Protein AF-0000000075247599 (afdb_homodimer)

Foldseek 3Di:
DPDPPQDDPVVLLVLQCVDLVSVLLVLLLLLLVLLLQLQPDPDNVRNVVSVVSNLVSVLVSLVSCLPVLVVLVVQLVCLVVVNDPQVVVDDLSSVLSNLLSNLLSQLSNLLNVLSCCSVVNDNDPCSLVSNLVSLVSNLRSLVSLLVSLVVCLVCVPPPPPCPVVVPPPPDDDDDDDDDDDPPPPDPDPVVVVVVVVVVVVVNVLSVLQNQLSVLQSCVSCVVNVVDDDDSNSNSVSSSSSSVSVSVVSSVVSSVVVVVD/DPDPPQDDPVVLLVLQCVDLVSVLLVLLLLLLVLLLQLQPDPDNVSNVVSVVSNLVSVLVSLVSCLPVLVVLVVQLVCLVVVNDPQVVVDDLSSVLSNLLSNLLSQLSNLLNVLSCCSVVNDNDPCSLVSNLVSLVSNLRSLVSLLVSLVCCLVDVPPPPPCPVVVPPPPDDDDDDDDDPDPPVPDPDPVVVVVVVVVVVVVNVLSVLQNQLSVLQSVVSCVVNVVDDDDSNSNSVSSSSSSVSVSVVSSVVSSVVVVVD

Sequence (520 aa):
MPSPQPPSLLKQFTNYTNSGVGLENFLRLVQSICQVISVSAVSAVEAQPWTIAWTNLALSRRYFRYFQFIDCFERTWSVFSGQDAATAGGYLLRTMAVGEWSCLGGYLLLEAFTILDALNIYPTPWAEQVLLDSYKFWFFSMVFASVGITWQLFMPVSSKSEETKPNDVKEGDEKESSRKANKESKPSESEVTVAGSNANANTVRLLTELVALGCDILIPAQALGWLNVDDLTVSSAAVLSTLLMGKEKWVKVQAQAGARMPSPQPPSLLKQFTNYTNSGVGLENFLRLVQSICQVISVSAVSAVEAQPWTIAWTNLALSRRYFRYFQFIDCFERTWSVFSGQDAATAGGYLLRTMAVGEWSCLGGYLLLEAFTILDALNIYPTPWAEQVLLDSYKFWFFSMVFASVGITWQLFMPVSSKSEETKPNDVKEGDEKESSRKANKESKPSESEVTVAGSNANANTVRLLTELVALGCDILIPAQALGWLNVDDLTVSSAAVLSTLLMGKEKWVKVQAQAGAR

Structure (mmCIF, N/CA/C/O backbone):
data_AF-0000000075247599-model_v1
#
loop_
_entity.id
_entity.type
_entity.pdbx_description
1 polymer 'Uncharacterized protein'
#
loop_
_atom_site.group_PDB
_atom_site.id
_atom_site.type_symbol
_atom_site.label_atom_id
_atom_site.label_alt_id
_atom_site.label_comp_id
_atom_site.label_asym_id
_atom_site.label_entity_id
_atom_site.label_seq_id
_atom_site.pdbx_PDB_ins_code
_atom_site.Cartn_x
_atom_site.Cartn_y
_atom_site.Cartn_z
_atom_site.occupancy
_atom_site.B_iso_or_equiv
_atom_site.auth_seq_id
_atom_site.auth_comp_id
_atom_site.auth_asym_id
_atom_site.auth_atom_id
_atom_site.pdbx_PDB_model_num
ATOM 1 N N . MET A 1 1 ? -20.406 13.305 28.828 1 36.28 1 MET A N 1
ATOM 2 C CA . MET A 1 1 ? -20.062 12.406 27.734 1 36.28 1 MET A CA 1
ATOM 3 C C . MET A 1 1 ? -18.703 11.75 27.969 1 36.28 1 MET A C 1
ATOM 5 O O . MET A 1 1 ? -17.734 12.43 28.328 1 36.28 1 MET A O 1
ATOM 9 N N . PRO A 1 2 ? -18.609 10.508 28.297 1 43.25 2 PRO A N 1
ATOM 10 C CA . PRO A 1 2 ? -17.312 9.945 28.656 1 43.25 2 PRO A CA 1
ATOM 11 C C . PRO A 1 2 ? -16.219 10.297 27.656 1 43.25 2 PRO A C 1
ATOM 13 O O . PRO A 1 2 ? -16.5 10.523 26.469 1 43.25 2 PRO A O 1
ATOM 16 N N . SER A 1 3 ? -15.25 10.891 28.016 1 49 3 SER A N 1
ATOM 17 C CA . SER A 1 3 ? -14.102 11.258 27.188 1 49 3 SER A CA 1
ATOM 18 C C . SER A 1 3 ? -13.703 10.117 26.266 1 49 3 SER A C 1
ATOM 20 O O . SER A 1 3 ? -13.625 8.961 26.688 1 49 3 SER A O 1
ATOM 22 N N . PRO A 1 4 ? -13.914 10.164 25.016 1 56.81 4 PRO A N 1
ATOM 23 C CA . PRO A 1 4 ? -13.625 9.047 24.109 1 56.81 4 PRO A CA 1
ATOM 24 C C . PRO A 1 4 ? -12.305 8.352 24.438 1 56.81 4 PRO A C 1
ATOM 26 O O . PRO A 1 4 ? -11.281 9.016 24.609 1 56.81 4 PRO A O 1
ATOM 29 N N . GLN A 1 5 ? -12.266 7.324 25.25 1 64.31 5 GLN A N 1
ATOM 30 C CA . GLN A 1 5 ? -11.086 6.512 25.547 1 64.31 5 GLN A CA 1
ATOM 31 C C . GLN A 1 5 ? -10.195 6.352 24.328 1 64.31 5 GLN A C 1
ATOM 33 O O . GLN A 1 5 ? -10.688 6.203 23.203 1 64.31 5 GLN A O 1
ATOM 38 N N . PRO A 1 6 ? -8.953 6.699 24.484 1 75.12 6 PRO A N 1
ATOM 39 C CA . PRO A 1 6 ? -8.016 6.512 23.375 1 75.12 6 PRO A CA 1
ATOM 40 C C . PRO A 1 6 ? -8.078 5.105 22.797 1 75.12 6 PRO A C 1
ATOM 42 O O . PRO A 1 6 ? -8.336 4.137 23.516 1 75.12 6 PRO A O 1
ATOM 45 N N . PRO A 1 7 ? -8.039 5.012 21.594 1 82.06 7 PRO A N 1
ATOM 46 C CA . PRO A 1 7 ? -8.086 3.689 20.953 1 82.06 7 PRO A CA 1
ATOM 47 C C . PRO A 1 7 ? -7.004 2.75 21.469 1 82.06 7 PRO A C 1
ATOM 49 O O . PRO A 1 7 ? -5.945 3.207 21.922 1 82.06 7 PRO A O 1
ATOM 52 N N . SER A 1 8 ? -7.238 1.515 21.531 1 87.5 8 SER A N 1
ATOM 53 C CA . SER A 1 8 ? -6.273 0.501 21.938 1 87.5 8 SER A CA 1
ATOM 54 C C . SER A 1 8 ? -5.035 0.52 21.047 1 87.5 8 SER A C 1
ATOM 56 O O . SER A 1 8 ? -5.074 1.041 19.938 1 87.5 8 SER A O 1
ATOM 58 N N . LEU A 1 9 ? -3.922 0.022 21.5 1 90.12 9 LEU A N 1
ATOM 59 C CA . LEU A 1 9 ? -2.682 -0.055 20.734 1 90.12 9 LEU A CA 1
ATOM 60 C C . LEU A 1 9 ? -2.869 -0.893 19.484 1 90.12 9 LEU A C 1
ATOM 62 O O . LEU A 1 9 ? -2.285 -0.594 18.438 1 90.12 9 LEU A O 1
ATOM 66 N N . LEU A 1 10 ? -3.672 -1.871 19.672 1 91.06 10 LEU A N 1
ATOM 67 C CA . LEU A 1 10 ? -3.947 -2.732 18.531 1 91.06 10 LEU A CA 1
ATOM 68 C C . LEU A 1 10 ? -4.699 -1.97 17.453 1 91.06 10 LEU A C 1
ATOM 70 O O . LEU A 1 10 ? -4.395 -2.105 16.266 1 91.06 10 LEU A O 1
ATOM 74 N N . LYS A 1 11 ? -5.605 -1.202 17.891 1 90.62 11 LYS A N 1
ATOM 75 C CA . LYS A 1 11 ? -6.359 -0.402 16.922 1 90.62 11 LYS A CA 1
ATOM 76 C C . LYS A 1 11 ? -5.477 0.662 16.281 1 90.62 11 LYS A C 1
ATOM 78 O O . LYS A 1 11 ? -5.59 0.928 15.086 1 90.62 11 LYS A O 1
ATOM 83 N N . GLN A 1 12 ? -4.625 1.208 17.031 1 93.56 12 GLN A N 1
ATOM 84 C CA . GLN A 1 12 ? -3.678 2.18 16.5 1 93.56 12 GLN A CA 1
ATOM 85 C C . GLN A 1 12 ? -2.768 1.538 15.453 1 93.56 12 GLN A C 1
ATOM 87 O O . GLN A 1 12 ? -2.479 2.143 14.414 1 93.56 12 GLN A O 1
ATOM 92 N N . PHE A 1 13 ? -2.357 0.345 15.844 1 94.56 13 PHE A N 1
ATOM 93 C CA . PHE A 1 13 ? -1.485 -0.385 14.93 1 94.56 13 PHE A CA 1
ATOM 94 C C . PHE A 1 13 ? -2.201 -0.683 13.617 1 94.56 13 PHE A C 1
ATOM 96 O O . PHE A 1 13 ? -1.638 -0.492 12.539 1 94.56 13 PHE A O 1
ATOM 103 N N . THR A 1 14 ? -3.408 -1.084 13.656 1 92.12 14 THR A N 1
ATOM 104 C CA . THR A 1 14 ? -4.141 -1.407 12.438 1 92.12 14 THR A CA 1
ATOM 105 C C . THR A 1 14 ? -4.484 -0.139 11.656 1 92.12 14 THR A C 1
ATOM 107 O O . THR A 1 14 ? -4.492 -0.143 10.422 1 92.12 14 THR A O 1
ATOM 110 N N . ASN A 1 15 ? -4.793 0.944 12.398 1 90.94 15 ASN A N 1
ATOM 111 C CA . ASN A 1 15 ? -4.961 2.223 11.719 1 90.94 15 ASN A CA 1
ATOM 112 C C . ASN A 1 15 ? -3.715 2.604 10.922 1 90.94 15 ASN A C 1
ATOM 114 O O . ASN A 1 15 ? -3.816 3.064 9.781 1 90.94 15 ASN A O 1
ATOM 118 N N . TYR A 1 16 ? -2.643 2.373 11.586 1 93.94 16 TYR A N 1
ATOM 119 C CA . TYR A 1 16 ? -1.361 2.703 10.969 1 93.94 16 TYR A CA 1
ATOM 120 C C . TYR A 1 16 ? -1.112 1.851 9.734 1 93.94 16 TYR A C 1
ATOM 122 O O . TYR A 1 16 ? -0.778 2.373 8.664 1 93.94 16 TYR A O 1
ATOM 130 N N . THR A 1 17 ? -1.368 0.555 9.734 1 92.19 17 THR A N 1
ATOM 131 C CA . THR A 1 17 ? -1.038 -0.365 8.648 1 92.19 17 THR A CA 1
ATOM 132 C C . THR A 1 17 ? -2.145 -0.38 7.598 1 92.19 17 THR A C 1
ATOM 134 O O . THR A 1 17 ? -1.957 -0.907 6.5 1 92.19 17 THR A O 1
ATOM 137 N N . ASN A 1 18 ? -3.25 0.27 7.902 1 88.69 18 ASN A N 1
ATOM 138 C CA . ASN A 1 18 ? -4.316 0.39 6.91 1 88.69 18 ASN A CA 1
ATOM 139 C C . ASN A 1 18 ? -4.203 1.69 6.121 1 88.69 18 ASN A C 1
ATOM 141 O O . ASN A 1 18 ? -4.895 1.873 5.117 1 88.69 18 ASN A O 1
ATOM 145 N N . SER A 1 19 ? -3.371 2.514 6.594 1 88.38 19 SER A N 1
ATOM 146 C CA . SER A 1 19 ? -3.107 3.746 5.855 1 88.38 19 SER A CA 1
ATOM 147 C C . SER A 1 19 ? -1.973 3.559 4.852 1 88.38 19 SER A C 1
ATOM 149 O O . SER A 1 19 ? -1.091 2.721 5.055 1 88.38 19 SER A O 1
ATOM 151 N N . GLY A 1 20 ? -2.057 4.305 3.811 1 86.81 20 GLY A N 1
ATOM 152 C CA . GLY A 1 20 ? -0.987 4.234 2.828 1 86.81 20 GLY A CA 1
ATOM 153 C C . GLY A 1 20 ? 0.367 4.625 3.391 1 86.81 20 GLY A C 1
ATOM 154 O O . GLY A 1 20 ? 1.348 3.896 3.221 1 86.81 20 GLY A O 1
ATOM 155 N N . VAL A 1 21 ? 0.386 5.719 4.113 1 88.75 21 VAL A N 1
ATOM 156 C CA . VAL A 1 21 ? 1.637 6.258 4.633 1 88.75 21 VAL A CA 1
ATOM 157 C C . VAL A 1 21 ? 2.188 5.34 5.719 1 88.75 21 VAL A C 1
ATOM 159 O O . VAL A 1 21 ? 3.391 5.07 5.762 1 88.75 21 VAL A O 1
ATOM 162 N N . GLY A 1 22 ? 1.359 4.859 6.562 1 92.38 22 GLY A N 1
ATOM 163 C CA . GLY A 1 22 ? 1.788 3.975 7.633 1 92.38 22 GLY A CA 1
ATOM 164 C C . GLY A 1 22 ? 2.275 2.627 7.133 1 92.38 22 GLY A C 1
ATOM 165 O O . GLY A 1 22 ? 3.297 2.119 7.598 1 92.38 22 GLY A O 1
ATOM 166 N N . LEU A 1 23 ? 1.551 2.104 6.227 1 92.44 23 LEU A N 1
ATOM 167 C CA . LEU A 1 23 ? 1.934 0.8 5.691 1 92.44 23 LEU A CA 1
ATOM 168 C C . LEU A 1 23 ? 3.262 0.886 4.949 1 92.44 23 LEU A C 1
ATOM 170 O O . LEU A 1 23 ? 4.125 0.019 5.105 1 92.44 23 LEU A O 1
ATOM 174 N N . GLU A 1 24 ? 3.389 1.879 4.141 1 93.25 24 GLU A N 1
ATOM 175 C CA . GLU A 1 24 ? 4.645 2.07 3.424 1 93.25 24 GLU A CA 1
ATOM 176 C C . GLU A 1 24 ? 5.82 2.18 4.391 1 93.25 24 GLU A C 1
ATOM 178 O O . GLU A 1 24 ? 6.875 1.584 4.16 1 93.25 24 GLU A O 1
ATOM 183 N N . ASN A 1 25 ? 5.645 2.893 5.426 1 95.81 25 ASN A N 1
ATOM 184 C CA . ASN A 1 25 ? 6.703 3.041 6.422 1 95.81 25 ASN A CA 1
ATOM 185 C C . ASN A 1 25 ? 7.004 1.718 7.121 1 95.81 25 ASN A C 1
ATOM 187 O O . ASN A 1 25 ? 8.164 1.397 7.383 1 95.81 25 ASN A O 1
ATOM 191 N N . PHE A 1 26 ? 6 1.022 7.461 1 96.5 26 PHE A N 1
ATOM 192 C CA . PHE A 1 26 ? 6.16 -0.272 8.109 1 96.5 26 PHE A CA 1
ATOM 193 C C . PHE A 1 26 ? 6.922 -1.24 7.215 1 96.5 26 PHE A C 1
ATOM 195 O O . PHE A 1 26 ? 7.836 -1.931 7.672 1 96.5 26 PHE A O 1
ATOM 202 N N . LEU A 1 27 ? 6.527 -1.307 5.965 1 96.31 27 LEU A N 1
ATOM 203 C CA . LEU A 1 27 ? 7.184 -2.209 5.027 1 96.31 27 LEU A CA 1
ATOM 204 C C . LEU A 1 27 ? 8.641 -1.804 4.809 1 96.31 27 LEU A C 1
ATOM 206 O O . LEU A 1 27 ? 9.508 -2.662 4.641 1 96.31 27 LEU A O 1
ATOM 210 N N . ARG A 1 28 ? 8.852 -0.513 4.777 1 97.69 28 ARG A N 1
ATOM 211 C CA . ARG A 1 28 ? 10.227 -0.038 4.68 1 97.69 28 ARG A CA 1
ATOM 212 C C . ARG A 1 28 ? 11.047 -0.499 5.875 1 97.69 28 ARG A C 1
ATOM 214 O O . ARG A 1 28 ? 12.219 -0.865 5.727 1 97.69 28 ARG A O 1
ATOM 221 N N . LEU A 1 29 ? 10.492 -0.435 7.008 1 98.25 29 LEU A N 1
ATOM 222 C CA . LEU A 1 29 ? 11.18 -0.88 8.211 1 98.25 29 LEU A CA 1
ATOM 223 C C . LEU A 1 29 ? 11.531 -2.361 8.125 1 98.25 29 LEU A C 1
ATOM 225 O O . LEU A 1 29 ? 12.672 -2.748 8.367 1 98.25 29 LEU A O 1
ATOM 229 N N . VAL A 1 30 ? 10.547 -3.191 7.77 1 97.81 30 VAL A N 1
ATOM 230 C CA . VAL A 1 30 ? 10.773 -4.629 7.652 1 97.81 30 VAL A CA 1
ATOM 231 C C . VAL A 1 30 ? 11.836 -4.902 6.59 1 97.81 30 VAL A C 1
ATOM 233 O O . VAL A 1 30 ? 12.734 -5.719 6.801 1 97.81 30 VAL A O 1
ATOM 236 N N . GLN A 1 31 ? 11.742 -4.195 5.523 1 98.06 31 GLN A N 1
ATOM 237 C CA . GLN A 1 31 ? 12.719 -4.336 4.449 1 98.06 31 GLN A CA 1
ATOM 238 C C . GLN A 1 31 ? 14.133 -4.059 4.949 1 98.06 31 GLN A C 1
ATOM 240 O O . GLN A 1 31 ? 15.047 -4.844 4.703 1 98.06 31 GLN A O 1
ATOM 245 N N . SER A 1 32 ? 14.312 -2.943 5.598 1 98.62 32 SER A N 1
ATOM 246 C CA . SER A 1 32 ? 15.648 -2.543 6.043 1 98.62 32 SER A CA 1
ATOM 247 C C . SER A 1 32 ? 16.203 -3.512 7.082 1 98.62 32 SER A C 1
ATOM 249 O O . SER A 1 32 ? 17.391 -3.803 7.098 1 98.62 32 SER A O 1
ATOM 251 N N . ILE A 1 33 ? 15.367 -3.994 7.934 1 98.75 33 ILE A N 1
ATOM 252 C CA . ILE A 1 33 ? 15.789 -4.988 8.914 1 98.75 33 ILE A CA 1
ATOM 253 C C . ILE A 1 33 ? 16.25 -6.258 8.203 1 98.75 33 ILE A C 1
ATOM 255 O O . ILE A 1 33 ? 17.297 -6.824 8.539 1 98.75 33 ILE A O 1
ATOM 259 N N . CYS A 1 34 ? 15.484 -6.719 7.242 1 98.19 34 CYS A N 1
ATOM 260 C CA . CYS A 1 34 ? 15.859 -7.895 6.465 1 98.19 34 CYS A CA 1
ATOM 261 C C . CYS A 1 34 ? 17.188 -7.672 5.758 1 98.19 34 CYS A C 1
ATOM 263 O O . CYS A 1 34 ? 18 -8.594 5.645 1 98.19 34 CYS A O 1
ATOM 265 N N . GLN A 1 35 ? 17.375 -6.465 5.324 1 98.44 35 GLN A N 1
ATOM 266 C CA . GLN A 1 35 ? 18.641 -6.145 4.66 1 98.44 35 GLN A CA 1
ATOM 267 C C . GLN A 1 35 ? 19.797 -6.203 5.641 1 98.44 35 GLN A C 1
ATOM 269 O O . GLN A 1 35 ? 20.875 -6.727 5.309 1 98.44 35 GLN A O 1
ATOM 274 N N . VAL A 1 36 ? 19.625 -5.676 6.812 1 98.75 36 VAL A N 1
ATOM 275 C CA . VAL A 1 36 ? 20.656 -5.723 7.844 1 98.75 36 VAL A CA 1
ATOM 276 C C . VAL A 1 36 ? 21.016 -7.176 8.148 1 98.75 36 VAL A C 1
ATOM 278 O O . VAL A 1 36 ? 22.203 -7.531 8.211 1 98.75 36 VAL A O 1
ATOM 281 N N . ILE A 1 37 ? 20.031 -8.008 8.289 1 98.44 37 ILE A N 1
ATOM 282 C CA . ILE A 1 37 ? 20.25 -9.414 8.609 1 98.44 37 ILE A CA 1
ATOM 283 C C . ILE A 1 37 ? 20.969 -10.094 7.445 1 98.44 37 ILE A C 1
ATOM 285 O O . ILE A 1 37 ? 21.891 -10.883 7.652 1 98.44 37 ILE A O 1
ATOM 289 N N . SER A 1 38 ? 20.547 -9.781 6.258 1 98.12 38 SER A N 1
ATOM 290 C CA . SER A 1 38 ? 21.125 -10.391 5.066 1 98.12 38 SER A CA 1
ATOM 291 C C . SER A 1 38 ? 22.625 -10.086 4.973 1 98.12 38 SER A C 1
ATOM 293 O O . SER A 1 38 ? 23.438 -10.992 4.75 1 98.12 38 SER A O 1
ATOM 295 N N . VAL A 1 39 ? 23 -8.836 5.176 1 97.75 39 VAL A N 1
ATOM 296 C CA . VAL A 1 39 ? 24.375 -8.422 4.977 1 97.75 39 VAL A CA 1
ATOM 297 C C . VAL A 1 39 ? 25.234 -8.859 6.168 1 97.75 39 VAL A C 1
ATOM 299 O O . VAL A 1 39 ? 26.453 -8.914 6.078 1 97.75 39 VAL A O 1
ATOM 302 N N . SER A 1 40 ? 24.609 -9.117 7.301 1 97.88 40 SER A N 1
ATOM 303 C CA . SER A 1 40 ? 25.312 -9.539 8.5 1 97.88 40 SER A CA 1
ATOM 304 C C . SER A 1 40 ? 25.5 -11.055 8.531 1 97.88 40 SER A C 1
ATOM 306 O O . SER A 1 40 ? 26.156 -11.594 9.422 1 97.88 40 SER A O 1
ATOM 308 N N . ALA A 1 41 ? 24.859 -11.75 7.605 1 96.81 41 ALA A N 1
ATOM 309 C CA . ALA A 1 41 ? 24.938 -13.203 7.578 1 96.81 41 ALA A CA 1
ATOM 310 C C . ALA A 1 41 ? 26.359 -13.672 7.289 1 96.81 41 ALA A C 1
ATOM 312 O O . ALA A 1 41 ? 27.094 -13.031 6.527 1 96.81 41 ALA A O 1
ATOM 313 N N . VAL A 1 42 ? 26.703 -14.82 7.812 1 95.25 42 VAL A N 1
ATOM 314 C CA . VAL A 1 42 ? 28.062 -15.328 7.715 1 95.25 42 VAL A CA 1
ATOM 315 C C . VAL A 1 42 ? 28.25 -16.047 6.383 1 95.25 42 VAL A C 1
ATOM 317 O O . VAL A 1 42 ? 29.359 -16.078 5.836 1 95.25 42 VAL A O 1
ATOM 320 N N . SER A 1 43 ? 27.156 -16.641 5.891 1 96.44 43 SER A N 1
ATOM 321 C CA . SER A 1 43 ? 27.219 -17.375 4.633 1 96.44 43 SER A CA 1
ATOM 322 C C . SER A 1 43 ? 26.125 -16.922 3.666 1 96.44 43 SER A C 1
ATOM 324 O O . SER A 1 43 ? 25.125 -16.344 4.082 1 96.44 43 SER A O 1
ATOM 326 N N . ALA A 1 44 ? 26.297 -17.25 2.428 1 95 44 ALA A N 1
ATOM 327 C CA . ALA A 1 44 ? 25.328 -16.922 1.393 1 95 44 ALA A CA 1
ATOM 328 C C . ALA A 1 44 ? 24.016 -17.688 1.619 1 95 44 ALA A C 1
ATOM 330 O O . ALA A 1 44 ? 22.938 -17.172 1.348 1 95 44 ALA A O 1
ATOM 331 N N . VAL A 1 45 ? 24.156 -18.875 2.09 1 94.31 45 VAL A N 1
ATOM 332 C CA . VAL A 1 45 ? 22.984 -19.719 2.34 1 94.31 45 VAL A CA 1
ATOM 333 C C . VAL A 1 45 ? 22.125 -19.109 3.439 1 94.31 45 VAL A C 1
ATOM 335 O O . VAL A 1 45 ? 20.891 -19.062 3.33 1 94.31 45 VAL A O 1
ATOM 338 N N . GLU A 1 46 ? 22.812 -18.562 4.457 1 95.06 46 GLU A N 1
ATOM 339 C CA . GLU A 1 46 ? 22.109 -17.922 5.559 1 95.06 46 GLU A CA 1
ATOM 340 C C . GLU A 1 46 ? 21.5 -16.594 5.121 1 95.06 46 GLU A C 1
ATOM 342 O O . GLU A 1 46 ? 20.438 -16.188 5.625 1 95.06 46 GLU A O 1
ATOM 347 N N . ALA A 1 47 ? 22.109 -15.93 4.176 1 97.12 47 ALA A N 1
ATOM 348 C CA . ALA A 1 47 ? 21.688 -14.602 3.725 1 97.12 47 ALA A CA 1
ATOM 349 C C . ALA A 1 47 ? 20.531 -14.695 2.74 1 97.12 47 ALA A C 1
ATOM 351 O O . ALA A 1 47 ? 19.734 -13.766 2.623 1 97.12 47 ALA A O 1
ATOM 352 N N . GLN A 1 48 ? 20.375 -15.781 2.121 1 96.38 48 GLN A N 1
ATOM 353 C CA . GLN A 1 48 ? 19.531 -15.914 0.938 1 96.38 48 GLN A CA 1
ATOM 354 C C . GLN A 1 48 ? 18.078 -15.625 1.265 1 96.38 48 GLN A C 1
ATOM 356 O O . GLN A 1 48 ? 17.422 -14.836 0.578 1 96.38 48 GLN A O 1
ATOM 361 N N . PRO A 1 49 ? 17.469 -16.234 2.355 1 95.75 49 PRO A N 1
ATOM 362 C CA . PRO A 1 49 ? 16.062 -15.945 2.643 1 95.75 49 PRO A CA 1
ATOM 363 C C . PRO A 1 49 ? 15.805 -14.461 2.918 1 95.75 49 PRO A C 1
ATOM 365 O O . PRO A 1 49 ? 14.773 -13.922 2.502 1 95.75 49 PRO A O 1
ATOM 368 N N . TRP A 1 50 ? 16.734 -13.898 3.539 1 97.19 50 TRP A N 1
ATOM 369 C CA . TRP A 1 50 ? 16.594 -12.492 3.887 1 97.19 50 TRP A CA 1
ATOM 370 C C . TRP A 1 50 ? 16.781 -11.602 2.662 1 97.19 50 TRP A C 1
ATOM 372 O O . TRP A 1 50 ? 16.156 -10.547 2.545 1 97.19 50 TRP A O 1
ATOM 382 N N . THR A 1 51 ? 17.609 -12.016 1.769 1 97.62 51 THR A N 1
ATOM 383 C CA . THR A 1 51 ? 17.797 -11.297 0.512 1 97.62 51 THR A CA 1
ATOM 38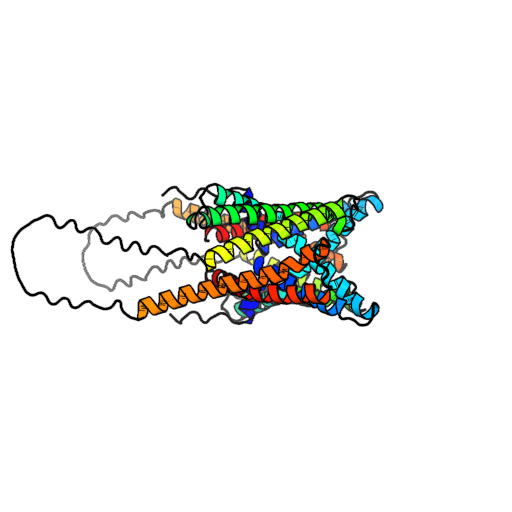4 C C . THR A 1 51 ? 16.547 -11.352 -0.343 1 97.62 51 THR A C 1
ATOM 386 O O . THR A 1 51 ? 16.125 -10.336 -0.904 1 97.62 51 THR A O 1
ATOM 389 N N . ILE A 1 52 ? 15.914 -12.5 -0.4 1 96.06 52 ILE A N 1
ATOM 390 C CA . ILE A 1 52 ? 14.664 -12.641 -1.13 1 96.06 52 ILE A CA 1
ATOM 391 C C . ILE A 1 52 ? 13.602 -11.734 -0.513 1 96.06 52 ILE A C 1
ATOM 393 O O . ILE A 1 52 ? 12.875 -11.031 -1.229 1 96.06 52 ILE A O 1
ATOM 397 N N . ALA A 1 53 ? 13.602 -11.695 0.769 1 96 53 ALA A N 1
ATOM 398 C CA . ALA A 1 53 ? 12.586 -10.922 1.486 1 96 53 ALA A CA 1
ATOM 399 C C . ALA A 1 53 ? 12.742 -9.43 1.205 1 96 53 ALA A C 1
ATOM 401 O O . ALA A 1 53 ? 11.797 -8.781 0.761 1 96 53 ALA A O 1
ATOM 402 N N . TRP A 1 54 ? 13.969 -8.945 1.449 1 97.19 54 TRP A N 1
ATOM 403 C CA . TRP A 1 54 ? 14.07 -7.492 1.348 1 97.19 54 TRP A CA 1
ATOM 404 C C . TRP A 1 54 ? 14 -7.043 -0.108 1 97.19 54 TRP A C 1
ATOM 406 O O . TRP A 1 54 ? 13.508 -5.949 -0.403 1 97.19 54 TRP A O 1
ATOM 416 N N . THR A 1 55 ? 14.383 -7.863 -1.076 1 95.88 55 THR A N 1
ATOM 417 C CA . THR A 1 55 ? 14.289 -7.492 -2.482 1 95.88 55 THR A CA 1
ATOM 418 C C . THR A 1 55 ? 12.828 -7.48 -2.938 1 95.88 55 THR A C 1
ATOM 420 O O . THR A 1 55 ? 12.414 -6.594 -3.688 1 95.88 55 THR A O 1
ATOM 423 N N . ASN A 1 56 ? 12.102 -8.445 -2.445 1 94.69 56 ASN A N 1
ATOM 424 C CA . ASN A 1 56 ? 10.68 -8.461 -2.764 1 94.69 56 ASN A CA 1
ATOM 425 C C . ASN A 1 56 ? 9.953 -7.27 -2.152 1 94.69 56 ASN A C 1
ATOM 427 O O . ASN A 1 56 ? 9.094 -6.664 -2.797 1 94.69 56 ASN A O 1
ATOM 431 N N . LEU A 1 57 ? 10.289 -7.016 -1.009 1 96.25 57 LEU A N 1
ATOM 432 C CA . LEU A 1 57 ? 9.672 -5.879 -0.333 1 96.25 57 LEU A CA 1
ATOM 433 C C . LEU A 1 57 ? 10.039 -4.57 -1.024 1 96.25 57 LEU A C 1
ATOM 435 O O . LEU A 1 57 ? 9.203 -3.678 -1.162 1 96.25 57 LEU A O 1
ATOM 439 N N . ALA A 1 58 ? 11.289 -4.457 -1.42 1 96.19 58 ALA A N 1
ATOM 440 C CA . ALA A 1 58 ? 11.727 -3.27 -2.15 1 96.19 58 ALA A CA 1
ATOM 441 C C . ALA A 1 58 ? 10.922 -3.088 -3.434 1 96.19 58 ALA A C 1
ATOM 443 O O . ALA A 1 58 ? 10.492 -1.977 -3.754 1 96.19 58 ALA A O 1
ATOM 444 N N . LEU A 1 59 ? 10.695 -4.137 -4.086 1 94.56 59 LEU A N 1
ATOM 445 C CA . LEU A 1 59 ? 9.922 -4.098 -5.32 1 94.56 59 LEU A CA 1
ATOM 446 C C . LEU A 1 59 ? 8.461 -3.748 -5.039 1 94.56 59 LEU A C 1
ATOM 448 O O . LEU A 1 59 ? 7.875 -2.91 -5.727 1 94.56 59 LEU A O 1
ATOM 452 N N . SER A 1 60 ? 7.902 -4.344 -4.047 1 93.88 60 SER A N 1
ATOM 453 C CA . SER A 1 60 ? 6.504 -4.109 -3.705 1 93.88 60 SER A CA 1
ATOM 454 C C . SER A 1 60 ? 6.266 -2.658 -3.305 1 93.88 60 SER A C 1
ATOM 456 O O . SER A 1 60 ? 5.219 -2.088 -3.609 1 93.88 60 SER A O 1
ATOM 458 N N . ARG A 1 61 ? 7.176 -2.115 -2.645 1 94.56 61 ARG A N 1
ATOM 459 C CA . ARG A 1 61 ? 7.047 -0.729 -2.205 1 94.56 61 ARG A CA 1
ATOM 460 C C . ARG A 1 61 ? 6.992 0.22 -3.396 1 94.56 61 ARG A C 1
ATOM 462 O O . ARG A 1 61 ? 6.441 1.319 -3.297 1 94.56 61 ARG A O 1
ATOM 469 N N . ARG A 1 62 ? 7.57 -0.17 -4.523 1 94.69 62 ARG A N 1
ATOM 470 C CA . ARG A 1 62 ? 7.477 0.644 -5.73 1 94.69 62 ARG A CA 1
ATOM 471 C C . ARG A 1 62 ? 6.027 0.793 -6.18 1 94.69 62 ARG A C 1
ATOM 473 O O . ARG A 1 62 ? 5.641 1.837 -6.711 1 94.69 62 ARG A O 1
ATOM 480 N N . TYR A 1 63 ? 5.211 -0.23 -5.848 1 91.94 63 TYR A N 1
ATOM 481 C CA . TYR A 1 63 ? 3.797 -0.161 -6.199 1 91.94 63 TYR A CA 1
ATOM 482 C C . TYR A 1 63 ? 3.07 0.867 -5.34 1 91.94 63 TYR A C 1
ATOM 484 O O . TYR A 1 63 ? 2.189 1.58 -5.828 1 91.94 63 TYR A O 1
ATOM 492 N N . PHE A 1 64 ? 3.527 1.011 -4.164 1 86.88 64 PHE A N 1
ATOM 493 C CA . PHE A 1 64 ? 2.891 1.906 -3.207 1 86.88 64 PHE A CA 1
ATOM 494 C C . PHE A 1 64 ? 3.109 3.363 -3.598 1 86.88 64 PHE A C 1
ATOM 496 O O . PHE A 1 64 ? 2.275 4.223 -3.307 1 86.88 64 PHE A O 1
ATOM 503 N N . ARG A 1 65 ? 4.156 3.535 -4.293 1 89.69 65 ARG A N 1
ATOM 504 C CA . ARG A 1 65 ? 4.488 4.926 -4.59 1 89.69 65 ARG A CA 1
ATOM 505 C C . ARG A 1 65 ? 4.57 5.16 -6.094 1 89.69 65 ARG A C 1
ATOM 507 O O . ARG A 1 65 ? 5.199 6.117 -6.547 1 89.69 65 ARG A O 1
ATOM 514 N N . TYR A 1 66 ? 3.996 4.367 -6.832 1 92.69 66 TYR A N 1
ATOM 515 C CA . TYR A 1 66 ? 4.145 4.395 -8.281 1 92.69 66 TYR A CA 1
ATOM 516 C C . TYR A 1 66 ? 3.682 5.73 -8.852 1 92.69 66 TYR A C 1
ATOM 518 O O . TYR A 1 66 ? 4.305 6.27 -9.773 1 92.69 66 TYR A O 1
ATOM 526 N N . PHE A 1 67 ? 2.672 6.34 -8.352 1 94.06 67 PHE A N 1
ATOM 527 C CA . PHE A 1 67 ? 2.109 7.551 -8.93 1 94.06 67 PHE A CA 1
ATOM 528 C C . PHE A 1 67 ? 2.422 8.766 -8.07 1 94.06 67 PHE A C 1
ATOM 530 O O . PHE A 1 67 ? 1.91 9.859 -8.312 1 94.06 67 PHE A O 1
ATOM 537 N N . GLN A 1 68 ? 3.23 8.602 -7.125 1 94.62 68 GLN A N 1
ATOM 538 C CA . GLN A 1 68 ? 3.494 9.68 -6.172 1 94.62 68 GLN A CA 1
ATOM 539 C C . GLN A 1 68 ? 4.254 10.82 -6.836 1 94.62 68 GLN A C 1
ATOM 541 O O . GLN A 1 68 ? 4.32 11.93 -6.293 1 94.62 68 GLN A O 1
ATOM 546 N N . PHE A 1 69 ? 4.852 10.562 -7.988 1 97.06 69 PHE A N 1
ATOM 547 C CA . PHE A 1 69 ? 5.523 11.641 -8.695 1 97.06 69 PHE A CA 1
ATOM 548 C C . PHE A 1 69 ? 4.535 12.742 -9.062 1 97.06 69 PHE A C 1
ATOM 550 O O . PHE A 1 69 ? 4.91 13.914 -9.141 1 97.06 69 PHE A O 1
ATOM 557 N N . ILE A 1 70 ? 3.311 12.406 -9.195 1 96.06 70 ILE A N 1
ATOM 558 C CA . ILE A 1 70 ? 2.283 13.383 -9.523 1 96.06 70 ILE A CA 1
ATOM 559 C C . ILE A 1 70 ? 2.098 14.352 -8.359 1 96.06 70 ILE A C 1
ATOM 561 O O . ILE A 1 70 ? 2.086 15.57 -8.547 1 96.06 70 ILE A O 1
ATOM 565 N N . ASP A 1 71 ? 2.031 13.836 -7.215 1 93.62 71 ASP A N 1
ATOM 566 C CA . ASP A 1 71 ? 1.892 14.664 -6.02 1 93.62 71 ASP A CA 1
ATOM 567 C C . ASP A 1 71 ? 3.104 15.57 -5.844 1 93.62 71 ASP A C 1
ATOM 569 O O . ASP A 1 71 ? 2.965 16.719 -5.406 1 93.62 71 ASP A O 1
ATOM 573 N N . CYS A 1 72 ? 4.184 15.055 -6.188 1 96.38 72 CYS A N 1
ATOM 574 C CA . CYS A 1 72 ? 5.406 15.844 -6.062 1 96.38 72 CYS A CA 1
ATOM 575 C C . CYS A 1 72 ? 5.379 17.047 -7 1 96.38 72 CYS A C 1
ATOM 577 O O . CYS A 1 72 ? 5.656 18.172 -6.586 1 96.38 72 CYS A O 1
ATOM 579 N N . PHE A 1 73 ? 5.035 16.828 -8.164 1 97.06 73 PHE A N 1
ATOM 580 C CA . PHE A 1 73 ? 5.008 17.906 -9.141 1 97.06 73 PHE A CA 1
ATOM 581 C C . PHE A 1 73 ? 3.873 18.875 -8.844 1 97.06 73 PHE A C 1
ATOM 583 O O . PHE A 1 73 ? 3.998 20.078 -9.078 1 97.06 73 PHE A O 1
ATOM 590 N N . GLU A 1 74 ? 2.791 18.359 -8.297 1 94.25 74 GLU A N 1
ATOM 591 C CA . GLU A 1 74 ? 1.714 19.234 -7.863 1 94.25 74 GLU A CA 1
ATOM 592 C C . GLU A 1 74 ? 2.172 20.156 -6.727 1 94.25 74 GLU A C 1
ATOM 594 O O . GLU A 1 74 ? 1.863 21.344 -6.715 1 94.25 74 GLU A O 1
ATOM 599 N N . ARG A 1 75 ? 2.836 19.578 -5.867 1 93.5 75 ARG A N 1
ATOM 600 C CA . ARG A 1 75 ? 3.35 20.375 -4.758 1 93.5 75 ARG A CA 1
ATOM 601 C C . ARG A 1 75 ? 4.367 21.391 -5.25 1 93.5 75 ARG A C 1
ATOM 603 O O . ARG A 1 75 ? 4.383 22.531 -4.781 1 93.5 75 ARG A O 1
ATOM 610 N N . THR A 1 76 ? 5.223 20.922 -6.125 1 96.44 76 THR A N 1
ATOM 611 C CA . THR A 1 76 ? 6.176 21.844 -6.734 1 96.44 76 THR A CA 1
ATOM 612 C C . THR A 1 76 ? 5.453 23.047 -7.336 1 96.44 76 THR A C 1
ATOM 614 O O . THR A 1 76 ? 5.836 24.203 -7.09 1 96.44 76 THR A O 1
ATOM 617 N N . TRP A 1 77 ? 4.438 22.781 -8.047 1 94.31 77 TRP A N 1
ATOM 618 C CA . TRP A 1 77 ? 3.67 23.844 -8.695 1 94.31 77 TRP A CA 1
ATOM 619 C C . TRP A 1 77 ? 3.004 24.75 -7.668 1 94.31 77 TRP A C 1
ATOM 621 O O . TRP A 1 77 ? 2.977 25.969 -7.828 1 94.31 77 TRP A O 1
ATOM 631 N N . SER A 1 78 ? 2.49 24.172 -6.621 1 92.19 78 SER A N 1
ATOM 632 C CA . SER A 1 78 ? 1.821 24.938 -5.574 1 92.19 78 SER A CA 1
ATOM 633 C C . SER A 1 78 ? 2.793 25.875 -4.867 1 92.19 78 SER A C 1
ATOM 635 O O . SER A 1 78 ? 2.436 27.016 -4.535 1 92.19 78 SER A O 1
ATOM 637 N N . VAL A 1 79 ? 3.926 25.391 -4.645 1 93.19 79 VAL A N 1
ATOM 638 C CA . VAL A 1 79 ? 4.945 26.234 -4.02 1 93.19 79 VAL A CA 1
ATOM 639 C C . VAL A 1 79 ? 5.383 27.328 -4.996 1 93.19 79 VAL A C 1
ATOM 641 O O . VAL A 1 79 ? 5.461 28.5 -4.629 1 93.19 79 VAL A O 1
ATOM 644 N N . PHE A 1 80 ? 5.598 26.953 -6.188 1 91.81 80 PHE A N 1
ATOM 645 C CA . PHE A 1 80 ? 6.062 27.859 -7.223 1 91.81 80 PHE A CA 1
ATOM 646 C C . PHE A 1 80 ? 5.039 28.969 -7.473 1 91.81 80 PHE A C 1
ATOM 648 O O . PHE A 1 80 ? 5.402 30.125 -7.664 1 91.81 80 PHE A O 1
ATOM 655 N N . SER A 1 81 ? 3.736 28.656 -7.344 1 91 81 SER A N 1
ATOM 656 C CA . SER A 1 81 ? 2.666 29.594 -7.648 1 91 81 SER A CA 1
ATOM 657 C C . SER A 1 81 ? 2.258 30.391 -6.41 1 91 81 SER A C 1
ATOM 659 O O . SER A 1 81 ? 1.398 31.266 -6.488 1 91 81 SER A O 1
ATOM 661 N N . GLY A 1 82 ? 2.785 30.031 -5.238 1 86.94 82 GLY A N 1
ATOM 662 C CA . GLY A 1 82 ? 2.523 30.766 -4.016 1 86.94 82 GLY A CA 1
ATOM 663 C C . GLY A 1 82 ? 1.317 30.266 -3.252 1 86.94 82 GLY A C 1
ATOM 664 O O . GLY A 1 82 ? 0.813 30.938 -2.355 1 86.94 82 GLY A O 1
ATOM 665 N N . GLN A 1 83 ? 0.868 29.141 -3.553 1 82.88 83 GLN A N 1
ATOM 666 C CA . GLN A 1 83 ? -0.337 28.609 -2.932 1 82.88 83 GLN A CA 1
ATOM 667 C C . GLN A 1 83 ? 0.008 27.719 -1.733 1 82.88 83 GLN A C 1
ATOM 669 O O . GLN A 1 83 ? -0.875 27.328 -0.968 1 82.88 83 GLN A O 1
ATOM 674 N N . ASP A 1 84 ? 1.343 27.422 -1.591 1 82.06 84 ASP A N 1
ATOM 675 C CA . ASP A 1 84 ? 1.798 26.516 -0.536 1 82.06 84 ASP A CA 1
ATOM 676 C C . ASP A 1 84 ? 2.34 27.297 0.659 1 82.06 84 ASP A C 1
ATOM 678 O O . ASP A 1 84 ? 2.908 28.391 0.494 1 82.06 84 ASP A O 1
ATOM 682 N N . ALA A 1 85 ? 2.158 26.797 1.814 1 73.38 85 ALA A N 1
ATOM 683 C CA . ALA A 1 85 ? 2.6 27.422 3.062 1 73.38 85 ALA A CA 1
ATOM 684 C C . ALA A 1 85 ? 4.098 27.703 3.033 1 73.38 85 ALA A C 1
ATOM 686 O O . ALA A 1 85 ? 4.578 28.609 3.709 1 73.38 85 ALA A O 1
ATOM 687 N N . ALA A 1 86 ? 4.797 27 2.27 1 72.25 86 ALA A N 1
ATOM 688 C CA . ALA A 1 86 ? 6.246 27.172 2.189 1 72.25 86 ALA A CA 1
ATOM 689 C C . ALA A 1 86 ? 6.613 28.531 1.615 1 72.25 86 ALA A C 1
ATOM 691 O O . ALA A 1 86 ? 7.73 29.016 1.812 1 72.25 86 ALA A O 1
ATOM 692 N N . THR A 1 87 ? 5.711 29.125 0.993 1 75.31 87 THR A N 1
ATOM 693 C CA . THR A 1 87 ? 5.953 30.422 0.369 1 75.31 87 THR A CA 1
ATOM 694 C C . THR A 1 87 ? 6.117 31.516 1.428 1 75.31 87 THR A C 1
ATOM 696 O O . THR A 1 87 ? 6.82 32.5 1.207 1 75.31 87 THR A O 1
ATOM 699 N N . ALA A 1 88 ? 5.5 31.203 2.541 1 74.5 88 ALA A N 1
ATOM 700 C CA . ALA A 1 88 ? 5.527 32.219 3.604 1 74.5 88 ALA A CA 1
ATOM 701 C C . ALA A 1 88 ? 6.918 32.312 4.223 1 74.5 88 ALA A C 1
ATOM 703 O O . ALA A 1 88 ? 7.262 33.344 4.824 1 74.5 88 ALA A O 1
ATOM 704 N N . GLY A 1 89 ? 7.766 31.359 3.992 1 78.06 89 GLY A N 1
ATOM 705 C CA . GLY A 1 89 ? 9.062 31.328 4.656 1 78.06 89 GLY A CA 1
ATOM 706 C C . GLY A 1 89 ? 10.125 32.125 3.93 1 78.06 89 GLY A C 1
ATOM 707 O O . GLY A 1 89 ? 11.266 32.219 4.387 1 78.06 89 GLY A O 1
ATOM 708 N N . GLY A 1 90 ? 9.766 32.75 2.756 1 85.19 90 GLY A N 1
ATOM 709 C CA . GLY A 1 90 ? 10.734 33.562 2.023 1 85.19 90 GLY A CA 1
ATOM 710 C C . GLY A 1 90 ? 11.25 32.875 0.774 1 85.19 90 GLY A C 1
ATOM 711 O O . GLY A 1 90 ? 10.914 31.703 0.507 1 85.19 90 GLY A O 1
ATOM 712 N N . TYR A 1 91 ? 12.07 33.562 0.103 1 89 91 TYR A N 1
ATOM 713 C CA . TYR A 1 91 ? 12.539 33.156 -1.214 1 89 91 TYR A CA 1
ATOM 714 C C . TYR A 1 91 ? 13.414 31.906 -1.11 1 89 91 TYR A C 1
ATOM 716 O O . TYR A 1 91 ? 13.312 31 -1.941 1 89 91 TYR A O 1
ATOM 724 N N . LEU A 1 92 ? 14.281 31.875 -0.163 1 91.5 92 LEU A N 1
ATOM 725 C CA . LEU A 1 92 ? 15.195 30.734 -0.027 1 91.5 92 LEU A CA 1
ATOM 726 C C . LEU A 1 92 ? 14.43 29.453 0.243 1 91.5 92 LEU A C 1
ATOM 728 O O . LEU A 1 92 ? 14.648 28.438 -0.426 1 91.5 92 LEU A O 1
ATOM 732 N N . LEU A 1 93 ? 13.508 29.516 1.196 1 92.62 93 LEU A N 1
ATOM 733 C CA . LEU A 1 93 ? 12.734 28.312 1.54 1 92.62 93 LEU A CA 1
ATOM 734 C C . LEU A 1 93 ? 11.859 27.875 0.373 1 92.62 93 LEU A C 1
ATOM 736 O O . LEU A 1 93 ? 11.695 26.688 0.131 1 92.62 93 LEU A O 1
ATOM 740 N N . ARG A 1 94 ? 11.383 28.844 -0.324 1 94.12 94 ARG A N 1
ATOM 741 C CA . ARG A 1 94 ? 10.586 28.531 -1.509 1 94.12 94 ARG A CA 1
ATOM 742 C C . ARG A 1 94 ? 11.43 27.828 -2.568 1 94.12 94 ARG A C 1
ATOM 744 O O . ARG A 1 94 ? 11 26.828 -3.139 1 94.12 94 ARG A O 1
ATOM 751 N N . THR A 1 95 ? 12.57 28.375 -2.795 1 95.69 95 THR A N 1
ATOM 752 C CA . THR A 1 95 ? 13.461 27.812 -3.795 1 95.69 95 THR A CA 1
ATOM 753 C C . THR A 1 95 ? 13.891 26.391 -3.395 1 95.69 95 THR A C 1
ATOM 755 O O . THR A 1 95 ? 13.922 25.484 -4.23 1 95.69 95 THR A O 1
ATOM 758 N N . MET A 1 96 ? 14.18 26.188 -2.115 1 96.69 96 MET A N 1
ATOM 759 C CA . MET A 1 96 ? 14.57 24.859 -1.639 1 96.69 96 MET A CA 1
ATOM 760 C C . MET A 1 96 ? 13.414 23.875 -1.769 1 96.69 96 MET A C 1
ATOM 762 O O . MET A 1 96 ? 13.609 22.719 -2.166 1 96.69 96 MET A O 1
ATOM 766 N N . ALA A 1 97 ? 12.242 24.359 -1.537 1 96.56 97 ALA A N 1
ATOM 767 C CA . ALA A 1 97 ? 11.062 23.5 -1.631 1 96.56 97 ALA A CA 1
ATOM 768 C C . ALA A 1 97 ? 10.789 23.109 -3.08 1 96.56 97 ALA A C 1
ATOM 770 O O . ALA A 1 97 ? 10.469 21.953 -3.365 1 96.56 97 ALA A O 1
ATOM 771 N N . VAL A 1 98 ? 10.914 24.047 -3.961 1 97.62 98 VAL A N 1
ATOM 772 C CA . VAL A 1 98 ? 10.727 23.766 -5.379 1 97.62 98 VAL A CA 1
ATOM 773 C C . VAL A 1 98 ? 11.758 22.719 -5.832 1 97.62 98 VAL A C 1
ATOM 775 O O . VAL A 1 98 ? 11.414 21.766 -6.523 1 97.62 98 VAL A O 1
ATOM 778 N N . GLY A 1 99 ? 12.977 22.953 -5.426 1 98.31 99 GLY A N 1
ATOM 779 C CA . GLY A 1 99 ? 14.023 21.984 -5.754 1 98.31 99 GLY A CA 1
ATOM 780 C C . GLY A 1 99 ? 13.781 20.609 -5.156 1 98.31 99 GLY A C 1
ATOM 781 O O . GLY A 1 99 ? 13.898 19.594 -5.848 1 98.31 99 GLY A O 1
ATOM 782 N N . GLU A 1 100 ? 13.422 20.562 -3.963 1 98.44 100 GLU A N 1
ATOM 783 C CA . GLU A 1 100 ? 13.195 19.312 -3.234 1 98.44 100 GLU A CA 1
ATOM 784 C C . GLU A 1 100 ? 12.109 18.469 -3.896 1 98.44 100 GLU A C 1
ATOM 786 O O . GLU A 1 100 ? 12.336 17.312 -4.258 1 98.44 100 GLU A O 1
ATOM 791 N N . TRP A 1 101 ? 11.023 19.094 -4.184 1 98.12 101 TRP A N 1
ATOM 792 C CA . TRP A 1 101 ? 9.859 18.344 -4.664 1 98.12 101 TRP A CA 1
ATOM 793 C C . TRP A 1 101 ? 10 18.031 -6.152 1 98.12 101 TRP A C 1
ATOM 795 O O . TRP A 1 101 ? 9.531 16.984 -6.613 1 98.12 101 TRP A O 1
ATOM 805 N N . SER A 1 102 ? 10.641 18.922 -6.902 1 98.69 102 SER A N 1
ATOM 806 C CA . SER A 1 102 ? 10.914 18.609 -8.297 1 98.69 102 SER A CA 1
ATOM 807 C C . SER A 1 102 ? 11.844 17.406 -8.43 1 98.69 102 SER A C 1
ATOM 809 O O . SER A 1 102 ? 11.586 16.5 -9.219 1 98.69 102 SER A O 1
ATOM 811 N N . CYS A 1 103 ? 12.836 17.406 -7.609 1 98.81 103 CYS A N 1
ATOM 812 C CA . CYS A 1 103 ? 13.805 16.312 -7.664 1 98.81 103 CYS A CA 1
ATOM 813 C C . CYS A 1 103 ? 13.195 15.023 -7.145 1 98.81 103 CYS A C 1
ATOM 815 O O . CYS A 1 103 ? 13.445 13.945 -7.695 1 98.81 103 CYS A O 1
ATOM 817 N N . LEU A 1 104 ? 12.414 15.117 -6.133 1 98.56 104 LEU A N 1
ATOM 818 C CA . LEU A 1 104 ? 11.742 13.93 -5.637 1 98.56 104 LEU A CA 1
ATOM 819 C C . LEU A 1 104 ? 10.797 13.359 -6.691 1 98.56 104 LEU A C 1
ATOM 821 O O . LEU A 1 104 ? 10.742 12.141 -6.891 1 98.56 104 LEU A O 1
ATOM 825 N N . GLY A 1 105 ? 10.086 14.258 -7.336 1 98.62 105 GLY A N 1
ATOM 826 C CA . GLY A 1 105 ? 9.242 13.82 -8.438 1 98.62 105 GLY A CA 1
ATOM 827 C C . GLY A 1 105 ? 10.023 13.156 -9.555 1 98.62 105 GLY A C 1
ATOM 828 O O . GLY A 1 105 ? 9.586 12.141 -10.109 1 98.62 105 GLY A O 1
ATOM 829 N N . GLY A 1 106 ? 11.141 13.727 -9.883 1 98.75 106 GLY A N 1
ATOM 830 C CA . GLY A 1 106 ? 12 13.125 -10.891 1 98.75 106 GLY A CA 1
ATOM 831 C C . GLY A 1 106 ? 12.5 11.742 -10.5 1 98.75 106 GLY A C 1
ATOM 832 O O . GLY A 1 106 ? 12.539 10.836 -11.336 1 98.75 106 GLY A O 1
ATOM 833 N N . TYR A 1 107 ? 12.867 11.602 -9.312 1 98.62 107 TYR A N 1
ATOM 834 C CA . TYR A 1 107 ? 13.289 10.312 -8.789 1 98.62 107 TYR A CA 1
ATOM 835 C C . TYR A 1 107 ? 12.203 9.258 -8.977 1 98.62 107 TYR A C 1
ATOM 837 O O . TYR A 1 107 ? 12.445 8.211 -9.578 1 98.62 107 TYR A O 1
ATOM 845 N N . LEU A 1 108 ? 11.023 9.555 -8.516 1 98.12 108 LEU A N 1
ATOM 846 C CA . LEU A 1 108 ? 9.922 8.602 -8.531 1 98.12 108 LEU A CA 1
ATOM 847 C C . LEU A 1 108 ? 9.477 8.305 -9.961 1 98.12 108 LEU A C 1
ATOM 849 O O . LEU A 1 108 ? 9.125 7.172 -10.289 1 98.12 108 LEU A O 1
ATOM 853 N N . LEU A 1 109 ? 9.5 9.289 -10.789 1 98.19 109 LEU A N 1
ATOM 854 C CA . LEU A 1 109 ? 9.125 9.117 -12.188 1 98.19 109 LEU A CA 1
ATOM 855 C C . LEU A 1 109 ? 10.094 8.172 -12.898 1 98.19 109 LEU A C 1
ATOM 857 O O . LEU A 1 109 ? 9.664 7.227 -13.562 1 98.19 109 LEU A O 1
ATOM 861 N N . LEU A 1 110 ? 11.352 8.438 -12.742 1 98.19 110 LEU A N 1
ATOM 862 C CA . LEU A 1 110 ? 12.344 7.598 -13.391 1 98.19 110 LEU A CA 1
ATOM 863 C C . LEU A 1 110 ? 12.312 6.176 -12.836 1 98.19 110 LEU A C 1
ATOM 865 O O . LEU A 1 110 ? 12.453 5.207 -13.586 1 98.19 110 LEU A O 1
ATOM 869 N N . GLU A 1 111 ? 12.164 6.082 -11.539 1 97.19 111 GLU A N 1
ATOM 870 C CA . GLU A 1 111 ? 12.047 4.754 -10.945 1 97.19 111 GLU A CA 1
ATOM 871 C C . GLU A 1 111 ? 10.844 4.004 -11.523 1 97.19 111 GLU A C 1
ATOM 873 O O . GLU A 1 111 ? 10.93 2.805 -11.789 1 97.19 111 GLU A O 1
ATOM 878 N N . ALA A 1 112 ? 9.758 4.703 -11.719 1 96 112 ALA A N 1
ATOM 879 C CA . ALA A 1 112 ? 8.547 4.094 -12.273 1 96 112 ALA A CA 1
ATOM 880 C C . ALA A 1 112 ? 8.812 3.508 -13.656 1 96 112 ALA A C 1
ATOM 882 O O . ALA A 1 112 ? 8.297 2.439 -13.992 1 96 112 ALA A O 1
ATOM 883 N N . PHE A 1 113 ? 9.68 4.074 -14.359 1 95.44 113 PHE A N 1
ATOM 884 C CA . PHE A 1 113 ? 9.961 3.635 -15.719 1 95.44 113 PHE A CA 1
ATOM 885 C C . PHE A 1 113 ? 10.781 2.35 -15.711 1 95.44 113 PHE A C 1
ATOM 887 O O . PHE A 1 113 ? 10.875 1.663 -16.734 1 95.44 113 PHE A O 1
ATOM 894 N N . THR A 1 114 ? 11.297 2.029 -14.648 1 96.25 114 THR A N 1
ATOM 895 C CA . THR A 1 114 ? 12.18 0.865 -14.625 1 96.25 114 THR A CA 1
ATOM 896 C C . THR A 1 114 ? 11.461 -0.339 -14.023 1 96.25 114 THR A C 1
ATOM 898 O O . THR A 1 114 ? 12.078 -1.379 -13.781 1 96.25 114 THR A O 1
ATOM 901 N N . ILE A 1 115 ? 10.188 -0.224 -13.836 1 94.62 115 ILE A N 1
ATOM 902 C CA . ILE A 1 115 ? 9.445 -1.252 -13.109 1 94.62 115 ILE A CA 1
ATOM 903 C C . ILE A 1 115 ? 9.422 -2.543 -13.93 1 94.62 115 ILE A C 1
ATOM 905 O O . ILE A 1 115 ? 9.523 -3.639 -13.375 1 94.62 115 ILE A O 1
ATOM 909 N N . LEU A 1 116 ? 9.289 -2.502 -15.227 1 93.56 116 LEU A N 1
ATOM 910 C CA . LEU A 1 116 ? 9.234 -3.699 -16.062 1 93.56 116 LEU A CA 1
ATOM 911 C C . LEU A 1 116 ? 10.57 -4.441 -16.047 1 93.56 116 LEU A C 1
ATOM 913 O O . LEU A 1 116 ? 10.594 -5.672 -16.062 1 93.56 116 LEU A O 1
ATOM 917 N N . ASP A 1 117 ? 11.641 -3.674 -15.984 1 94.5 117 ASP A N 1
ATOM 918 C CA . ASP A 1 117 ? 12.961 -4.27 -15.844 1 94.5 117 ASP A CA 1
ATOM 919 C C . ASP A 1 117 ? 13.133 -4.926 -14.477 1 94.5 117 ASP A C 1
ATOM 921 O O . ASP A 1 117 ? 13.625 -6.051 -14.383 1 94.5 117 ASP A O 1
ATOM 925 N N . ALA A 1 118 ? 12.656 -4.254 -13.477 1 92.81 118 ALA A N 1
ATOM 926 C CA . ALA A 1 118 ? 12.766 -4.77 -12.109 1 92.81 118 ALA A CA 1
ATOM 927 C C . ALA A 1 118 ? 11.977 -6.066 -11.953 1 92.81 118 ALA A C 1
ATOM 929 O O . ALA A 1 118 ? 12.352 -6.934 -11.156 1 92.81 118 ALA A O 1
ATOM 930 N N . LEU A 1 119 ? 10.922 -6.246 -12.742 1 92 119 LEU A N 1
ATOM 931 C CA . LEU A 1 119 ? 10.078 -7.438 -12.703 1 92 119 LEU A CA 1
ATOM 932 C C . LEU A 1 119 ? 10.625 -8.516 -13.633 1 92 119 LEU A C 1
ATOM 934 O O . LEU A 1 119 ? 10.07 -9.617 -13.703 1 92 119 LEU A O 1
ATOM 938 N N . ASN A 1 120 ? 11.633 -8.172 -14.375 1 90.12 120 ASN A N 1
ATOM 939 C CA . ASN A 1 120 ? 12.227 -9.055 -15.367 1 90.12 120 ASN A CA 1
ATOM 940 C C . ASN A 1 120 ? 11.219 -9.43 -16.453 1 90.12 120 ASN A C 1
ATOM 942 O O . ASN A 1 120 ? 11.211 -10.57 -16.922 1 90.12 120 ASN A O 1
ATOM 946 N N . ILE A 1 121 ? 10.328 -8.594 -16.703 1 91.31 121 ILE A N 1
ATOM 947 C CA . ILE A 1 121 ? 9.352 -8.789 -17.766 1 91.31 121 ILE A CA 1
ATOM 948 C C . ILE A 1 121 ? 9.961 -8.344 -19.109 1 91.31 121 ILE A C 1
ATOM 950 O O . ILE A 1 121 ? 9.859 -9.055 -20.109 1 91.31 121 ILE A O 1
ATOM 954 N N . TYR A 1 122 ? 10.594 -7.156 -19.094 1 88.62 122 TYR A N 1
ATOM 955 C CA . TYR A 1 122 ? 11.266 -6.586 -20.25 1 88.62 122 TYR A CA 1
ATOM 956 C C . TYR A 1 122 ? 12.617 -5.988 -19.875 1 88.62 122 TYR A C 1
ATOM 958 O O . TYR A 1 122 ? 12.727 -4.777 -19.672 1 88.62 122 TYR A O 1
ATOM 966 N N . PRO A 1 123 ? 13.547 -6.926 -19.828 1 88 123 PRO A N 1
ATOM 967 C CA . PRO A 1 123 ? 14.883 -6.41 -19.516 1 88 123 PRO A CA 1
ATOM 968 C C . PRO A 1 123 ? 15.422 -5.477 -20.594 1 88 123 PRO A C 1
ATOM 970 O O . PRO A 1 123 ? 15.359 -5.797 -21.781 1 88 123 PRO A O 1
ATOM 973 N N . THR A 1 124 ? 15.703 -4.246 -20.219 1 89.06 124 THR A N 1
ATOM 974 C CA . THR A 1 124 ? 16.219 -3.248 -21.156 1 89.06 124 THR A CA 1
ATOM 975 C C . THR A 1 124 ? 17.609 -2.801 -20.734 1 89.06 124 THR A C 1
ATOM 977 O O . THR A 1 124 ? 17.906 -2.684 -19.547 1 89.06 124 THR A O 1
ATOM 980 N N . PRO A 1 125 ? 18.406 -2.561 -21.719 1 90.94 125 PRO A N 1
ATOM 981 C CA . PRO A 1 125 ? 19.781 -2.174 -21.422 1 90.94 125 PRO A CA 1
ATOM 982 C C . PRO A 1 125 ? 19.875 -0.8 -20.766 1 90.94 125 PRO A C 1
ATOM 984 O O . PRO A 1 125 ? 20.875 -0.501 -20.094 1 90.94 125 PRO A O 1
ATOM 987 N N . TRP A 1 126 ? 18.828 0.005 -20.875 1 92.88 126 TRP A N 1
ATOM 988 C CA . TRP A 1 126 ? 18.922 1.367 -20.359 1 92.88 126 TRP A CA 1
ATOM 989 C C . TRP A 1 126 ? 18.359 1.46 -18.953 1 92.88 126 TRP A C 1
ATOM 991 O O . TRP A 1 126 ? 18.469 2.498 -18.297 1 92.88 126 TRP A O 1
ATOM 1001 N N . ALA A 1 127 ? 17.781 0.436 -18.484 1 93.31 127 ALA A N 1
ATOM 1002 C CA . ALA A 1 127 ? 17.078 0.484 -17.203 1 93.31 127 ALA A CA 1
ATOM 1003 C C . ALA A 1 127 ? 18.062 0.783 -16.062 1 93.31 127 ALA A C 1
ATOM 1005 O O . ALA A 1 127 ? 17.75 1.554 -15.156 1 93.31 127 ALA A O 1
ATOM 1006 N N . GLU A 1 128 ? 19.172 0.197 -16.109 1 94.25 128 GLU A N 1
ATOM 1007 C CA . GLU A 1 128 ? 20.156 0.402 -15.055 1 94.25 128 GLU A CA 1
ATOM 1008 C C . GLU A 1 128 ? 20.609 1.861 -14.992 1 94.25 128 GLU A C 1
ATOM 1010 O O . GLU A 1 128 ? 20.703 2.439 -13.906 1 94.25 128 GLU A O 1
ATOM 1015 N N . GLN A 1 129 ? 20.828 2.418 -16.078 1 96.56 129 GLN A N 1
ATOM 1016 C CA . GLN A 1 129 ? 21.25 3.816 -16.125 1 96.56 129 GLN A CA 1
ATOM 1017 C C . GLN A 1 129 ? 20.125 4.738 -15.641 1 96.56 129 GLN A C 1
ATOM 1019 O O . GLN A 1 129 ? 20.391 5.711 -14.93 1 96.56 129 GLN A O 1
ATOM 1024 N N . VAL A 1 130 ? 18.953 4.438 -16.078 1 97.44 130 VAL A N 1
ATOM 1025 C CA . VAL A 1 130 ? 17.797 5.246 -15.672 1 97.44 130 VAL A CA 1
ATOM 1026 C C . VAL A 1 130 ? 17.625 5.16 -14.156 1 97.44 130 VAL A C 1
ATOM 1028 O O . VAL A 1 130 ? 17.297 6.156 -13.508 1 97.44 130 VAL A O 1
ATOM 1031 N N . LEU A 1 131 ? 17.859 4.004 -13.656 1 96.81 131 LEU A N 1
ATOM 1032 C CA . LEU A 1 131 ? 17.766 3.846 -12.211 1 96.81 131 LEU A CA 1
ATOM 1033 C C . LEU A 1 131 ? 18.844 4.664 -11.5 1 96.81 131 LEU A C 1
ATOM 1035 O O . LEU A 1 131 ? 18.578 5.301 -10.484 1 96.81 131 LEU A O 1
ATOM 1039 N N . LEU A 1 132 ? 20.016 4.703 -12 1 97.56 132 LEU A N 1
ATOM 1040 C CA . LEU A 1 132 ? 21.094 5.504 -11.414 1 97.56 132 LEU A CA 1
ATOM 1041 C C . LEU A 1 132 ? 20.766 6.992 -11.5 1 97.56 132 LEU A C 1
ATOM 1043 O O . LEU A 1 132 ? 21.031 7.746 -10.562 1 97.56 132 LEU A O 1
ATOM 1047 N N . ASP A 1 133 ? 20.172 7.34 -12.594 1 98.31 133 ASP A N 1
ATOM 1048 C CA . ASP A 1 133 ? 19.734 8.727 -12.727 1 98.31 133 ASP A CA 1
ATOM 1049 C C . ASP A 1 133 ? 18.656 9.07 -11.695 1 98.31 133 ASP A C 1
ATOM 1051 O O . ASP A 1 133 ? 18.641 10.172 -11.156 1 98.31 133 ASP A O 1
ATOM 1055 N N . SER A 1 134 ? 17.828 8.125 -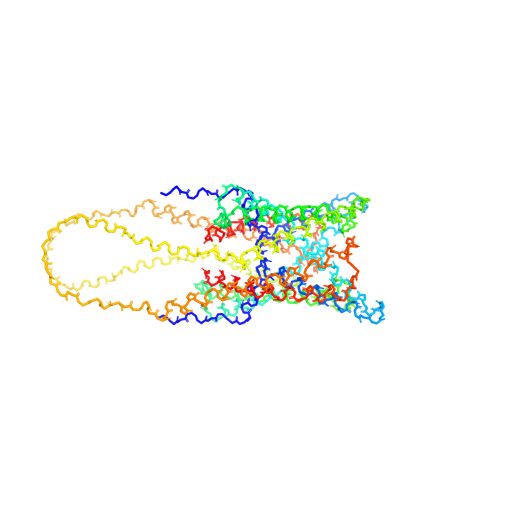11.492 1 98.56 134 SER A N 1
ATOM 1056 C CA . SER A 1 134 ? 16.812 8.359 -10.469 1 98.56 134 SER A CA 1
ATOM 1057 C C . SER A 1 134 ? 17.438 8.586 -9.102 1 98.56 134 SER A C 1
ATOM 1059 O O . SER A 1 134 ? 16.984 9.438 -8.336 1 98.56 134 SER A O 1
ATOM 1061 N N . TYR A 1 135 ? 18.516 7.957 -8.812 1 98.44 135 TYR A N 1
ATOM 1062 C CA . TYR A 1 135 ? 19.188 8.102 -7.535 1 98.44 135 TYR A CA 1
ATOM 1063 C C . TYR A 1 135 ? 19.844 9.477 -7.414 1 98.44 135 TYR A C 1
ATOM 1065 O O . TYR A 1 135 ? 19.922 10.039 -6.324 1 98.44 135 TYR A O 1
ATOM 1073 N N . LYS A 1 136 ? 20.297 10 -8.508 1 98.81 136 LYS A N 1
ATOM 1074 C CA . LYS A 1 136 ? 20.828 11.367 -8.484 1 98.81 136 LYS A CA 1
ATOM 1075 C C . LYS A 1 136 ? 19.734 12.359 -8.078 1 98.81 136 LYS A C 1
ATOM 1077 O O . LYS A 1 136 ? 19.969 13.234 -7.242 1 98.81 136 LYS A O 1
ATOM 1082 N N . PHE A 1 137 ? 18.625 12.133 -8.695 1 98.81 137 PHE A N 1
ATOM 1083 C CA . PHE A 1 137 ? 17.5 13.008 -8.359 1 98.81 137 PHE A CA 1
ATOM 1084 C C . PHE A 1 137 ? 17.125 12.859 -6.887 1 98.81 137 PHE A C 1
ATOM 1086 O O . PHE A 1 137 ? 16.828 13.852 -6.223 1 98.81 137 PHE A O 1
ATOM 1093 N N . TRP A 1 138 ? 17.172 11.664 -6.434 1 98.69 138 TRP A N 1
ATOM 1094 C CA . TRP A 1 138 ? 16.844 11.43 -5.027 1 98.69 138 TRP A CA 1
ATOM 1095 C C . TRP A 1 138 ? 17.859 12.109 -4.117 1 98.69 138 TRP A C 1
ATOM 1097 O O . TRP A 1 138 ? 17.5 12.766 -3.141 1 98.69 138 TRP A O 1
ATOM 1107 N N . PHE A 1 139 ? 19.094 12.016 -4.477 1 98.75 139 PHE A N 1
ATOM 1108 C CA . PHE A 1 139 ? 20.188 12.648 -3.729 1 98.75 139 PHE A CA 1
ATOM 1109 C C . PHE A 1 139 ? 19.984 14.156 -3.645 1 98.75 139 PHE A C 1
ATOM 1111 O O . PHE A 1 139 ? 20.016 14.727 -2.555 1 98.75 139 PHE A O 1
ATOM 1118 N N . PHE A 1 140 ? 19.688 14.75 -4.715 1 98.81 140 PHE A N 1
ATOM 1119 C CA . PHE A 1 140 ? 19.562 16.203 -4.75 1 98.81 140 PHE A CA 1
ATOM 1120 C C . PHE A 1 140 ? 18.297 16.641 -4.023 1 98.81 140 PHE A C 1
ATOM 1122 O O . PHE A 1 140 ? 18.266 17.719 -3.41 1 98.81 140 PHE A O 1
ATOM 1129 N N . SER A 1 141 ? 17.281 15.867 -4.121 1 98.88 141 SER A N 1
ATOM 1130 C CA . SER A 1 141 ? 16.094 16.172 -3.336 1 98.88 141 SER A CA 1
ATOM 1131 C C . SER A 1 141 ? 16.422 16.281 -1.852 1 98.88 141 SER A C 1
ATOM 1133 O O . SER A 1 141 ? 16 17.234 -1.192 1 98.88 141 SER A O 1
ATOM 1135 N N . MET A 1 142 ? 17.25 15.414 -1.397 1 98.69 142 MET A N 1
ATOM 1136 C CA . MET A 1 142 ? 17.594 15.398 0.021 1 98.69 142 MET A CA 1
ATOM 1137 C C . MET A 1 142 ? 18.547 16.531 0.367 1 98.69 142 MET A C 1
ATOM 1139 O O . MET A 1 142 ? 18.484 17.078 1.47 1 98.69 142 MET A O 1
ATOM 1143 N N . VAL A 1 143 ? 19.328 16.891 -0.55 1 98.69 143 VAL A N 1
ATOM 1144 C CA . VAL A 1 143 ? 20.203 18.047 -0.333 1 98.69 143 VAL A CA 1
ATOM 1145 C C . VAL A 1 143 ? 19.375 19.312 -0.201 1 98.69 143 VAL A C 1
ATOM 1147 O O . VAL A 1 143 ? 19.562 20.094 0.744 1 98.69 143 VAL A O 1
ATOM 1150 N N . PHE A 1 144 ? 18.438 19.516 -1.105 1 98.5 144 PHE A N 1
ATOM 1151 C CA . PHE A 1 144 ? 17.578 20.688 -1.036 1 98.5 144 PHE A CA 1
ATOM 1152 C C . PHE A 1 144 ? 16.797 20.703 0.271 1 98.5 144 PHE A C 1
ATOM 1154 O O . PHE A 1 144 ? 16.688 21.75 0.924 1 98.5 144 PHE A O 1
ATOM 1161 N N . ALA A 1 145 ? 16.312 19.578 0.636 1 98.12 145 ALA A N 1
ATOM 1162 C CA . ALA A 1 145 ? 15.562 19.469 1.885 1 98.12 145 ALA A CA 1
ATOM 1163 C C . ALA A 1 145 ? 16.438 19.828 3.082 1 98.12 145 ALA A C 1
ATOM 1165 O O . ALA A 1 145 ? 16.016 20.578 3.971 1 98.12 145 ALA A O 1
ATOM 1166 N N . SER A 1 146 ? 17.641 19.344 3.088 1 98.25 146 SER A N 1
ATOM 1167 C CA . SER A 1 146 ? 18.562 19.578 4.191 1 98.25 146 SER A CA 1
ATOM 1168 C C . SER A 1 146 ? 18.922 21.047 4.305 1 98.25 146 SER A C 1
ATOM 1170 O O . SER A 1 146 ? 18.969 21.609 5.41 1 98.25 146 SER A O 1
ATOM 1172 N N . VAL A 1 147 ? 19.141 21.688 3.234 1 97.56 147 VAL A N 1
ATOM 1173 C CA . VAL A 1 147 ? 19.469 23.109 3.234 1 97.56 147 VAL A CA 1
ATOM 1174 C C . VAL A 1 147 ? 18.281 23.906 3.76 1 97.56 147 VAL A C 1
ATOM 1176 O O . VAL A 1 147 ? 18.453 24.828 4.566 1 97.56 147 VAL A O 1
ATOM 1179 N N . GLY A 1 148 ? 17.078 23.578 3.309 1 95.5 148 GLY A N 1
ATOM 1180 C CA . GLY A 1 148 ? 15.891 24.234 3.805 1 95.5 148 GLY A CA 1
ATOM 1181 C C . GLY A 1 148 ? 15.711 24.109 5.305 1 95.5 148 GLY A C 1
ATOM 1182 O O . GLY A 1 148 ? 15.438 25.094 5.992 1 95.5 148 GLY A O 1
ATOM 1183 N N . ILE A 1 149 ? 15.938 22.953 5.789 1 96 149 ILE A N 1
ATOM 1184 C CA . ILE A 1 149 ? 15.773 22.703 7.215 1 96 149 ILE A CA 1
ATOM 1185 C C . ILE A 1 149 ? 16.844 23.453 8 1 96 149 ILE A C 1
ATOM 1187 O O . ILE A 1 149 ? 16.547 24.062 9.031 1 96 149 ILE A O 1
ATOM 1191 N N . THR A 1 150 ? 18.062 23.359 7.512 1 95.94 150 THR A N 1
ATOM 1192 C CA . THR A 1 150 ? 19.156 24.062 8.18 1 95.94 150 THR A CA 1
ATOM 1193 C C . THR A 1 150 ? 18.859 25.562 8.227 1 95.94 150 THR A C 1
ATOM 1195 O O . THR A 1 150 ? 19.094 26.219 9.25 1 95.94 150 THR A O 1
ATOM 1198 N N . TRP A 1 151 ? 18.344 26.062 7.133 1 93.38 151 TRP A N 1
ATOM 1199 C CA . TRP A 1 151 ? 17.969 27.469 7.086 1 93.38 151 TRP A CA 1
ATOM 1200 C C . TRP A 1 151 ? 16.906 27.797 8.125 1 93.38 151 TRP A C 1
ATOM 1202 O O . TRP A 1 151 ? 16.969 28.828 8.797 1 93.38 151 TRP A O 1
ATOM 1212 N N . GLN A 1 152 ? 15.953 27 8.266 1 91.69 152 GLN A N 1
ATOM 1213 C CA . GLN A 1 152 ? 14.883 27.188 9.227 1 91.69 152 GLN A CA 1
ATOM 1214 C C . GLN A 1 152 ? 15.414 27.156 10.656 1 91.69 152 GLN A C 1
ATOM 1216 O O . GLN A 1 152 ? 14.883 27.844 11.539 1 91.69 152 GLN A O 1
ATOM 1221 N N . LEU A 1 153 ? 16.422 26.359 10.875 1 91.81 153 LEU A N 1
ATOM 1222 C CA . LEU A 1 153 ? 17 26.25 12.211 1 91.81 153 LEU A CA 1
ATOM 1223 C C . LEU A 1 153 ? 17.766 27.516 12.57 1 91.81 153 LEU A C 1
ATOM 1225 O O . LEU A 1 153 ? 17.781 27.922 13.734 1 91.81 153 LEU A O 1
ATOM 1229 N N . PHE A 1 154 ? 18.297 28.188 11.68 1 90.19 154 PHE A N 1
ATOM 1230 C CA . PHE A 1 154 ? 19.109 29.375 11.953 1 90.19 154 PHE A CA 1
ATOM 1231 C C . PHE A 1 154 ? 18.266 30.641 11.828 1 90.19 154 PHE A C 1
ATOM 1233 O O . PHE A 1 154 ? 18.609 31.672 12.43 1 90.19 154 PHE A O 1
ATOM 1240 N N . MET A 1 155 ? 17.219 30.656 11 1 80.06 155 MET A N 1
ATOM 1241 C CA . MET A 1 155 ? 16.312 31.797 10.812 1 80.06 155 MET A CA 1
ATOM 1242 C C . MET A 1 155 ? 14.875 31.406 11.117 1 80.06 155 MET A C 1
ATOM 1244 O O . MET A 1 155 ? 14.062 31.25 10.211 1 80.06 155 MET A O 1
ATOM 1248 N N . PRO A 1 156 ? 14.602 31.172 12.383 1 64.38 156 PRO A N 1
ATOM 1249 C CA . PRO A 1 156 ? 13.219 30.766 12.664 1 64.38 156 PRO A CA 1
ATOM 1250 C C . PRO A 1 156 ? 12.195 31.828 12.258 1 64.38 156 PRO A C 1
ATOM 1252 O O . PRO A 1 156 ? 12.469 33.031 12.359 1 64.38 156 PRO A O 1
ATOM 1255 N N . VAL A 1 157 ? 11.414 31.531 11.266 1 56.47 157 VAL A N 1
ATOM 1256 C CA . VAL A 1 157 ? 10.367 32.469 10.844 1 56.47 157 VAL A CA 1
ATOM 1257 C C . VAL A 1 157 ? 9.742 33.125 12.07 1 56.47 157 VAL A C 1
ATOM 1259 O O . VAL A 1 157 ? 9.312 32.438 13.008 1 56.47 157 VAL A O 1
ATOM 1262 N N . SER A 1 158 ? 10.219 34.156 12.453 1 48.34 158 SER A N 1
ATOM 1263 C CA . SER A 1 158 ? 9.594 35 13.461 1 48.34 158 SER A CA 1
ATOM 1264 C C . SER A 1 158 ? 8.07 34.938 13.383 1 48.34 158 SER A C 1
ATOM 1266 O O . SER A 1 158 ? 7.488 35.188 12.328 1 48.34 158 SER A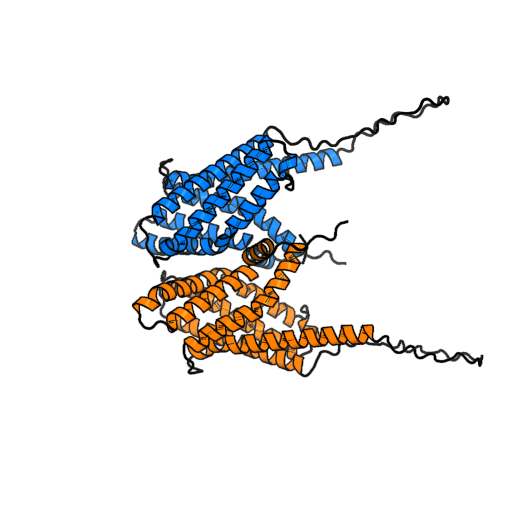 O 1
ATOM 1268 N N . SER A 1 159 ? 7.484 33.938 13.938 1 46.12 159 SER A N 1
ATOM 1269 C CA . SER A 1 159 ? 6.07 34.281 14.102 1 46.12 159 SER A CA 1
ATOM 1270 C C . SER A 1 159 ? 5.859 35.781 14.305 1 46.12 159 SER A C 1
ATOM 1272 O O . SER A 1 159 ? 6.266 36.312 15.32 1 46.12 159 SER A O 1
ATOM 1274 N N . LYS A 1 160 ? 6.027 36.562 13.359 1 39.75 160 LYS A N 1
ATOM 1275 C CA . LYS A 1 160 ? 5.539 37.938 13.523 1 39.75 160 LYS A CA 1
ATOM 1276 C C . LYS A 1 160 ? 4.258 37.969 14.352 1 39.75 160 LYS A C 1
ATOM 1278 O O . LYS A 1 160 ? 3.193 37.562 13.867 1 39.75 160 LYS A O 1
ATOM 1283 N N . SER A 1 161 ? 4.219 37.594 15.547 1 37 161 SER A N 1
ATOM 1284 C CA . SER A 1 161 ? 3.201 38.281 16.312 1 37 161 SER A CA 1
ATOM 1285 C C . SER A 1 161 ? 3.16 39.781 15.938 1 37 161 SER A C 1
ATOM 1287 O O . SER A 1 161 ? 4.059 40.531 16.297 1 37 161 SER A O 1
ATOM 1289 N N . GLU A 1 162 ? 2.904 40.094 14.703 1 35.59 162 GLU A N 1
ATOM 1290 C CA . GLU A 1 162 ? 2.424 41.469 14.477 1 35.59 162 GLU A CA 1
ATOM 1291 C C . GLU A 1 162 ? 1.669 41.969 15.695 1 35.59 162 GLU A C 1
ATOM 1293 O O . GLU A 1 162 ? 0.511 41.625 15.922 1 35.59 162 GLU A O 1
ATOM 1298 N N . GLU A 1 163 ? 2.229 42 16.797 1 35.09 163 GLU A N 1
ATOM 1299 C CA . GLU A 1 163 ? 1.691 43 17.703 1 35.09 163 GLU A CA 1
ATOM 1300 C C . GLU A 1 163 ? 1.437 44.312 16.969 1 35.09 163 GLU A C 1
ATOM 1302 O O . GLU A 1 163 ? 2.361 45.094 16.734 1 35.09 163 GLU A O 1
ATOM 1307 N N . THR A 1 164 ? 0.792 44.156 15.82 1 35.31 164 THR A N 1
ATOM 1308 C CA . THR A 1 164 ? 0.176 45.406 15.383 1 35.31 164 THR A CA 1
ATOM 1309 C C . THR A 1 164 ? -0.371 46.188 16.578 1 35.31 164 THR A C 1
ATOM 1311 O O . THR A 1 164 ? -1.354 45.781 17.203 1 35.31 164 THR A O 1
ATOM 1314 N N . LYS A 1 165 ? 0.516 46.656 17.344 1 35.28 165 LYS A N 1
ATOM 1315 C CA . LYS A 1 165 ? 0.035 47.75 18.172 1 35.28 165 LYS A CA 1
ATOM 1316 C C . LYS A 1 165 ? -0.855 48.688 17.359 1 35.28 165 LYS A C 1
ATOM 1318 O O . LYS A 1 165 ? -0.425 49.25 16.344 1 35.28 165 LYS A O 1
ATOM 1323 N N . PRO A 1 166 ? -2.15 48.281 17.172 1 33.97 166 PRO A N 1
ATOM 1324 C CA . PRO A 1 166 ? -2.965 49.344 16.594 1 33.97 166 PRO A CA 1
ATOM 1325 C C . PRO A 1 166 ? -2.469 50.75 16.984 1 33.97 166 PRO A C 1
ATOM 1327 O O . PRO A 1 166 ? -2.156 50.969 18.156 1 33.97 166 PRO A O 1
ATOM 1330 N N . ASN A 1 167 ? -1.707 51.312 16.109 1 34.19 167 ASN A N 1
ATOM 1331 C CA . ASN A 1 167 ? -1.518 52.75 16.266 1 34.19 167 ASN A CA 1
ATOM 1332 C C . ASN A 1 167 ? -2.795 53.438 16.734 1 34.19 167 ASN A C 1
ATOM 1334 O O . ASN A 1 167 ? -3.781 53.5 15.992 1 34.19 167 ASN A O 1
ATOM 1338 N N . ASP A 1 168 ? -3.314 53.062 17.969 1 33.75 168 ASP A N 1
ATOM 1339 C CA . ASP A 1 168 ? -4.328 54 18.484 1 33.75 168 ASP A CA 1
ATOM 1340 C C . ASP A 1 168 ? -3.98 55.438 18.156 1 33.75 168 ASP A C 1
ATOM 1342 O O . ASP A 1 168 ? -3.027 56 18.703 1 33.75 168 ASP A O 1
ATOM 1346 N N . VAL A 1 169 ? -3.898 55.656 16.891 1 31.55 169 VAL A N 1
ATOM 1347 C CA . VAL A 1 169 ? -3.934 57.094 16.609 1 31.55 169 VAL A CA 1
ATOM 1348 C C . VAL A 1 169 ? -4.965 57.75 17.516 1 31.55 169 VAL A C 1
ATOM 1350 O O . VAL A 1 169 ? -6.164 57.531 17.391 1 31.55 169 VAL A O 1
ATOM 1353 N N . LYS A 1 170 ? -4.719 57.875 18.875 1 29.84 170 LYS A N 1
ATOM 1354 C CA . LYS A 1 170 ? -5.449 58.812 19.703 1 29.84 170 LYS A CA 1
ATOM 1355 C C . LYS A 1 170 ? -5.578 60.156 19 1 29.84 170 LYS A C 1
ATOM 1357 O O . LYS A 1 170 ? -4.574 60.781 18.641 1 29.84 170 LYS A O 1
ATOM 1362 N N . GLU A 1 171 ? -6.449 60.188 18.094 1 29.61 171 GLU A N 1
ATOM 1363 C CA . GLU A 1 171 ? -6.953 61.562 17.953 1 29.61 171 GLU A CA 1
ATOM 1364 C C . GLU A 1 171 ? -6.887 62.312 19.281 1 29.61 171 GLU A C 1
ATOM 1366 O O . GLU A 1 171 ? -7.012 61.688 20.359 1 29.61 171 GLU A O 1
ATOM 1371 N N . GLY A 1 172 ? -6.543 63.594 19.281 1 25.69 172 GLY A N 1
ATOM 1372 C CA . GLY A 1 172 ? -6.129 64.688 20.172 1 25.69 172 GLY A CA 1
ATOM 1373 C C . GLY A 1 172 ? -7.066 64.875 21.359 1 25.69 172 GLY A C 1
ATOM 1374 O O . GLY A 1 172 ? -7 65.875 22.047 1 25.69 172 GLY A O 1
ATOM 1375 N N . ASP A 1 173 ? -8.297 64.25 21.359 1 26.83 173 ASP A N 1
ATOM 1376 C CA . ASP A 1 173 ? -9.07 65.125 22.219 1 26.83 173 ASP A CA 1
ATOM 1377 C C . ASP A 1 173 ? -8.453 65.25 23.609 1 26.83 173 ASP A C 1
ATOM 1379 O O . ASP A 1 173 ? -7.711 64.312 24.016 1 26.83 173 ASP A O 1
ATOM 1383 N N . GLU A 1 174 ? -9.078 66.125 24.484 1 27.77 174 GLU A N 1
ATOM 1384 C CA . GLU A 1 174 ? -8.734 67 25.594 1 27.77 174 GLU A CA 1
ATOM 1385 C C . GLU A 1 174 ? -8.305 66.188 26.812 1 27.77 174 GLU A C 1
ATOM 1387 O O . GLU A 1 174 ? -7.215 66.375 27.359 1 27.77 174 GLU A O 1
ATOM 1392 N N . LYS A 1 175 ? -9.141 66.188 27.953 1 26 175 LYS A N 1
ATOM 1393 C CA . LYS A 1 175 ? -8.805 66.75 29.234 1 26 175 LYS A CA 1
ATOM 1394 C C . LYS A 1 175 ? -8.188 65.75 30.188 1 26 175 LYS A C 1
ATOM 1396 O O . LYS A 1 175 ? -7.215 66.062 30.875 1 26 175 LYS A O 1
ATOM 1401 N N . GLU A 1 176 ? -9.039 64.75 30.609 1 26.81 176 GLU A N 1
ATOM 1402 C CA . GLU A 1 176 ? -9.102 64.688 32.062 1 26.81 176 GLU A CA 1
ATOM 1403 C C . GLU A 1 176 ? -7.953 63.812 32.594 1 26.81 176 GLU A C 1
ATOM 1405 O O . GLU A 1 176 ? -7.52 62.875 31.953 1 26.81 176 GLU A O 1
ATOM 1410 N N . SER A 1 177 ? -7.262 64.188 33.656 1 26.48 177 SER A N 1
ATOM 1411 C CA . SER A 1 177 ? -6.055 64 34.469 1 26.48 177 SER A CA 1
ATOM 1412 C C . SER A 1 177 ? -5.965 62.562 35 1 26.48 177 SER A C 1
ATOM 1414 O O . SER A 1 177 ? -4.895 62.125 35.406 1 26.48 177 SER A O 1
ATOM 1416 N N . SER A 1 178 ? -7.105 61.781 35.188 1 27.45 178 SER A N 1
ATOM 1417 C CA . SER A 1 178 ? -6.891 61.094 36.469 1 27.45 178 SER A CA 1
ATOM 1418 C C . SER A 1 178 ? -5.836 60 36.344 1 27.45 178 SER A C 1
ATOM 1420 O O . SER A 1 178 ? -5.562 59.531 35.219 1 27.45 178 SER A O 1
ATOM 1422 N N . ARG A 1 179 ? -5.328 59.375 37.438 1 28.44 179 ARG A N 1
ATOM 1423 C CA . ARG A 1 179 ? -4.27 58.625 38.094 1 28.44 179 ARG A CA 1
ATOM 1424 C C . ARG A 1 179 ? -4.238 57.188 37.656 1 28.44 179 ARG A C 1
ATOM 1426 O O . ARG A 1 179 ? -4.309 56.25 38.469 1 28.44 179 ARG A O 1
ATOM 1433 N N . LYS A 1 180 ? -4.809 56.781 36.531 1 28.38 180 LYS A N 1
ATOM 1434 C CA . LYS A 1 180 ? -4.906 55.312 36.625 1 28.38 180 LYS A CA 1
ATOM 1435 C C . LYS A 1 180 ? -3.527 54.688 36.531 1 28.38 180 LYS A C 1
ATOM 1437 O O . LYS A 1 180 ? -2.688 55.094 35.75 1 28.38 180 LYS A O 1
ATOM 1442 N N . ALA A 1 181 ? -3.195 53.844 37.5 1 31.12 181 ALA A N 1
ATOM 1443 C CA . ALA A 1 181 ? -2.125 52.938 37.938 1 31.12 181 ALA A CA 1
ATOM 1444 C C . ALA A 1 181 ? -1.761 51.969 36.812 1 31.12 181 ALA A C 1
ATOM 1446 O O . ALA A 1 181 ? -2.643 51.375 36.188 1 31.12 181 ALA A O 1
ATOM 1447 N N . ASN A 1 182 ? -0.647 52.125 36.094 1 30.47 182 ASN A N 1
ATOM 1448 C CA . ASN A 1 182 ? 0.117 51.406 35.094 1 30.47 182 ASN A CA 1
ATOM 1449 C C . ASN A 1 182 ? 0.292 49.938 35.5 1 30.47 182 ASN A C 1
ATOM 1451 O O . ASN A 1 182 ? 1.215 49.594 36.25 1 30.47 182 ASN A O 1
ATOM 1455 N N . LYS A 1 183 ? -0.698 49.156 36 1 30.36 183 LYS A N 1
ATOM 1456 C CA . LYS A 1 183 ? -0.314 47.781 36.25 1 30.36 183 LYS A CA 1
ATOM 1457 C C . LYS A 1 183 ? 0.137 47.094 34.969 1 30.36 183 LYS A C 1
ATOM 1459 O O . LYS A 1 183 ? -0.656 46.938 34.031 1 30.36 183 LYS A O 1
ATOM 1464 N N . GLU A 1 184 ? 1.368 47.25 34.5 1 36.91 184 GLU A N 1
ATOM 1465 C CA . GLU A 1 184 ? 2.061 46.406 33.531 1 36.91 184 GLU A CA 1
ATOM 1466 C C . GLU A 1 184 ? 1.811 44.938 33.781 1 36.91 184 GLU A C 1
ATOM 1468 O O . GLU A 1 184 ? 2.203 44.406 34.844 1 36.91 184 GLU A O 1
ATOM 1473 N N . SER A 1 185 ? 0.642 44.375 33.5 1 36.12 185 SER A N 1
ATOM 1474 C CA . SER A 1 185 ? 0.464 42.906 33.594 1 36.12 185 SER A CA 1
ATOM 1475 C C . SER A 1 185 ? 1.518 42.188 32.781 1 36.12 185 SER A C 1
ATOM 1477 O O . SER A 1 185 ? 1.664 42.438 31.578 1 36.12 185 SER A O 1
ATOM 1479 N N . LYS A 1 186 ? 2.635 41.75 33.344 1 40.5 186 LYS A N 1
ATOM 1480 C CA . LYS A 1 186 ? 3.594 40.781 32.812 1 40.5 186 LYS A CA 1
ATOM 1481 C C . LYS A 1 186 ? 2.896 39.719 31.969 1 40.5 186 LYS A C 1
ATOM 1483 O O . LYS A 1 186 ? 1.867 39.188 32.375 1 40.5 186 LYS A O 1
ATOM 1488 N N . PRO A 1 187 ? 3.029 39.844 30.672 1 46.66 187 PRO A N 1
ATOM 1489 C CA . PRO A 1 187 ? 2.506 38.688 29.953 1 46.66 187 PRO A CA 1
ATOM 1490 C C . PRO A 1 187 ? 2.678 37.375 30.719 1 46.66 187 PRO A C 1
ATOM 1492 O O . PRO A 1 187 ? 3.689 37.188 31.406 1 46.66 187 PRO A O 1
ATOM 1495 N N . SER A 1 188 ? 1.631 36.75 31.203 1 41.91 188 SER A N 1
ATOM 1496 C CA . SER A 1 188 ? 1.584 35.562 32 1 41.91 188 SER A CA 1
ATOM 1497 C C . SER A 1 188 ? 2.564 34.5 31.5 1 41.91 188 SER A C 1
ATOM 1499 O O . SER A 1 188 ? 2.709 34.312 30.297 1 41.91 188 SER A O 1
ATOM 1501 N N . GLU A 1 189 ? 3.533 34 32.344 1 51.94 189 GLU A N 1
ATOM 1502 C CA . GLU A 1 189 ? 4.477 32.875 32.25 1 51.94 189 GLU A CA 1
ATOM 1503 C C . GLU A 1 189 ? 3.887 31.734 31.438 1 51.94 189 GLU A C 1
ATOM 1505 O O . GLU A 1 189 ? 4.617 30.984 30.781 1 51.94 189 GLU A O 1
ATOM 1510 N N . SER A 1 190 ? 2.588 31.609 31.344 1 52 190 SER A N 1
ATOM 1511 C CA . SER A 1 190 ? 1.989 30.453 30.672 1 52 190 SER A CA 1
ATOM 1512 C C . SER A 1 190 ? 2.115 30.578 29.156 1 52 190 SER A C 1
ATOM 1514 O O . SER A 1 190 ? 2.291 29.578 28.453 1 52 190 SER A O 1
ATOM 1516 N N . GLU A 1 191 ? 1.982 31.766 28.594 1 48.38 191 GLU A N 1
ATOM 1517 C CA . GLU A 1 191 ? 2.07 31.938 27.141 1 48.38 191 GLU A CA 1
ATOM 1518 C C . GLU A 1 191 ? 3.504 31.766 26.656 1 48.38 191 GLU A C 1
ATOM 1520 O O . GLU A 1 191 ? 3.738 31.188 25.594 1 48.38 191 GLU A O 1
ATOM 1525 N N . VAL A 1 192 ? 4.492 32.25 27.484 1 48.31 192 VAL A N 1
ATOM 1526 C CA . VAL A 1 192 ? 5.898 32.125 27.125 1 48.31 192 VAL A CA 1
ATOM 1527 C C . VAL A 1 192 ? 6.305 30.656 27.188 1 48.31 192 VAL A C 1
ATOM 1529 O O . VAL A 1 192 ? 7.07 30.172 26.344 1 48.31 192 VAL A O 1
ATOM 1532 N N . THR A 1 193 ? 5.695 29.844 28.078 1 49.72 193 THR A N 1
ATOM 1533 C CA . THR A 1 193 ? 6.035 28.438 28.219 1 49.72 193 THR A CA 1
ATOM 1534 C C . THR A 1 193 ? 5.48 27.609 27.062 1 49.72 193 THR A C 1
ATOM 1536 O O . THR A 1 193 ? 6.156 26.719 26.547 1 49.72 193 THR A O 1
ATOM 1539 N N . VAL A 1 194 ? 4.246 27.938 26.656 1 49.53 194 VAL A N 1
ATOM 1540 C CA . VAL A 1 194 ? 3.643 27.203 25.547 1 49.53 194 VAL A CA 1
ATOM 1541 C C . VAL A 1 194 ? 4.379 27.531 24.25 1 49.53 194 VAL A C 1
ATOM 1543 O O . VAL A 1 194 ? 4.652 26.641 23.453 1 49.53 194 VAL A O 1
ATOM 1546 N N . ALA A 1 195 ? 4.676 28.891 24.047 1 47.75 195 ALA A N 1
ATOM 1547 C CA . ALA A 1 195 ? 5.434 29.297 22.859 1 47.75 195 ALA A CA 1
ATOM 1548 C C . ALA A 1 195 ? 6.828 28.672 22.875 1 47.75 195 ALA A C 1
ATOM 1550 O O . ALA A 1 195 ? 7.32 28.234 21.828 1 47.75 195 ALA A O 1
ATOM 1551 N N . GLY A 1 196 ? 7.441 28.688 24 1 49.53 196 GLY A N 1
ATOM 1552 C CA . GLY A 1 196 ? 8.742 28.047 24.156 1 49.53 196 GLY A CA 1
ATOM 1553 C C . GLY A 1 196 ? 8.703 26.562 23.906 1 49.53 196 GLY A C 1
ATOM 1554 O O . GLY A 1 196 ? 9.602 26 23.266 1 49.53 196 GLY A O 1
ATOM 1555 N N . SER A 1 197 ? 7.668 25.891 24.375 1 59.38 197 SER A N 1
ATOM 1556 C CA . SER A 1 197 ? 7.48 24.453 24.188 1 59.38 197 SER A CA 1
ATOM 1557 C C . SER A 1 197 ? 7.227 24.109 22.719 1 59.38 197 SER A C 1
ATOM 1559 O O . SER A 1 197 ? 7.781 23.156 22.203 1 59.38 197 SER A O 1
ATOM 1561 N N . ASN A 1 198 ? 6.504 25.016 22.078 1 65.5 198 ASN A N 1
ATOM 1562 C CA . ASN A 1 198 ? 6.223 24.828 20.656 1 65.5 198 ASN A CA 1
ATOM 1563 C C . ASN A 1 198 ? 7.465 25.031 19.797 1 65.5 198 ASN A C 1
ATOM 1565 O O . ASN A 1 198 ? 7.707 24.297 18.844 1 65.5 198 ASN A O 1
ATOM 1569 N N . ALA A 1 199 ? 8.234 26.078 20.234 1 67.25 199 ALA A N 1
ATOM 1570 C CA . ALA A 1 199 ? 9.477 26.328 19.5 1 67.25 199 ALA A CA 1
ATOM 1571 C C . ALA A 1 199 ? 10.461 25.172 19.656 1 67.25 199 ALA A C 1
ATOM 1573 O O . ALA A 1 199 ? 11.117 24.781 18.703 1 67.25 199 ALA A O 1
ATOM 1574 N N . ASN A 1 200 ? 10.461 24.656 20.844 1 76.94 200 ASN A N 1
ATOM 1575 C CA . ASN A 1 200 ? 11.344 23.516 21.109 1 76.94 200 ASN A CA 1
ATOM 1576 C C . ASN A 1 200 ? 10.883 22.281 20.359 1 76.94 200 ASN A C 1
ATOM 1578 O O . ASN A 1 200 ? 11.703 21.547 19.797 1 76.94 200 ASN A O 1
ATOM 1582 N N . ALA A 1 201 ? 9.609 22.109 20.266 1 79.25 201 ALA A N 1
ATOM 1583 C CA . ALA A 1 201 ? 9.062 20.953 19.562 1 79.25 201 ALA A CA 1
ATOM 1584 C C . ALA A 1 201 ? 9.359 21.031 18.062 1 79.25 201 ALA A C 1
ATOM 1586 O O . ALA A 1 201 ? 9.672 20.016 17.438 1 79.25 201 ALA A O 1
ATOM 1587 N N . ASN A 1 202 ? 9.367 22.188 17.609 1 86.94 202 ASN A N 1
ATOM 1588 C CA . ASN A 1 202 ? 9.656 22.375 16.203 1 86.94 202 ASN A CA 1
ATOM 1589 C C . ASN A 1 202 ? 11.133 22.141 15.891 1 86.94 202 ASN A C 1
ATOM 1591 O O . ASN A 1 202 ? 11.469 21.531 14.867 1 86.94 202 ASN A O 1
ATOM 1595 N N . THR A 1 203 ? 11.969 22.594 16.734 1 91.5 203 THR A N 1
ATOM 1596 C CA . THR A 1 203 ? 13.398 22.375 16.547 1 91.5 203 THR A CA 1
ATOM 1597 C C . THR A 1 203 ? 13.734 20.891 16.578 1 91.5 203 THR A C 1
ATOM 1599 O O . THR A 1 203 ? 14.5 20.406 15.742 1 91.5 203 THR A O 1
ATOM 1602 N N . VAL A 1 204 ? 13.141 20.172 17.5 1 92.38 204 VAL A N 1
ATOM 1603 C CA . VAL A 1 204 ? 13.375 18.734 17.609 1 92.38 204 VAL A CA 1
ATOM 1604 C C . VAL A 1 204 ? 12.883 18.031 16.344 1 92.38 204 VAL A C 1
ATOM 1606 O O . VAL A 1 204 ? 13.555 17.141 15.828 1 92.38 204 VAL A O 1
ATOM 1609 N N . ARG A 1 205 ? 11.797 18.453 15.906 1 93.06 205 ARG A N 1
ATOM 1610 C CA . ARG A 1 205 ? 11.258 17.875 14.68 1 93.06 205 ARG A CA 1
ATOM 1611 C C . ARG A 1 205 ? 12.203 18.109 13.5 1 93.06 205 ARG A C 1
ATOM 1613 O O . ARG A 1 205 ? 12.492 17.188 12.742 1 93.06 205 ARG A O 1
ATOM 1620 N N . LEU A 1 206 ? 12.625 19.297 13.383 1 94.81 206 LEU A N 1
ATOM 1621 C CA . LEU A 1 206 ? 13.523 19.656 12.289 1 94.81 206 LEU A CA 1
ATOM 1622 C C . LEU A 1 206 ? 14.844 18.891 12.398 1 94.81 206 LEU A C 1
ATOM 1624 O O . LEU A 1 206 ? 15.352 18.375 11.406 1 94.81 206 LEU A O 1
ATOM 1628 N N . LEU A 1 207 ? 15.383 18.828 13.562 1 96.31 207 LEU A N 1
ATOM 1629 C CA . LEU A 1 207 ? 16.641 18.109 13.773 1 96.31 207 LEU A CA 1
ATOM 1630 C C . LEU A 1 207 ? 16.469 16.625 13.477 1 96.31 207 LEU A C 1
ATOM 1632 O O . LEU A 1 207 ? 17.344 15.992 12.891 1 96.31 207 LEU A O 1
ATOM 1636 N N . THR A 1 208 ? 15.367 16.047 13.906 1 96.81 208 THR A N 1
ATOM 1637 C CA . THR A 1 208 ? 15.07 14.648 13.625 1 96.81 208 THR A CA 1
ATOM 1638 C C . THR A 1 208 ? 15.008 14.398 12.117 1 96.81 208 THR A C 1
ATOM 1640 O O . THR A 1 208 ? 15.539 13.406 11.625 1 96.81 208 THR A O 1
ATOM 1643 N N . GLU A 1 209 ? 14.391 15.312 11.453 1 97.31 209 GLU A N 1
ATOM 1644 C CA . GLU A 1 209 ? 14.297 15.188 10 1 97.31 209 GLU A CA 1
ATOM 1645 C C . GLU A 1 209 ? 15.672 15.273 9.352 1 97.31 209 GLU A C 1
ATOM 1647 O O . GLU A 1 209 ? 15.961 14.555 8.391 1 97.31 209 GLU A O 1
ATOM 1652 N N . LEU A 1 210 ? 16.438 16.156 9.875 1 97.88 210 LEU A N 1
ATOM 1653 C CA . LEU A 1 210 ? 17.781 16.297 9.336 1 97.88 210 LEU A CA 1
ATOM 1654 C C . LEU A 1 210 ? 18.594 15.023 9.539 1 97.88 210 LEU A C 1
ATOM 1656 O O . LEU A 1 210 ? 19.312 14.594 8.641 1 97.88 210 LEU A O 1
ATOM 1660 N N . VAL A 1 211 ? 18.469 14.438 10.688 1 98.12 211 VAL A N 1
ATOM 1661 C CA . VAL A 1 211 ? 19.172 13.188 10.969 1 98.12 211 VAL A CA 1
ATOM 1662 C C . VAL A 1 211 ? 18.656 12.094 10.031 1 98.12 211 VAL A C 1
ATOM 1664 O O . VAL A 1 211 ? 19.453 11.328 9.469 1 98.12 211 VAL A O 1
ATOM 1667 N N . ALA A 1 212 ? 17.391 12 9.828 1 98.25 212 ALA A N 1
ATOM 1668 C CA . ALA A 1 212 ? 16.812 11 8.938 1 98.25 212 ALA A CA 1
ATOM 1669 C C . ALA A 1 212 ? 17.328 11.18 7.508 1 98.25 212 ALA A C 1
ATOM 1671 O O . ALA A 1 212 ? 17.672 10.203 6.836 1 98.25 212 ALA A O 1
ATOM 1672 N N . LEU A 1 213 ? 17.344 12.422 7.09 1 98.44 213 LEU A N 1
ATOM 1673 C CA . LEU A 1 213 ? 17.859 12.711 5.762 1 98.44 213 LEU A CA 1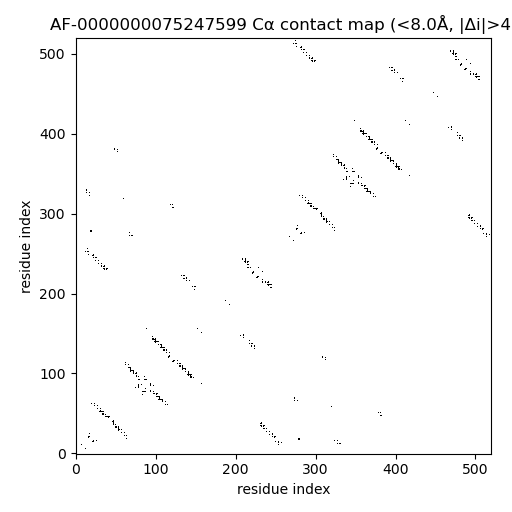
ATOM 1674 C C . LEU A 1 213 ? 19.328 12.312 5.645 1 98.44 213 LEU A C 1
ATOM 1676 O O . LEU A 1 213 ? 19.75 11.758 4.621 1 98.44 213 LEU A O 1
ATOM 1680 N N . GLY A 1 214 ? 20.062 12.594 6.719 1 98.19 214 GLY A N 1
ATOM 1681 C CA . GLY A 1 214 ? 21.469 12.211 6.75 1 98.19 214 GLY A CA 1
ATOM 1682 C C . GLY A 1 214 ? 21.672 10.711 6.652 1 98.19 214 GLY A C 1
ATOM 1683 O O . GLY A 1 214 ? 22.641 10.25 6.043 1 98.19 214 GLY A O 1
ATOM 1684 N N . CYS A 1 215 ? 20.797 9.984 7.156 1 98.44 215 CYS A N 1
ATOM 1685 C CA . CYS A 1 215 ? 20.828 8.531 7.051 1 98.44 215 CYS A CA 1
ATOM 1686 C C . CYS A 1 215 ? 20.438 8.07 5.656 1 98.44 215 CYS A C 1
ATOM 1688 O O . CYS A 1 215 ? 21.125 7.258 5.043 1 98.44 215 CYS A O 1
ATOM 1690 N N . ASP A 1 216 ? 19.422 8.625 5.102 1 98.5 216 ASP A N 1
ATOM 1691 C CA . ASP A 1 216 ? 18.859 8.156 3.838 1 98.5 216 ASP A CA 1
ATOM 1692 C C . ASP A 1 216 ? 19.766 8.523 2.666 1 98.5 216 ASP A C 1
ATOM 1694 O O . ASP A 1 216 ? 19.797 7.824 1.653 1 98.5 216 ASP A O 1
ATOM 1698 N N . ILE A 1 217 ? 20.516 9.586 2.807 1 98.44 217 ILE A N 1
ATOM 1699 C CA . ILE A 1 217 ? 21.344 10.047 1.695 1 98.44 217 ILE A CA 1
ATOM 1700 C C . ILE A 1 217 ? 22.438 9.016 1.41 1 98.44 217 ILE A C 1
ATOM 1702 O O . ILE A 1 217 ? 23 9 0.317 1 98.44 217 ILE A O 1
ATOM 1706 N N . LEU A 1 218 ? 22.766 8.172 2.324 1 98.56 218 LEU A N 1
ATOM 1707 C CA . LEU A 1 218 ? 23.781 7.137 2.156 1 98.56 218 LEU A CA 1
ATOM 1708 C C . LEU A 1 218 ? 23.375 6.145 1.069 1 98.56 218 LEU A C 1
ATOM 1710 O O . LEU A 1 218 ? 24.234 5.57 0.396 1 98.56 218 LEU A O 1
ATOM 1714 N N . ILE A 1 219 ? 22.141 5.984 0.844 1 98.31 219 ILE A N 1
ATOM 1715 C CA . ILE A 1 219 ? 21.641 4.992 -0.104 1 98.31 219 ILE A CA 1
ATOM 1716 C C . ILE A 1 219 ? 22.016 5.402 -1.525 1 98.31 219 ILE A C 1
ATOM 1718 O O . ILE A 1 219 ? 22.781 4.707 -2.195 1 98.31 219 ILE A O 1
ATOM 1722 N N . PRO A 1 220 ? 21.562 6.562 -1.947 1 98.38 220 PRO A N 1
ATOM 1723 C CA . PRO A 1 220 ? 21.969 6.938 -3.307 1 98.38 220 PRO A CA 1
ATOM 1724 C C . PRO A 1 220 ? 23.453 7.238 -3.42 1 98.38 220 PRO A C 1
ATOM 1726 O O . PRO A 1 220 ? 24.062 6.977 -4.461 1 98.38 220 PRO A O 1
ATOM 1729 N N . ALA A 1 221 ? 24.078 7.766 -2.377 1 98.38 221 ALA A N 1
ATOM 1730 C CA . ALA A 1 221 ? 25.5 8.055 -2.428 1 98.38 221 ALA A CA 1
ATOM 1731 C C . ALA A 1 221 ? 26.312 6.785 -2.643 1 98.38 221 ALA A C 1
ATOM 1733 O O . ALA A 1 221 ? 27.297 6.785 -3.391 1 98.38 221 ALA A O 1
ATOM 1734 N N . GLN A 1 222 ? 25.938 5.762 -1.985 1 98 222 GLN A N 1
ATOM 1735 C CA . GLN A 1 222 ? 26.609 4.48 -2.162 1 98 222 GLN A CA 1
ATOM 1736 C C . GLN A 1 222 ? 26.328 3.898 -3.545 1 98 222 GLN A C 1
ATOM 1738 O O . GLN A 1 222 ? 27.25 3.439 -4.23 1 98 222 GLN A O 1
ATOM 1743 N N . ALA A 1 223 ? 25.125 3.906 -3.951 1 97 223 ALA A N 1
ATOM 1744 C CA . ALA A 1 223 ? 24.719 3.322 -5.227 1 97 223 ALA A CA 1
ATOM 1745 C C . ALA A 1 223 ? 25.422 4.012 -6.395 1 97 223 ALA A C 1
ATOM 1747 O O . ALA A 1 223 ? 25.75 3.369 -7.391 1 97 223 ALA A O 1
ATOM 1748 N N . LEU A 1 224 ? 25.625 5.289 -6.254 1 97.94 224 LEU A N 1
ATOM 1749 C CA . LEU A 1 224 ? 26.25 6.086 -7.305 1 97.94 224 LEU A CA 1
ATOM 1750 C C . LEU A 1 224 ? 27.766 5.992 -7.238 1 97.94 224 LEU A C 1
ATOM 1752 O O . LEU A 1 224 ? 28.469 6.469 -8.133 1 97.94 224 LEU A O 1
ATOM 1756 N N . GLY A 1 225 ? 28.25 5.402 -6.191 1 97.56 225 GLY A N 1
ATOM 1757 C CA . GLY A 1 225 ? 29.688 5.277 -6.012 1 97.56 225 GLY A CA 1
ATOM 1758 C C . GLY A 1 225 ? 30.344 6.551 -5.512 1 97.56 225 GLY A C 1
ATOM 1759 O O . GLY A 1 225 ? 31.562 6.73 -5.645 1 97.56 225 GLY A O 1
ATOM 1760 N N . TRP A 1 226 ? 29.484 7.434 -5.012 1 98.12 226 TRP A N 1
ATOM 1761 C CA . TRP A 1 226 ? 30.016 8.711 -4.539 1 98.12 226 TRP A CA 1
ATOM 1762 C C . TRP A 1 226 ? 30.578 8.578 -3.131 1 98.12 226 TRP A C 1
ATOM 1764 O O . TRP A 1 226 ? 31.391 9.398 -2.699 1 98.12 226 TRP A O 1
ATOM 1774 N N . LEU A 1 227 ? 30.141 7.625 -2.328 1 97.31 227 LEU A N 1
ATOM 1775 C CA . LEU A 1 227 ? 30.594 7.34 -0.973 1 97.31 227 LEU A CA 1
ATOM 1776 C C . LEU A 1 227 ? 30.844 5.848 -0.784 1 97.31 227 LEU A C 1
ATOM 1778 O O . LEU A 1 227 ? 30 5.023 -1.132 1 97.31 227 LEU A O 1
ATOM 1782 N N . ASN A 1 228 ? 32.031 5.488 -0.228 1 97.19 228 ASN A N 1
ATOM 1783 C CA . ASN A 1 228 ? 32.375 4.098 0.02 1 97.19 228 ASN A CA 1
ATOM 1784 C C . ASN A 1 228 ? 31.938 3.643 1.407 1 97.19 228 ASN A C 1
ATOM 1786 O O . ASN A 1 228 ? 32.75 3.607 2.34 1 97.19 228 ASN A O 1
ATOM 1790 N N . VAL A 1 229 ? 30.734 3.367 1.568 1 97.31 229 VAL A N 1
ATOM 1791 C CA . VAL A 1 229 ? 30.156 2.854 2.805 1 97.31 229 VAL A CA 1
ATOM 1792 C C . VAL A 1 229 ? 29.625 1.439 2.578 1 97.31 229 VAL A C 1
ATOM 1794 O O . VAL A 1 229 ? 29.156 1.115 1.489 1 97.31 229 VAL A O 1
ATOM 1797 N N . ASP A 1 230 ? 29.734 0.597 3.562 1 97.44 230 ASP A N 1
ATOM 1798 C CA . ASP A 1 230 ? 29.344 -0.796 3.387 1 97.44 230 ASP A CA 1
ATOM 1799 C C . ASP A 1 230 ? 27.828 -0.956 3.514 1 97.44 230 ASP A C 1
ATOM 1801 O O . ASP A 1 230 ? 27.141 -0.064 4.02 1 97.44 230 ASP A O 1
ATOM 1805 N N . ASP A 1 231 ? 27.344 -2.09 3.154 1 97.44 231 ASP A N 1
ATOM 1806 C CA . ASP A 1 231 ? 25.906 -2.371 3.111 1 97.44 231 ASP A CA 1
ATOM 1807 C C . ASP A 1 231 ? 25.312 -2.396 4.516 1 97.44 231 ASP A C 1
ATOM 1809 O O . ASP A 1 231 ? 24.156 -2.029 4.711 1 97.44 231 ASP A O 1
ATOM 1813 N N . LEU A 1 232 ? 26.047 -2.814 5.461 1 98.19 232 LEU A N 1
ATOM 1814 C CA . LEU A 1 232 ? 25.547 -2.867 6.832 1 98.19 232 LEU A CA 1
ATOM 1815 C C . LEU A 1 232 ? 25.266 -1.466 7.359 1 98.19 232 LEU A C 1
ATOM 1817 O O . LEU A 1 232 ? 24.219 -1.235 7.992 1 98.19 232 LEU A O 1
ATOM 1821 N N . THR A 1 233 ? 26.141 -0.569 7.094 1 98.5 233 THR A N 1
ATOM 1822 C CA . THR A 1 233 ? 25.969 0.817 7.512 1 98.5 233 THR A CA 1
ATOM 1823 C C . THR A 1 233 ? 24.734 1.436 6.844 1 98.5 233 THR A C 1
ATOM 1825 O O . THR A 1 233 ? 23.906 2.051 7.508 1 98.5 233 THR A O 1
ATOM 1828 N N . VAL A 1 234 ? 24.609 1.242 5.59 1 98.44 234 VAL A N 1
ATOM 1829 C CA . VAL A 1 234 ? 23.531 1.826 4.816 1 98.44 234 VAL A CA 1
ATOM 1830 C C . VAL A 1 234 ? 22.188 1.258 5.293 1 98.44 234 VAL A C 1
ATOM 1832 O O . VAL A 1 234 ? 21.234 2.006 5.531 1 98.44 234 VAL A O 1
ATOM 1835 N N . SER A 1 235 ? 22.109 -0.07 5.438 1 98.62 235 SER A N 1
ATOM 1836 C CA . SER A 1 235 ? 20.859 -0.701 5.855 1 98.62 235 SER A CA 1
ATOM 1837 C C . SER A 1 235 ? 20.516 -0.336 7.297 1 98.62 235 SER A C 1
ATOM 1839 O O . SER A 1 235 ? 19.344 -0.144 7.629 1 98.62 235 SER A O 1
ATOM 1841 N N . SER A 1 236 ? 21.484 -0.206 8.18 1 98.81 236 SER A N 1
ATOM 1842 C CA . SER A 1 236 ? 21.234 0.214 9.555 1 98.81 236 SER A CA 1
ATOM 1843 C C . SER A 1 236 ? 20.734 1.654 9.609 1 98.81 236 SER A C 1
ATOM 1845 O O . SER A 1 236 ? 19.844 1.977 10.391 1 98.81 236 SER A O 1
ATOM 1847 N N . ALA A 1 237 ? 21.391 2.455 8.805 1 98.81 237 ALA A N 1
ATOM 1848 C CA . ALA A 1 237 ? 20.938 3.842 8.711 1 98.81 237 ALA A CA 1
ATOM 1849 C C . ALA A 1 237 ? 19.484 3.92 8.227 1 98.81 237 ALA A C 1
ATOM 1851 O O . ALA A 1 237 ? 18.719 4.758 8.703 1 98.81 237 ALA A O 1
ATOM 1852 N N . ALA A 1 238 ? 19.141 3.064 7.316 1 98.69 238 ALA A N 1
ATOM 1853 C CA . ALA A 1 238 ? 17.781 3.025 6.812 1 98.69 238 ALA A CA 1
ATOM 1854 C C . ALA A 1 238 ? 16.797 2.625 7.914 1 98.69 238 ALA A C 1
ATOM 1856 O O . ALA A 1 238 ? 15.688 3.158 7.992 1 98.69 238 ALA A O 1
ATOM 1857 N N . VAL A 1 239 ? 17.188 1.662 8.758 1 98.75 239 VAL A N 1
ATOM 1858 C CA . VAL A 1 239 ? 16.359 1.287 9.891 1 98.75 239 VAL A CA 1
ATOM 1859 C C . VAL A 1 239 ? 16.125 2.5 10.789 1 98.75 239 VAL A C 1
ATOM 1861 O O . VAL A 1 239 ? 14.992 2.805 11.156 1 98.75 239 VAL A O 1
ATOM 1864 N N . LEU A 1 240 ? 17.203 3.18 11.008 1 98.62 240 LEU A N 1
ATOM 1865 C CA . LEU A 1 240 ? 17.141 4.316 11.922 1 98.62 240 LEU A CA 1
ATOM 1866 C C . LEU A 1 240 ? 16.25 5.418 11.359 1 98.62 240 LEU A C 1
ATOM 1868 O O . LEU A 1 240 ? 15.375 5.934 12.055 1 98.62 240 LEU A O 1
ATOM 1872 N N . SER A 1 241 ? 16.453 5.793 10.141 1 98.56 241 SER A N 1
ATOM 1873 C CA . SER A 1 241 ? 15.656 6.863 9.547 1 98.56 241 SER A CA 1
ATOM 1874 C C . SER A 1 241 ? 14.18 6.48 9.492 1 98.56 241 SER A C 1
ATOM 1876 O O . SER A 1 241 ? 13.312 7.324 9.711 1 98.56 241 SER A O 1
ATOM 1878 N N . THR A 1 242 ? 13.914 5.203 9.227 1 98.44 242 THR A N 1
ATOM 1879 C CA . THR A 1 242 ? 12.531 4.742 9.141 1 98.44 242 THR A CA 1
ATOM 1880 C C . THR A 1 242 ? 11.844 4.836 10.492 1 98.44 242 THR A C 1
ATOM 1882 O O . THR A 1 242 ? 10.688 5.266 10.578 1 98.44 242 THR A O 1
ATOM 1885 N N . LEU A 1 243 ? 12.547 4.504 11.531 1 98.06 243 LEU A N 1
ATOM 1886 C CA . LEU A 1 243 ? 11.992 4.59 12.875 1 98.06 243 LEU A CA 1
ATOM 1887 C C . LEU A 1 243 ? 11.758 6.039 13.273 1 98.06 243 LEU A C 1
ATOM 1889 O O . LEU A 1 243 ? 10.719 6.367 13.852 1 98.06 243 LEU A O 1
ATOM 1893 N N . LEU A 1 244 ? 12.648 6.867 12.922 1 97.25 244 LEU A N 1
ATOM 1894 C CA . LEU A 1 244 ? 12.523 8.281 13.266 1 97.25 244 LEU A CA 1
ATOM 1895 C C . LEU A 1 244 ? 11.328 8.906 12.555 1 97.25 244 LEU A C 1
ATOM 1897 O O . LEU A 1 244 ? 10.539 9.617 13.188 1 97.25 244 LEU A O 1
ATOM 1901 N N . MET A 1 245 ? 11.203 8.617 11.312 1 95.44 245 MET A N 1
ATOM 1902 C CA . MET A 1 245 ? 10.109 9.188 10.547 1 95.44 245 MET A CA 1
ATOM 1903 C C . MET A 1 245 ? 8.781 8.523 10.914 1 95.44 245 MET A C 1
ATOM 1905 O O . MET A 1 245 ? 7.719 9.133 10.773 1 95.44 245 MET A O 1
ATOM 1909 N N . GLY A 1 246 ? 8.875 7.289 11.344 1 96.31 246 GLY A N 1
ATOM 1910 C CA . GLY A 1 246 ? 7.691 6.527 11.703 1 96.31 246 GLY A CA 1
ATOM 1911 C C . GLY A 1 246 ? 6.926 7.129 12.867 1 96.31 246 GLY A C 1
ATOM 1912 O O . GLY A 1 246 ? 5.699 7.055 12.914 1 96.31 246 GLY A O 1
ATOM 1913 N N . LYS A 1 247 ? 7.609 7.766 13.727 1 93.81 247 LYS A N 1
ATOM 1914 C CA . LYS A 1 247 ? 6.957 8.375 14.883 1 93.81 247 LYS A CA 1
ATOM 1915 C C . LYS A 1 247 ? 6 9.484 14.461 1 93.81 247 LYS A C 1
ATOM 1917 O O . LYS A 1 247 ? 4.855 9.531 14.914 1 93.81 247 LYS A O 1
ATOM 1922 N N . GLU A 1 248 ? 6.5 10.289 13.656 1 91.69 248 GLU A N 1
ATOM 1923 C CA . GLU A 1 248 ? 5.672 11.391 13.164 1 91.69 248 GLU A CA 1
ATOM 1924 C C . GLU A 1 248 ? 4.5 10.875 12.336 1 91.69 248 GLU A C 1
ATOM 1926 O O . GLU A 1 248 ? 3.379 11.367 12.453 1 91.69 248 GLU A O 1
ATOM 1931 N N . LYS A 1 249 ? 4.746 9.922 11.562 1 94.12 249 LYS A N 1
ATOM 1932 C CA . LYS A 1 249 ? 3.705 9.336 10.727 1 94.12 249 LYS A CA 1
ATOM 1933 C C . LYS A 1 249 ? 2.629 8.664 11.578 1 94.12 249 LYS A C 1
ATOM 1935 O O . LYS A 1 249 ? 1.441 8.734 11.25 1 94.12 249 LYS A O 1
ATOM 1940 N N . TRP A 1 250 ? 3.139 8.023 12.609 1 95.19 250 TRP A N 1
ATOM 1941 C CA . TRP A 1 250 ? 2.215 7.367 13.523 1 95.19 250 TRP A CA 1
ATOM 1942 C C . TRP A 1 250 ? 1.224 8.367 14.109 1 95.19 250 TRP A C 1
ATOM 1944 O O . TRP A 1 250 ? 0.011 8.148 14.07 1 95.19 250 TRP A O 1
ATOM 1954 N N . VAL A 1 251 ? 1.705 9.523 14.547 1 92.69 251 VAL A N 1
ATOM 1955 C CA . VAL A 1 251 ? 0.865 10.555 15.156 1 92.69 251 VAL A CA 1
ATOM 1956 C C . VAL A 1 251 ? -0.107 11.109 14.125 1 92.69 251 VAL A C 1
ATOM 1958 O O . VAL A 1 251 ? -1.295 11.281 14.406 1 92.69 251 VAL A O 1
ATOM 1961 N N . LYS A 1 252 ? 0.386 11.336 13.016 1 90.44 252 LYS A N 1
ATOM 1962 C CA . LYS A 1 252 ? -0.436 11.891 11.945 1 90.44 252 LYS A CA 1
ATOM 1963 C C . LYS A 1 252 ? -1.585 10.945 11.594 1 90.44 252 LYS A C 1
ATOM 1965 O O . LYS A 1 252 ? -2.729 11.383 11.445 1 90.44 252 LYS A O 1
ATOM 1970 N N . VAL A 1 253 ? -1.316 9.688 11.508 1 91.56 253 VAL A N 1
ATOM 1971 C CA . VAL A 1 253 ? -2.314 8.695 11.117 1 91.56 253 VAL A CA 1
ATOM 1972 C C . VAL A 1 253 ? -3.359 8.555 12.219 1 91.56 253 VAL A C 1
ATOM 1974 O O . VAL A 1 253 ? -4.555 8.422 11.938 1 91.56 253 VAL A O 1
ATOM 1977 N N . GLN A 1 254 ? -2.928 8.586 13.477 1 92.5 254 GLN A N 1
ATOM 1978 C CA . GLN A 1 254 ? -3.883 8.477 14.57 1 92.5 254 GLN A CA 1
ATOM 1979 C C . GLN A 1 254 ? -4.824 9.672 14.609 1 92.5 254 GLN A C 1
ATOM 1981 O O . GLN A 1 254 ? -6.012 9.531 14.906 1 92.5 254 GLN A O 1
ATOM 1986 N N . ALA A 1 255 ? -4.336 10.836 14.297 1 86.94 255 ALA A N 1
ATOM 1987 C CA . ALA A 1 255 ? -5.16 12.047 14.266 1 86.94 255 ALA A CA 1
ATOM 1988 C C . ALA A 1 255 ? -6.219 11.961 13.172 1 86.94 255 ALA A C 1
ATOM 1990 O O . ALA A 1 255 ? -7.348 12.422 13.359 1 86.94 255 ALA A O 1
ATOM 1991 N N . GLN A 1 256 ? -5.879 11.391 12.148 1 82.19 256 GLN A N 1
ATOM 1992 C CA . GLN A 1 256 ? -6.801 11.266 11.023 1 82.19 256 GLN A CA 1
ATOM 1993 C C . GLN A 1 256 ? -7.871 10.211 11.312 1 82.19 256 GLN A C 1
ATOM 1995 O O . GLN A 1 256 ? -9.008 10.336 10.844 1 82.19 256 GLN A O 1
ATOM 2000 N N . ALA A 1 257 ? -7.477 9.148 11.945 1 78.81 257 ALA A N 1
ATOM 2001 C CA . ALA A 1 257 ? -8.406 8.07 12.258 1 78.81 257 ALA A CA 1
ATOM 2002 C C . ALA A 1 257 ? -9.406 8.5 13.328 1 78.81 257 ALA A C 1
ATOM 2004 O O . ALA A 1 257 ? -10.547 8.023 13.352 1 78.81 257 ALA A O 1
ATOM 2005 N N . GLY A 1 258 ? -9.055 9.258 14.289 1 68.5 258 GLY A N 1
ATOM 2006 C CA . GLY A 1 258 ? -9.938 9.766 15.336 1 68.5 258 GLY A CA 1
ATOM 2007 C C . GLY A 1 258 ? -10.938 10.781 14.82 1 68.5 258 GLY A C 1
ATOM 2008 O O . GLY A 1 258 ? -11.992 10.984 15.43 1 68.5 258 GLY A O 1
ATOM 2009 N N . ALA A 1 259 ?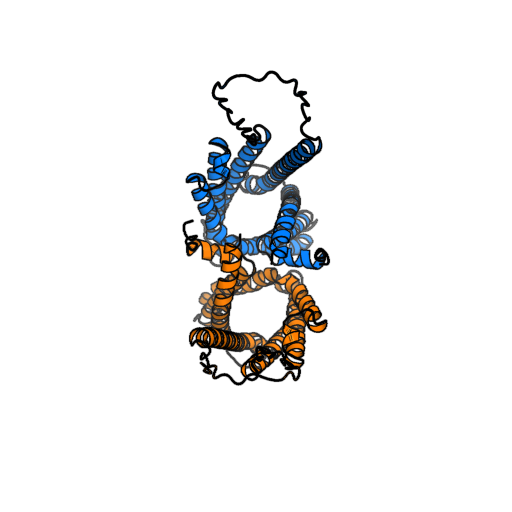 -10.688 11.367 13.781 1 57.03 259 ALA A N 1
ATOM 2010 C CA . ALA A 1 259 ? -11.602 12.344 13.195 1 57.03 259 ALA A CA 1
ATOM 2011 C C . ALA A 1 259 ? -12.719 11.656 12.406 1 57.03 259 ALA A C 1
ATOM 2013 O O . ALA A 1 259 ? -13.664 12.305 11.969 1 57.03 259 ALA A O 1
ATOM 2014 N N . ARG A 1 260 ? -12.641 10.375 12.297 1 53.81 260 ARG A N 1
ATOM 2015 C CA . ARG A 1 260 ? -13.68 9.641 11.594 1 53.81 260 ARG A CA 1
ATOM 2016 C C . ARG A 1 260 ? -14.766 9.172 12.555 1 53.81 260 ARG A C 1
ATOM 2018 O O . ARG A 1 260 ? -14.469 8.727 13.664 1 53.81 260 ARG A O 1
ATOM 2025 N N . MET B 1 1 ? -17.719 33.188 -0.287 1 36.53 1 MET B N 1
ATOM 2026 C CA . MET B 1 1 ? -16.594 32.281 -0.302 1 36.53 1 MET B CA 1
ATOM 2027 C C . MET B 1 1 ? -16.672 31.344 -1.514 1 36.53 1 MET B C 1
ATOM 2029 O O . MET B 1 1 ? -17.719 30.781 -1.802 1 36.53 1 MET B O 1
ATOM 2033 N N . PRO B 1 2 ? -15.898 31.516 -2.533 1 43.81 2 PRO B N 1
ATOM 2034 C CA . PRO B 1 2 ? -16.078 30.703 -3.738 1 43.81 2 PRO B CA 1
ATOM 2035 C C . PRO B 1 2 ? -16.25 29.219 -3.424 1 43.81 2 PRO B C 1
ATOM 2037 O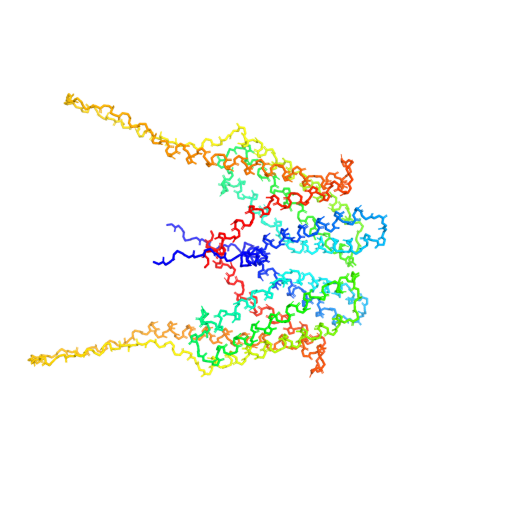 O . PRO B 1 2 ? -15.742 28.734 -2.402 1 43.81 2 PRO B O 1
ATOM 2040 N N . SER B 1 3 ? -17.234 28.641 -3.768 1 49.41 3 SER B N 1
ATOM 2041 C CA . SER B 1 3 ? -17.547 27.234 -3.594 1 49.41 3 SER B CA 1
ATOM 2042 C C . SER B 1 3 ? -16.312 26.375 -3.877 1 49.41 3 SER B C 1
ATOM 2044 O O . SER B 1 3 ? -15.625 26.578 -4.875 1 49.41 3 SER B O 1
ATOM 2046 N N . PRO B 1 4 ? -15.688 25.781 -2.941 1 56.72 4 PRO B N 1
ATOM 2047 C CA . PRO B 1 4 ? -14.461 25.016 -3.176 1 56.72 4 PRO B CA 1
ATOM 2048 C C . PRO B 1 4 ? -14.523 24.188 -4.449 1 56.72 4 PRO B C 1
ATOM 2050 O O . PRO B 1 4 ? -15.5 23.469 -4.672 1 56.72 4 PRO B O 1
ATOM 2053 N N . GLN B 1 5 ? -14.109 24.656 -5.609 1 64.5 5 GLN B N 1
ATOM 2054 C CA . GLN B 1 5 ? -14.023 23.922 -6.863 1 64.5 5 GLN B CA 1
ATOM 2055 C C . GLN B 1 5 ? -13.609 22.469 -6.613 1 64.5 5 GLN B C 1
ATOM 2057 O O . GLN B 1 5 ? -12.773 22.188 -5.75 1 64.5 5 GLN B O 1
ATOM 2062 N N . PRO B 1 6 ? -14.414 21.562 -7.129 1 74.88 6 PRO B N 1
ATOM 2063 C CA . PRO B 1 6 ? -14.055 20.141 -6.992 1 74.88 6 PRO B CA 1
ATOM 2064 C C . PRO B 1 6 ? -12.617 19.859 -7.434 1 74.88 6 PRO B C 1
ATOM 2066 O O . PRO B 1 6 ? -12.109 20.516 -8.352 1 74.88 6 PRO B O 1
ATOM 2069 N N . PRO B 1 7 ? -11.977 19.125 -6.734 1 82.25 7 PRO B N 1
ATOM 2070 C CA . PRO B 1 7 ? -10.602 18.797 -7.105 1 82.25 7 PRO B CA 1
ATOM 2071 C C . PRO B 1 7 ? -10.484 18.25 -8.523 1 82.25 7 PRO B C 1
ATOM 2073 O O . PRO B 1 7 ? -11.438 17.656 -9.047 1 82.25 7 PRO B O 1
ATOM 2076 N N . SER B 1 8 ? -9.438 18.5 -9.18 1 87.69 8 SER B N 1
ATOM 2077 C CA . SER B 1 8 ? -9.172 17.984 -10.523 1 87.69 8 SER B CA 1
ATOM 2078 C C . SER B 1 8 ? -9.195 16.453 -10.547 1 87.69 8 SER B C 1
ATOM 2080 O O . SER B 1 8 ? -9.055 15.812 -9.508 1 87.69 8 SER B O 1
ATOM 2082 N N . LEU B 1 9 ? -9.43 15.828 -11.68 1 90.06 9 LEU B N 1
ATOM 2083 C CA . LEU B 1 9 ? -9.438 14.383 -11.844 1 90.06 9 LEU B CA 1
ATOM 2084 C C . LEU B 1 9 ? -8.094 13.781 -11.461 1 90.06 9 LEU B C 1
ATOM 2086 O O . LEU B 1 9 ? -8.031 12.68 -10.906 1 90.06 9 LEU B O 1
ATOM 2090 N N . LEU B 1 10 ? -7.113 14.547 -11.789 1 90.94 10 LEU B N 1
ATOM 2091 C CA . LEU B 1 10 ? -5.773 14.094 -11.445 1 90.94 10 LEU B CA 1
ATOM 2092 C C . LEU B 1 10 ? -5.59 14.031 -9.93 1 90.94 10 LEU B C 1
ATOM 2094 O O . LEU B 1 10 ? -5.012 13.078 -9.406 1 90.94 10 LEU B O 1
ATOM 2098 N N . LYS B 1 11 ? -6.086 15.023 -9.305 1 90.69 11 LYS B N 1
ATOM 2099 C CA . LYS B 1 11 ? -5.992 15.039 -7.844 1 90.69 11 LYS B CA 1
ATOM 2100 C C . LYS B 1 11 ? -6.844 13.938 -7.227 1 90.69 11 LYS B C 1
ATOM 2102 O O . LYS B 1 11 ? -6.438 13.297 -6.254 1 90.69 11 LYS B O 1
ATOM 2107 N N . GLN B 1 12 ? -7.949 13.695 -7.789 1 93.56 12 GLN B N 1
ATOM 2108 C CA . GLN B 1 12 ? -8.797 12.609 -7.32 1 93.56 12 GLN B CA 1
ATOM 2109 C C . GLN B 1 12 ? -8.102 11.258 -7.492 1 93.56 12 GLN B C 1
ATOM 2111 O O . GLN B 1 12 ? -8.188 10.398 -6.613 1 93.56 12 GLN B O 1
ATOM 2116 N N . PHE B 1 13 ? -7.492 11.18 -8.656 1 94.62 13 PHE B N 1
ATOM 2117 C CA . PHE B 1 13 ? -6.777 9.938 -8.945 1 94.62 13 PHE B CA 1
ATOM 2118 C C . PHE B 1 13 ? -5.648 9.727 -7.945 1 94.62 13 PHE B C 1
ATOM 2120 O O . PHE B 1 13 ? -5.477 8.625 -7.422 1 94.62 13 PHE B O 1
ATOM 2127 N N . THR B 1 14 ? -4.91 10.719 -7.629 1 92.12 14 THR B N 1
ATOM 2128 C CA . THR B 1 14 ? -3.801 10.578 -6.695 1 92.12 14 THR B CA 1
ATOM 2129 C C . THR B 1 14 ? -4.312 10.367 -5.273 1 92.12 14 THR B C 1
ATOM 2131 O O . THR B 1 14 ? -3.709 9.625 -4.492 1 92.12 14 THR B O 1
ATOM 2134 N N . ASN B 1 15 ? -5.43 11.047 -4.934 1 90.94 15 ASN B N 1
ATOM 2135 C CA . ASN B 1 15 ? -6.055 10.75 -3.646 1 90.94 15 ASN B CA 1
ATOM 2136 C C . ASN B 1 15 ? -6.414 9.273 -3.52 1 90.94 15 ASN B C 1
ATOM 2138 O O . ASN B 1 15 ? -6.191 8.664 -2.473 1 90.94 15 ASN B O 1
ATOM 2142 N N . TYR B 1 16 ? -6.938 8.812 -4.598 1 93.94 16 TYR B N 1
ATOM 2143 C CA . TYR B 1 16 ? -7.363 7.418 -4.633 1 93.94 16 TYR B CA 1
ATOM 2144 C C . TYR B 1 16 ? -6.168 6.48 -4.484 1 93.94 16 TYR B C 1
ATOM 2146 O O . TYR B 1 16 ? -6.188 5.566 -3.654 1 93.94 16 TYR B O 1
ATOM 2154 N N . THR B 1 17 ? -5.039 6.699 -5.145 1 92.25 17 THR B N 1
ATOM 2155 C CA . THR B 1 17 ? -3.898 5.793 -5.176 1 92.25 17 THR B CA 1
ATOM 2156 C C . THR B 1 17 ? -2.975 6.047 -3.988 1 92.25 17 THR B C 1
ATOM 2158 O O . THR B 1 17 ? -2.078 5.246 -3.711 1 92.25 17 THR B O 1
ATOM 2161 N N . ASN B 1 18 ? -3.246 7.105 -3.25 1 88.81 18 ASN B N 1
ATOM 2162 C CA . ASN B 1 18 ? -2.479 7.355 -2.035 1 88.81 18 ASN B CA 1
ATOM 2163 C C . ASN B 1 18 ? -3.17 6.77 -0.807 1 88.81 18 ASN B C 1
ATOM 2165 O O . ASN B 1 18 ? -2.578 6.707 0.272 1 88.81 18 ASN B O 1
ATOM 2169 N N . SER B 1 19 ? -4.359 6.391 -1.011 1 88.44 19 SER B N 1
ATOM 2170 C CA . SER B 1 19 ? -5.074 5.719 0.069 1 88.44 19 SER B CA 1
ATOM 2171 C C . SER B 1 19 ? -4.844 4.211 0.032 1 88.44 19 SER B C 1
ATOM 2173 O O . SER B 1 19 ? -4.594 3.645 -1.032 1 88.44 19 SER B O 1
ATOM 2175 N N . GLY B 1 20 ? -4.902 3.637 1.189 1 86.94 20 GLY B N 1
ATOM 2176 C CA . GLY B 1 20 ? -4.754 2.191 1.246 1 86.94 20 GLY B CA 1
ATOM 2177 C C . GLY B 1 20 ? -5.824 1.448 0.47 1 86.94 20 GLY B C 1
ATOM 2178 O O . GLY B 1 20 ? -5.516 0.575 -0.343 1 86.94 20 GLY B O 1
ATOM 2179 N N . VAL B 1 21 ? -7.043 1.859 0.668 1 89 21 VAL B N 1
ATOM 2180 C CA . VAL B 1 21 ? -8.172 1.17 0.061 1 89 21 VAL B CA 1
ATOM 2181 C C . VAL B 1 21 ? -8.172 1.396 -1.449 1 89 21 VAL B C 1
ATOM 2183 O O . VAL B 1 21 ? -8.414 0.468 -2.225 1 89 21 VAL B O 1
ATOM 2186 N N . GLY B 1 22 ? -7.906 2.57 -1.864 1 92.62 22 GLY B N 1
ATOM 2187 C CA . GLY B 1 22 ? -7.883 2.885 -3.283 1 92.62 22 GLY B CA 1
ATOM 2188 C C . GLY B 1 22 ? -6.742 2.209 -4.023 1 92.62 22 GLY B C 1
ATOM 2189 O O . GLY B 1 22 ? -6.934 1.678 -5.121 1 92.62 22 GLY B O 1
ATOM 2190 N N . LEU B 1 23 ? -5.625 2.256 -3.422 1 92.56 23 LEU B N 1
ATOM 2191 C CA . LEU B 1 23 ? -4.469 1.644 -4.066 1 92.56 23 LEU B CA 1
ATOM 2192 C C . LEU B 1 23 ? -4.645 0.133 -4.18 1 92.56 23 LEU B C 1
ATOM 2194 O O . LEU B 1 23 ? -4.336 -0.456 -5.215 1 92.56 23 LEU B O 1
ATOM 2198 N N . GLU B 1 24 ? -5.09 -0.46 -3.127 1 93.44 24 GLU B N 1
ATOM 2199 C CA . GLU B 1 24 ? -5.344 -1.897 -3.164 1 93.44 24 GLU B CA 1
ATOM 2200 C C . GLU B 1 24 ? -6.324 -2.256 -4.277 1 93.44 24 GLU B C 1
ATOM 2202 O O . GLU B 1 24 ? -6.117 -3.23 -5.004 1 93.44 24 GLU B O 1
ATOM 2207 N N . ASN B 1 25 ? -7.336 -1.499 -4.418 1 96 25 ASN B N 1
ATOM 2208 C CA . ASN B 1 25 ? -8.312 -1.745 -5.469 1 96 25 ASN B CA 1
ATOM 2209 C C . ASN B 1 25 ? -7.715 -1.551 -6.859 1 96 25 ASN B C 1
ATOM 2211 O O . ASN B 1 25 ? -8.008 -2.316 -7.777 1 96 25 ASN B O 1
ATOM 2215 N N . PHE B 1 26 ? -6.965 -0.538 -7.008 1 96.56 26 PHE B N 1
ATOM 2216 C CA . PHE B 1 26 ? -6.312 -0.26 -8.281 1 96.56 26 PHE B CA 1
ATOM 2217 C C . PHE B 1 26 ? -5.379 -1.402 -8.672 1 96.56 26 PHE B C 1
ATOM 2219 O O . PHE B 1 26 ? -5.383 -1.848 -9.82 1 96.56 26 PHE B O 1
ATOM 2226 N N . LEU B 1 27 ? -4.582 -1.847 -7.723 1 96.31 27 LEU B N 1
ATOM 2227 C CA . LEU B 1 27 ? -3.643 -2.93 -7.992 1 96.31 27 LEU B CA 1
ATOM 2228 C C . LEU B 1 27 ? -4.383 -4.223 -8.312 1 96.31 27 LEU B C 1
ATOM 2230 O O . LEU B 1 27 ? -3.934 -5.016 -9.141 1 96.31 27 LEU B O 1
ATOM 2234 N N . ARG B 1 28 ? -5.473 -4.418 -7.625 1 97.69 28 ARG B N 1
ATOM 2235 C CA . ARG B 1 28 ? -6.297 -5.578 -7.941 1 97.69 28 ARG B CA 1
ATOM 2236 C C . ARG B 1 28 ? -6.812 -5.508 -9.375 1 97.69 28 ARG B C 1
ATOM 2238 O O . ARG B 1 28 ? -6.871 -6.527 -10.07 1 97.69 28 ARG B O 1
ATOM 2245 N N . LEU B 1 29 ? -7.211 -4.375 -9.766 1 98.31 29 LEU B N 1
ATOM 2246 C CA . LEU B 1 29 ? -7.691 -4.195 -11.133 1 98.31 29 LEU B CA 1
ATOM 2247 C C . LEU B 1 29 ? -6.598 -4.52 -12.141 1 98.31 29 LEU B C 1
ATOM 2249 O O . LEU B 1 29 ? -6.824 -5.285 -13.086 1 98.31 29 LEU B O 1
ATOM 2253 N N . VAL B 1 30 ? -5.406 -3.951 -11.953 1 97.88 30 VAL B N 1
ATOM 2254 C CA . VAL B 1 30 ? -4.289 -4.195 -12.859 1 97.88 30 VAL B CA 1
ATOM 2255 C C . VAL B 1 30 ? -3.941 -5.68 -12.867 1 97.88 30 VAL B C 1
ATOM 2257 O O . VAL B 1 30 ? -3.721 -6.27 -13.93 1 97.88 30 VAL B O 1
ATOM 2260 N N . GLN B 1 31 ? -3.951 -6.262 -11.719 1 98.06 31 GLN B N 1
ATOM 2261 C CA . GLN B 1 31 ? -3.672 -7.691 -11.594 1 98.06 31 GLN B CA 1
ATOM 2262 C C . GLN B 1 31 ? -4.648 -8.516 -12.43 1 98.06 31 GLN B C 1
ATOM 2264 O O . GLN B 1 31 ? -4.234 -9.391 -13.188 1 98.06 31 GLN B O 1
ATOM 2269 N N . SER B 1 32 ? -5.922 -8.273 -12.25 1 98.62 32 SER B N 1
ATOM 2270 C CA . SER B 1 32 ? -6.938 -9.062 -12.938 1 98.62 32 SER B CA 1
ATOM 2271 C C . SER B 1 32 ? -6.871 -8.867 -14.445 1 98.62 32 SER B C 1
ATOM 2273 O O . SER B 1 32 ? -7.078 -9.812 -15.211 1 98.62 32 SER B O 1
ATOM 2275 N N . ILE B 1 33 ? -6.598 -7.688 -14.867 1 98.75 33 ILE B N 1
ATOM 2276 C CA . ILE B 1 33 ? -6.438 -7.426 -16.297 1 98.75 33 ILE B CA 1
ATOM 2277 C C . ILE B 1 33 ? -5.242 -8.211 -16.828 1 98.75 33 ILE B C 1
ATOM 2279 O O . ILE B 1 33 ? -5.336 -8.844 -17.891 1 98.75 33 ILE B O 1
ATOM 2283 N N . CYS B 1 34 ? -4.133 -8.195 -16.141 1 98.25 34 CYS B N 1
ATOM 2284 C CA . CYS B 1 34 ? -2.959 -8.961 -16.531 1 98.25 34 CYS B CA 1
ATOM 2285 C C . CYS B 1 34 ? -3.275 -10.453 -16.594 1 98.25 34 CYS B C 1
ATOM 2287 O O . CYS B 1 34 ? -2.779 -11.156 -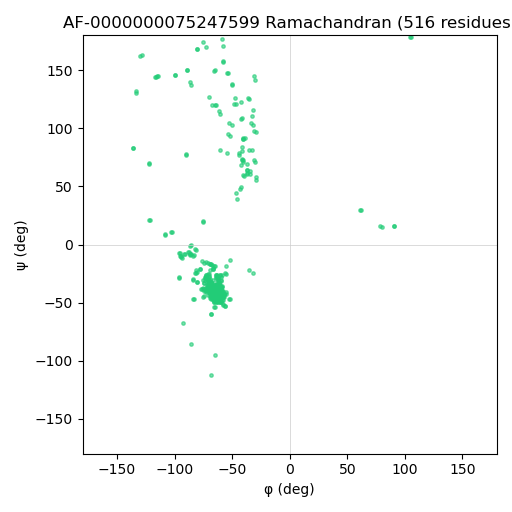17.484 1 98.25 34 CYS B O 1
ATOM 2289 N N . GLN B 1 35 ? -4.098 -10.852 -15.688 1 98.44 35 GLN B N 1
ATOM 2290 C CA . GLN B 1 35 ? -4.484 -12.258 -15.68 1 98.44 35 GLN B CA 1
ATOM 2291 C C . GLN B 1 35 ? -5.336 -12.594 -16.891 1 98.44 35 GLN B C 1
ATOM 2293 O O . GLN B 1 35 ? -5.148 -13.648 -17.516 1 98.44 35 GLN B O 1
ATOM 2298 N N . VAL B 1 36 ? -6.273 -11.75 -17.234 1 98.75 36 VAL B N 1
ATOM 2299 C CA . VAL B 1 36 ? -7.105 -11.945 -18.422 1 98.75 36 VAL B CA 1
ATOM 2300 C C . VAL B 1 36 ? -6.227 -12.047 -19.656 1 98.75 36 VAL B C 1
ATOM 2302 O O . VAL B 1 36 ? -6.402 -12.945 -20.484 1 98.75 36 VAL B O 1
ATOM 2305 N N . ILE B 1 37 ? -5.273 -11.164 -19.766 1 98.44 37 ILE B N 1
ATOM 2306 C CA . ILE B 1 37 ? -4.391 -11.148 -20.922 1 98.44 37 ILE B CA 1
ATOM 2307 C C . ILE B 1 37 ? -3.537 -12.414 -20.953 1 98.44 37 ILE B C 1
ATOM 2309 O O . ILE B 1 37 ? -3.35 -13.023 -22 1 98.44 37 ILE B O 1
ATOM 2313 N N . SER B 1 38 ? -3.066 -12.805 -19.812 1 98.19 38 SER B N 1
ATOM 2314 C CA . SER B 1 38 ? -2.223 -13.992 -19.719 1 98.19 38 SER B CA 1
ATOM 2315 C C . SER B 1 38 ? -2.961 -15.234 -20.188 1 98.19 38 SER B C 1
ATOM 2317 O O . SER B 1 38 ? -2.43 -16.016 -20.984 1 98.19 38 SER B O 1
ATOM 2319 N N . VAL B 1 39 ? -4.184 -15.43 -19.75 1 97.75 39 VAL B N 1
ATOM 2320 C CA . VAL B 1 39 ? -4.922 -16.656 -20.047 1 97.75 39 VAL B CA 1
ATOM 2321 C C . VAL B 1 39 ? -5.457 -16.594 -21.469 1 97.75 39 VAL B C 1
ATOM 2323 O O . VAL B 1 39 ? -5.816 -17.625 -22.047 1 97.75 39 VAL B O 1
ATOM 2326 N N . SER B 1 40 ? -5.578 -15.406 -22.031 1 97.88 40 SER B N 1
ATOM 2327 C CA . SER B 1 40 ? -6.078 -15.242 -23.391 1 97.88 40 SER B CA 1
ATOM 2328 C C . SER B 1 40 ? -4.949 -15.359 -24.406 1 97.88 40 SER B C 1
ATOM 2330 O O . SER B 1 40 ? -5.191 -15.336 -25.625 1 97.88 40 SER B O 1
ATOM 2332 N N . ALA B 1 41 ? -3.738 -15.414 -23.938 1 96.94 41 ALA B N 1
ATOM 2333 C CA . ALA B 1 41 ? -2.592 -15.484 -24.844 1 96.94 41 ALA B CA 1
ATOM 2334 C C . ALA B 1 41 ? -2.598 -16.797 -25.625 1 96.94 41 ALA B C 1
ATOM 2336 O O . ALA B 1 41 ? -3 -17.828 -25.109 1 96.94 41 ALA B O 1
ATOM 2337 N N . VAL B 1 42 ? -2.062 -16.75 -26.844 1 95.38 42 VAL B N 1
ATOM 2338 C CA . VAL B 1 42 ? -2.104 -17.891 -27.75 1 95.38 42 VAL B CA 1
ATOM 2339 C C . VAL B 1 42 ? -0.953 -18.844 -27.438 1 95.38 42 VAL B C 1
ATOM 2341 O O . VAL B 1 42 ? -1.065 -20.047 -27.641 1 95.38 42 VAL B O 1
ATOM 2344 N N . SER B 1 43 ? 0.14 -18.266 -26.938 1 96.44 43 SER B N 1
ATOM 2345 C CA . SER B 1 43 ? 1.31 -19.078 -26.625 1 96.44 43 SER B CA 1
ATOM 2346 C C . SER B 1 43 ? 1.819 -18.797 -25.219 1 96.44 43 SER B C 1
ATOM 2348 O O . SER B 1 43 ? 1.521 -17.75 -24.641 1 96.44 43 SER B O 1
ATOM 2350 N N . ALA B 1 44 ? 2.6 -19.688 -24.703 1 95.12 44 ALA B N 1
ATOM 2351 C CA . ALA B 1 44 ? 3.201 -19.531 -23.391 1 95.12 44 ALA B CA 1
ATOM 2352 C C . ALA B 1 44 ? 4.176 -18.359 -23.359 1 95.12 44 ALA B C 1
ATOM 2354 O O . ALA B 1 44 ? 4.289 -17.656 -22.344 1 95.12 44 ALA B O 1
ATOM 2355 N N . VAL B 1 45 ? 4.844 -18.156 -24.438 1 94.38 45 VAL B N 1
ATOM 2356 C CA . VAL B 1 45 ? 5.824 -17.094 -24.531 1 94.38 45 VAL B CA 1
ATOM 2357 C C . VAL B 1 45 ? 5.117 -15.734 -24.438 1 94.38 45 VAL B C 1
ATOM 2359 O O . VAL B 1 45 ? 5.59 -14.828 -23.75 1 94.38 45 VAL B O 1
ATOM 2362 N N . GLU B 1 46 ? 3.955 -15.664 -25.078 1 95.19 46 GLU B N 1
ATOM 2363 C CA . GLU B 1 46 ? 3.16 -14.438 -25.047 1 95.19 46 GLU B CA 1
ATOM 2364 C C . GLU B 1 46 ? 2.541 -14.219 -23.672 1 95.19 46 GLU B C 1
ATOM 2366 O O . GLU B 1 46 ? 2.361 -13.078 -23.234 1 95.19 46 GLU B O 1
ATOM 2371 N N . ALA B 1 47 ? 2.25 -15.289 -22.969 1 97.19 47 ALA B N 1
ATOM 2372 C CA . ALA B 1 47 ? 1.566 -15.242 -21.688 1 97.19 47 ALA B CA 1
ATOM 2373 C C . ALA B 1 47 ? 2.541 -14.906 -20.562 1 97.19 47 ALA B C 1
ATOM 2375 O O . ALA B 1 47 ? 2.148 -14.344 -19.531 1 97.19 47 ALA B O 1
ATOM 2376 N N . GLN B 1 48 ? 3.756 -15.164 -20.734 1 96.38 48 GLN B N 1
ATOM 2377 C CA . GLN B 1 48 ? 4.746 -15.211 -19.672 1 96.38 48 GLN B CA 1
ATOM 2378 C C . GLN B 1 48 ? 4.891 -13.852 -19 1 96.38 48 GLN B C 1
ATOM 2380 O O . GLN B 1 48 ? 4.832 -13.75 -17.766 1 96.38 48 GLN B O 1
ATOM 2385 N N . PRO B 1 49 ? 5.07 -12.695 -19.766 1 95.81 49 PRO B N 1
ATOM 2386 C CA . PRO B 1 49 ? 5.215 -11.406 -19.094 1 95.81 49 PRO B CA 1
ATOM 2387 C C . PRO B 1 49 ? 3.998 -11.039 -18.234 1 95.81 49 PRO B C 1
ATOM 2389 O O . PRO B 1 49 ? 4.145 -10.469 -17.156 1 95.81 49 PRO B O 1
ATOM 2392 N N . TRP B 1 50 ? 2.918 -11.406 -18.75 1 97.25 50 TRP B N 1
ATOM 2393 C CA . TRP B 1 50 ? 1.684 -11.086 -18.047 1 97.25 50 TRP B CA 1
ATOM 2394 C C . TRP B 1 50 ? 1.501 -11.984 -16.828 1 97.25 50 TRP B C 1
ATOM 2396 O O . TRP B 1 50 ? 0.949 -11.555 -15.805 1 97.25 50 TRP B O 1
ATOM 2406 N N . THR B 1 51 ? 1.951 -13.18 -16.906 1 97.69 51 THR B N 1
ATOM 2407 C CA . THR B 1 51 ? 1.918 -14.094 -15.773 1 97.69 51 THR B CA 1
ATOM 2408 C C . THR B 1 51 ? 2.836 -13.602 -14.656 1 97.69 51 THR B C 1
ATOM 2410 O O . THR B 1 51 ? 2.455 -13.617 -13.484 1 97.69 51 THR B O 1
ATOM 2413 N N . ILE B 1 52 ? 3.994 -13.133 -15.008 1 96.12 52 ILE B N 1
ATOM 2414 C CA . ILE B 1 52 ? 4.918 -12.578 -14.023 1 96.12 52 ILE B CA 1
ATOM 2415 C C . ILE B 1 52 ? 4.285 -11.359 -13.352 1 96.12 52 ILE B C 1
ATOM 2417 O O . ILE B 1 52 ? 4.336 -11.219 -12.125 1 96.12 52 ILE B O 1
ATOM 2421 N N . ALA B 1 53 ? 3.645 -10.586 -14.148 1 96.06 53 ALA B N 1
ATOM 2422 C CA . ALA B 1 53 ? 3.049 -9.352 -13.641 1 96.06 53 ALA B CA 1
ATOM 2423 C C . ALA B 1 53 ? 1.943 -9.648 -12.633 1 96.06 53 ALA B C 1
ATOM 2425 O O . ALA B 1 53 ? 1.983 -9.164 -11.5 1 96.06 53 ALA B O 1
ATOM 2426 N N . TRP B 1 54 ? 0.993 -10.484 -13.094 1 97.25 54 TRP B N 1
ATOM 2427 C CA . TRP B 1 54 ? -0.151 -10.633 -12.195 1 97.25 54 TRP B CA 1
ATOM 2428 C C . TRP B 1 54 ? 0.221 -11.461 -10.969 1 97.25 54 TRP B C 1
ATOM 2430 O O . TRP B 1 54 ? -0.329 -11.25 -9.883 1 97.25 54 TRP B O 1
ATOM 2440 N N . THR B 1 55 ? 1.197 -12.344 -11.039 1 95.94 55 THR B N 1
ATOM 2441 C CA . THR B 1 55 ? 1.617 -13.117 -9.875 1 95.94 55 THR B CA 1
ATOM 2442 C C . THR B 1 55 ? 2.355 -12.227 -8.875 1 95.94 55 THR B C 1
ATOM 2444 O O . THR B 1 55 ? 2.162 -12.359 -7.664 1 95.94 55 THR B O 1
ATOM 2447 N N . ASN B 1 56 ? 3.146 -11.359 -9.414 1 94.81 56 ASN B N 1
ATOM 2448 C CA . ASN B 1 56 ? 3.838 -10.422 -8.539 1 94.81 56 ASN B CA 1
ATOM 2449 C C . ASN B 1 56 ? 2.861 -9.469 -7.855 1 94.81 56 ASN B C 1
ATOM 2451 O O . ASN B 1 56 ? 3.006 -9.172 -6.668 1 94.81 56 ASN B O 1
ATOM 2455 N N . LEU B 1 57 ? 1.984 -9.039 -8.586 1 96.25 57 LEU B N 1
ATOM 2456 C CA . LEU B 1 57 ? 0.978 -8.148 -8.031 1 96.25 57 LEU B CA 1
ATOM 2457 C C . LEU B 1 57 ? 0.134 -8.859 -6.98 1 96.25 57 LEU B C 1
ATOM 2459 O O . LEU B 1 57 ? -0.206 -8.281 -5.949 1 96.25 57 LEU B O 1
ATOM 2463 N N . ALA B 1 58 ? -0.214 -10.094 -7.266 1 96.19 58 ALA B N 1
ATOM 2464 C CA . ALA B 1 58 ? -0.967 -10.883 -6.293 1 96.19 58 ALA B CA 1
ATOM 2465 C C . ALA B 1 58 ? -0.199 -11.023 -4.984 1 96.19 58 ALA B C 1
ATOM 2467 O O . ALA B 1 58 ? -0.774 -10.875 -3.902 1 96.19 58 ALA B O 1
ATOM 2468 N N . LEU B 1 59 ? 1.027 -11.234 -5.105 1 94.56 59 LEU B N 1
ATOM 2469 C CA . LEU B 1 59 ? 1.874 -11.367 -3.924 1 94.56 59 LEU B CA 1
ATOM 2470 C C . LEU B 1 59 ? 1.986 -10.039 -3.186 1 94.56 59 LEU B C 1
ATOM 2472 O O . LEU B 1 59 ? 1.867 -9.992 -1.958 1 94.56 59 LEU B O 1
ATOM 2476 N N . SER B 1 60 ? 2.191 -8.984 -3.891 1 93.94 60 SER B N 1
ATOM 2477 C CA . SER B 1 60 ? 2.346 -7.664 -3.287 1 93.94 60 SER B CA 1
ATOM 2478 C C . SER B 1 60 ? 1.079 -7.238 -2.553 1 93.94 60 SER B C 1
ATOM 2480 O O . SER B 1 60 ? 1.149 -6.586 -1.51 1 93.94 60 SER B O 1
ATOM 2482 N N . ARG B 1 61 ? -0.002 -7.574 -3.088 1 94.5 61 ARG B N 1
ATOM 2483 C CA . ARG B 1 61 ? -1.273 -7.211 -2.471 1 94.5 61 ARG B CA 1
ATOM 2484 C C . ARG B 1 61 ? -1.438 -7.891 -1.114 1 94.5 61 ARG B C 1
ATOM 2486 O O . ARG B 1 61 ? -2.168 -7.398 -0.252 1 94.5 61 ARG B O 1
ATOM 2493 N N . ARG B 1 62 ? -0.789 -9.023 -0.919 1 94.81 62 ARG B N 1
ATOM 2494 C CA . ARG B 1 62 ? -0.831 -9.688 0.381 1 94.81 62 ARG B CA 1
ATOM 2495 C C . ARG B 1 62 ? -0.215 -8.805 1.464 1 94.81 62 ARG B C 1
ATOM 2497 O O . ARG B 1 62 ? -0.646 -8.844 2.619 1 94.81 62 ARG B O 1
ATOM 2504 N N . TYR B 1 63 ? 0.717 -7.945 1.041 1 91.94 63 TYR B N 1
ATOM 2505 C CA . TYR B 1 63 ? 1.345 -7.047 2.002 1 91.94 63 TYR B CA 1
ATOM 2506 C C . TYR B 1 63 ? 0.374 -5.957 2.445 1 91.94 63 TYR B C 1
ATOM 2508 O O . TYR B 1 63 ? 0.374 -5.555 3.609 1 91.94 63 TYR B O 1
ATOM 2516 N N . PHE B 1 64 ? -0.51 -5.598 1.594 1 86.88 64 PHE B N 1
ATOM 2517 C CA . PHE B 1 64 ? -1.476 -4.539 1.87 1 86.88 64 PHE B CA 1
ATOM 2518 C C . PHE B 1 64 ? -2.488 -4.992 2.916 1 86.88 64 PHE B C 1
ATOM 2520 O O . PHE B 1 64 ? -2.99 -4.176 3.693 1 86.88 64 PHE B O 1
ATOM 2527 N N . ARG B 1 65 ? -2.641 -6.242 2.891 1 89.62 65 ARG B N 1
ATOM 2528 C CA . ARG B 1 65 ? -3.717 -6.715 3.754 1 89.62 65 ARG B CA 1
ATOM 2529 C C . ARG B 1 65 ? -3.191 -7.699 4.793 1 89.62 65 ARG B C 1
ATOM 2531 O O . ARG B 1 65 ? -3.957 -8.492 5.352 1 89.62 65 ARG B O 1
ATOM 2538 N N . TYR B 1 66 ? -2.002 -7.664 5.051 1 92.75 66 TYR B N 1
ATOM 2539 C CA . TYR B 1 66 ? -1.365 -8.656 5.91 1 92.75 66 TYR B CA 1
ATOM 2540 C C . TYR B 1 66 ? -1.979 -8.641 7.305 1 92.75 66 TYR B C 1
ATOM 2542 O O . TYR B 1 66 ? -2.174 -9.695 7.914 1 92.75 66 TYR B O 1
ATOM 2550 N N . PHE B 1 67 ? -2.338 -7.539 7.844 1 94.12 67 PHE B N 1
ATOM 2551 C CA . PHE B 1 67 ? -2.814 -7.453 9.219 1 94.12 67 PHE B CA 1
ATOM 2552 C C . PHE B 1 67 ? -4.316 -7.188 9.258 1 94.12 67 PHE B C 1
ATOM 2554 O O . PHE B 1 67 ? -4.879 -6.938 10.32 1 94.12 67 PHE B O 1
ATOM 2561 N N . GLN B 1 68 ? -4.93 -7.246 8.172 1 94.56 68 GLN B N 1
ATOM 2562 C CA . GLN B 1 68 ? -6.34 -6.887 8.094 1 94.56 68 GLN B CA 1
ATOM 2563 C C . GLN B 1 68 ? -7.207 -7.898 8.836 1 94.56 68 GLN B C 1
ATOM 2565 O O . GLN B 1 68 ? -8.375 -7.629 9.125 1 94.56 68 GLN B O 1
ATOM 2570 N N . PHE B 1 69 ? -6.66 -9.062 9.117 1 97.06 69 PHE B N 1
ATOM 2571 C CA . PHE B 1 69 ? -7.422 -10.039 9.898 1 97.06 69 PHE B CA 1
ATOM 2572 C C . PHE B 1 69 ? -7.766 -9.477 11.273 1 97.06 69 PHE B C 1
ATOM 2574 O O . PHE B 1 69 ? -8.797 -9.828 11.852 1 97.06 69 PHE B O 1
ATOM 2581 N N . ILE B 1 70 ? -6.988 -8.586 11.734 1 96.06 70 ILE B N 1
ATOM 2582 C CA . ILE B 1 70 ? -7.238 -7.973 13.031 1 96.06 70 ILE B CA 1
ATOM 2583 C C . ILE B 1 70 ? -8.508 -7.129 12.969 1 96.06 70 ILE B C 1
ATOM 2585 O O . ILE B 1 70 ? -9.383 -7.242 13.828 1 96.06 70 ILE B O 1
ATOM 2589 N N . ASP B 1 71 ? -8.617 -6.367 11.969 1 93.5 71 ASP B N 1
ATOM 2590 C CA . ASP B 1 71 ? -9.805 -5.539 11.789 1 93.5 71 ASP B CA 1
ATOM 2591 C C . ASP B 1 71 ? -11.062 -6.402 11.641 1 93.5 71 ASP B C 1
ATOM 2593 O O . ASP B 1 71 ? -12.133 -6.035 12.125 1 93.5 71 ASP B O 1
ATOM 2597 N N . CYS B 1 72 ? -10.875 -7.469 11.008 1 96.38 72 CYS B N 1
ATOM 2598 C CA . CYS B 1 72 ? -12.008 -8.367 10.82 1 96.38 72 CYS B CA 1
ATOM 2599 C C . CYS B 1 72 ? -12.5 -8.922 12.148 1 96.38 72 CYS B C 1
ATOM 2601 O O . CYS B 1 72 ? -13.695 -8.891 12.43 1 96.38 72 CYS B O 1
ATOM 2603 N N . PHE B 1 73 ? -11.633 -9.359 12.914 1 97 73 PHE B N 1
ATOM 2604 C CA . PHE B 1 73 ? -12.016 -9.938 14.195 1 97 73 PHE B CA 1
ATOM 2605 C C . PHE B 1 73 ? -12.523 -8.859 15.148 1 97 73 PHE B C 1
ATOM 2607 O O . PHE B 1 73 ? -13.414 -9.102 15.961 1 97 73 PHE B O 1
ATOM 2614 N N . GLU B 1 74 ? -11.977 -7.676 15.023 1 94.25 74 GLU B N 1
ATOM 2615 C CA . GLU B 1 74 ? -12.5 -6.562 15.805 1 94.25 74 GLU B CA 1
ATOM 2616 C C . GLU B 1 74 ? -13.938 -6.242 15.414 1 94.25 74 GLU B C 1
ATOM 2618 O O . GLU B 1 74 ? -14.789 -6 16.281 1 94.25 74 GLU B O 1
ATOM 2623 N N . ARG B 1 75 ? -14.133 -6.23 14.203 1 93.5 75 ARG B N 1
ATOM 2624 C CA . ARG B 1 75 ? -15.492 -5.977 13.734 1 93.5 75 ARG B CA 1
ATOM 2625 C C . ARG B 1 75 ? -16.438 -7.09 14.172 1 93.5 75 ARG B C 1
ATOM 2627 O O . ARG B 1 75 ? -17.578 -6.824 14.562 1 93.5 75 ARG B O 1
ATOM 2634 N N . THR B 1 76 ? -15.969 -8.297 14.016 1 96.38 76 THR B N 1
ATOM 2635 C CA . THR B 1 76 ? -16.75 -9.43 14.5 1 96.38 76 THR B CA 1
ATOM 2636 C C . THR B 1 76 ? -17.156 -9.227 15.953 1 96.38 76 THR B C 1
ATOM 2638 O O . THR B 1 76 ? -18.328 -9.391 16.297 1 96.38 76 THR B O 1
ATOM 2641 N N . TRP B 1 77 ? -16.234 -8.844 16.734 1 94.25 77 TRP B N 1
ATOM 2642 C CA . TRP B 1 77 ? -16.469 -8.633 18.156 1 94.25 77 TRP B CA 1
ATOM 2643 C C . TRP B 1 77 ? -17.453 -7.484 18.375 1 94.25 77 TRP B C 1
ATOM 2645 O O . TRP B 1 77 ? -18.328 -7.57 19.234 1 94.25 77 TRP B O 1
ATOM 2655 N N . SER B 1 78 ? -17.312 -6.445 17.625 1 92.06 78 SER B N 1
ATOM 2656 C CA . SER B 1 78 ? -18.188 -5.281 17.75 1 92.06 78 SER B CA 1
ATOM 2657 C C . SER B 1 78 ? -19.625 -5.637 17.406 1 92.06 78 SER B C 1
ATOM 2659 O O . SER B 1 78 ? -20.562 -5.156 18.047 1 92.06 78 SER B O 1
ATOM 2661 N N . VAL B 1 79 ? -19.766 -6.395 16.422 1 93.06 79 VAL B N 1
ATOM 2662 C CA . VAL B 1 79 ? -21.109 -6.836 16.047 1 93.06 79 VAL B CA 1
ATOM 2663 C C . VAL B 1 79 ? -21.672 -7.777 17.109 1 93.06 79 VAL B C 1
ATOM 2665 O O . VAL B 1 79 ? -22.812 -7.621 17.562 1 93.06 79 VAL B O 1
ATOM 2668 N N . PHE B 1 80 ? -20.859 -8.664 17.531 1 91.62 80 PHE B N 1
ATOM 2669 C CA . PHE B 1 80 ? -21.266 -9.664 18.516 1 91.62 80 PHE B CA 1
ATOM 2670 C C . PHE B 1 80 ? -21.641 -9 19.844 1 91.62 80 PHE B C 1
ATOM 2672 O O . PHE B 1 80 ? -22.609 -9.414 20.484 1 91.62 80 PHE B O 1
ATOM 2679 N N . SER B 1 81 ? -20.984 -7.883 20.188 1 91 81 SER B N 1
ATOM 2680 C CA . SER B 1 81 ? -21.203 -7.215 21.469 1 91 81 SER B CA 1
ATOM 2681 C C . SER B 1 81 ? -22.281 -6.152 21.359 1 91 81 SER B C 1
ATOM 2683 O O . SER B 1 81 ? -22.641 -5.512 22.359 1 91 81 SER B O 1
ATOM 2685 N N . GLY B 1 82 ? -22.75 -5.859 20.156 1 86.94 82 GLY B N 1
ATOM 2686 C CA . GLY B 1 82 ? -23.844 -4.922 19.953 1 86.94 82 GLY B CA 1
ATOM 2687 C C . GLY B 1 82 ? -23.375 -3.494 19.75 1 86.94 82 GLY B C 1
ATOM 2688 O O . GLY B 1 82 ? -24.172 -2.555 19.844 1 86.94 82 GLY B O 1
ATOM 2689 N N . GLN B 1 83 ? -22.188 -3.301 19.469 1 82.94 83 GLN B N 1
ATOM 2690 C CA . GLN B 1 83 ? -21.625 -1.961 19.328 1 82.94 83 GLN B CA 1
ATOM 2691 C C . GLN B 1 83 ? -21.625 -1.509 17.875 1 82.94 83 GLN B C 1
ATOM 2693 O O . GLN B 1 83 ? -21.359 -0.341 17.578 1 82.94 83 GLN B O 1
ATOM 2698 N N . ASP B 1 84 ? -21.938 -2.477 16.969 1 82.25 84 ASP B N 1
ATOM 2699 C CA . ASP B 1 84 ? -21.906 -2.201 15.539 1 82.25 84 ASP B CA 1
ATOM 2700 C C . ASP B 1 84 ? -23.297 -1.92 14.992 1 82.25 84 ASP B C 1
ATOM 2702 O O . ASP B 1 84 ? -24.281 -2.48 15.469 1 82.25 84 ASP B O 1
ATOM 2706 N N . ALA B 1 85 ? -23.391 -1.062 14.039 1 73.56 85 ALA B N 1
ATOM 2707 C CA . ALA B 1 85 ? -24.656 -0.667 13.406 1 73.56 85 ALA B CA 1
ATOM 2708 C C . ALA B 1 85 ? -25.406 -1.883 12.875 1 73.56 85 ALA B C 1
ATOM 2710 O O . ALA B 1 85 ? -26.641 -1.863 12.766 1 73.56 85 ALA B O 1
ATOM 2711 N N . ALA B 1 86 ? -24.719 -2.881 12.586 1 71.88 86 ALA B N 1
ATOM 2712 C CA . ALA B 1 86 ? -25.328 -4.086 12.039 1 71.88 86 ALA B CA 1
ATOM 2713 C C . ALA B 1 86 ? -26.266 -4.734 13.047 1 71.88 86 ALA B C 1
ATOM 2715 O O . ALA B 1 86 ? -27.156 -5.516 12.68 1 71.88 86 ALA B O 1
ATOM 2716 N N . THR B 1 87 ? -26.109 -4.398 14.227 1 74.94 87 THR B N 1
ATOM 2717 C CA . THR B 1 87 ? -26.938 -4.977 15.289 1 74.94 87 THR B CA 1
ATOM 2718 C C . THR B 1 87 ? -28.375 -4.48 15.195 1 74.94 87 THR B C 1
ATOM 2720 O O . THR B 1 87 ? -29.297 -5.184 15.586 1 74.94 87 THR B O 1
ATOM 2723 N N . ALA B 1 88 ? -28.453 -3.301 14.625 1 74.81 88 ALA B N 1
ATOM 2724 C CA . ALA B 1 88 ? -29.781 -2.689 14.547 1 74.81 88 ALA B CA 1
ATOM 2725 C C . ALA B 1 88 ? -30.672 -3.424 13.539 1 74.81 88 ALA B C 1
ATOM 2727 O O . ALA B 1 88 ? -31.891 -3.344 13.609 1 74.81 88 ALA B O 1
ATOM 2728 N N . GLY B 1 89 ? -30.109 -4.215 12.695 1 78 89 GLY B N 1
ATOM 2729 C CA . GLY B 1 89 ? -30.875 -4.852 11.633 1 78 89 GLY B CA 1
ATOM 2730 C C . GLY B 1 89 ? -31.531 -6.148 12.062 1 78 89 GLY B C 1
ATOM 2731 O O . GLY B 1 89 ? -32.25 -6.785 11.273 1 78 89 GLY B O 1
ATOM 2732 N N . GLY B 1 90 ? -31.344 -6.578 13.336 1 85 90 GLY B N 1
ATOM 2733 C CA . GLY B 1 90 ? -31.969 -7.797 13.82 1 85 90 GLY B CA 1
ATOM 2734 C C . GLY B 1 90 ? -31.016 -8.961 13.945 1 85 90 GLY B C 1
ATOM 2735 O O . GLY B 1 90 ? -29.844 -8.852 13.57 1 85 90 GLY B O 1
ATOM 2736 N N . TYR B 1 91 ? -31.547 -10.023 14.398 1 89 91 TYR B N 1
ATOM 2737 C CA . TYR B 1 91 ? -30.75 -11.195 14.75 1 89 91 TYR B CA 1
ATOM 2738 C C . TYR B 1 91 ? -30.125 -11.82 13.508 1 89 91 TYR B C 1
ATOM 2740 O O . TYR B 1 91 ? -28.969 -12.234 13.531 1 89 91 TYR B O 1
ATOM 2748 N N . LEU B 1 92 ? -30.859 -11.93 12.469 1 91.44 92 LEU B N 1
ATOM 2749 C CA . LEU B 1 92 ? -30.359 -12.562 11.258 1 91.44 92 LEU B CA 1
ATOM 2750 C C . LEU B 1 92 ? -29.188 -11.773 10.68 1 91.44 92 LEU B C 1
ATOM 2752 O O . LEU B 1 92 ? -28.125 -12.352 10.375 1 91.44 92 LEU B O 1
ATOM 2756 N N . LEU B 1 93 ? -29.359 -10.477 10.555 1 92.56 93 LEU B N 1
ATOM 2757 C CA . LEU B 1 93 ? -28.297 -9.648 9.984 1 92.56 93 LEU B CA 1
ATOM 2758 C C . LEU B 1 93 ? -27.078 -9.656 10.883 1 92.56 93 LEU B C 1
ATOM 2760 O O . LEU B 1 93 ? -25.938 -9.656 10.398 1 92.56 93 LEU B O 1
ATOM 2764 N N . ARG B 1 94 ? -27.328 -9.711 12.141 1 94.06 94 ARG B N 1
ATOM 2765 C CA . ARG B 1 94 ? -26.219 -9.797 13.094 1 94.06 94 ARG B CA 1
ATOM 2766 C C . ARG B 1 94 ? -25.453 -11.102 12.93 1 94.06 94 ARG B C 1
ATOM 2768 O O . ARG B 1 94 ? -24.219 -11.102 12.891 1 94.06 94 ARG B O 1
ATOM 2775 N N . THR B 1 95 ? -26.188 -12.148 12.836 1 95.62 95 THR B N 1
ATOM 2776 C CA . THR B 1 95 ? -25.562 -13.461 12.688 1 95.62 95 THR B CA 1
ATOM 2777 C C . THR B 1 95 ? -24.797 -13.547 11.375 1 95.62 95 THR B C 1
ATOM 2779 O O . THR B 1 95 ? -23.672 -14.07 11.344 1 95.62 95 THR B O 1
ATOM 2782 N N . MET B 1 96 ? -25.344 -13 10.305 1 96.62 96 MET B N 1
ATOM 2783 C CA . MET B 1 96 ? -24.656 -13.008 9.016 1 96.62 96 MET B CA 1
ATOM 2784 C C . MET B 1 96 ? -23.391 -12.164 9.062 1 96.62 96 MET B C 1
ATOM 2786 O O . MET B 1 96 ? -22.359 -12.555 8.523 1 96.62 96 MET B O 1
ATOM 2790 N N . ALA B 1 97 ? -23.469 -11.086 9.789 1 96.5 97 ALA B N 1
ATOM 2791 C CA . ALA B 1 97 ? -22.312 -10.203 9.898 1 96.5 97 ALA B CA 1
ATOM 2792 C C . ALA B 1 97 ? -21.203 -10.859 10.703 1 96.5 97 ALA B C 1
ATOM 2794 O O . ALA B 1 97 ? -20.031 -10.773 10.344 1 96.5 97 ALA B O 1
ATOM 2795 N N . VAL B 1 98 ? -21.578 -11.508 11.766 1 97.56 98 VAL B N 1
ATOM 2796 C CA . VAL B 1 98 ? -20.594 -12.219 12.578 1 97.56 98 VAL B CA 1
ATOM 2797 C C . VAL B 1 98 ? -19.922 -13.305 11.734 1 97.56 98 VAL B C 1
ATOM 2799 O O . VAL B 1 98 ? -18.688 -13.445 11.758 1 97.56 98 VAL B O 1
ATOM 2802 N N . GLY B 1 99 ? -20.734 -14.039 11.023 1 98.25 99 GLY B N 1
ATOM 2803 C CA . GLY B 1 99 ? -20.188 -15.062 10.141 1 98.25 99 GLY B CA 1
ATOM 2804 C C . GLY B 1 99 ? -19.297 -14.492 9.055 1 98.25 99 GLY B C 1
ATOM 2805 O O . GLY B 1 99 ? -18.188 -15 8.82 1 98.25 99 GLY B O 1
ATOM 2806 N N . GLU B 1 100 ? -19.688 -13.492 8.438 1 98.44 100 GLU B N 1
ATOM 2807 C CA . GLU B 1 100 ? -18.969 -12.859 7.336 1 98.44 100 GLU B CA 1
ATOM 2808 C C . GLU B 1 100 ? -17.578 -12.391 7.781 1 98.44 100 GLU B C 1
ATOM 2810 O O . GLU B 1 100 ? -16.578 -12.789 7.195 1 98.44 100 GLU B O 1
ATOM 2815 N N . TRP B 1 101 ? -17.547 -11.703 8.867 1 98.12 101 TRP B N 1
ATOM 2816 C CA . TRP B 1 101 ? -16.297 -11.07 9.289 1 98.12 101 TRP B CA 1
ATOM 2817 C C . T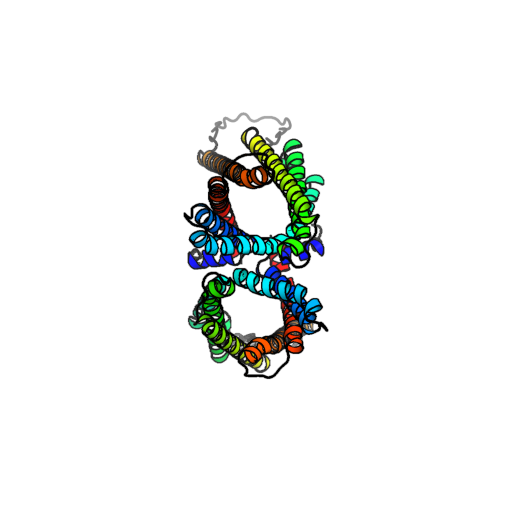RP B 1 101 ? -15.383 -12.078 9.969 1 98.12 101 TRP B C 1
ATOM 2819 O O . TRP B 1 101 ? -14.156 -11.984 9.852 1 98.12 101 TRP B O 1
ATOM 2829 N N . SER B 1 102 ? -15.953 -13.055 10.656 1 98.69 102 SER B N 1
ATOM 2830 C CA . SER B 1 102 ? -15.133 -14.109 11.227 1 98.69 102 SER B CA 1
ATOM 2831 C C . SER B 1 102 ? -14.453 -14.93 10.125 1 98.69 102 SER B C 1
ATOM 2833 O O . SER B 1 102 ? -13.25 -15.195 10.203 1 98.69 102 SER B O 1
ATOM 2835 N N . CYS B 1 103 ? -15.203 -15.219 9.125 1 98.81 103 CYS B N 1
ATOM 2836 C CA . CYS B 1 103 ? -14.656 -16.016 8.031 1 98.81 103 CYS B CA 1
ATOM 2837 C C . CYS B 1 103 ? -13.664 -15.211 7.215 1 98.81 103 CYS B C 1
ATOM 2839 O O . CYS B 1 103 ? -12.633 -15.734 6.789 1 98.81 103 CYS B O 1
ATOM 2841 N N . LEU B 1 104 ? -13.953 -13.977 7.016 1 98.56 104 LEU B N 1
ATOM 2842 C CA . LEU B 1 104 ? -13 -13.133 6.309 1 98.56 104 LEU B CA 1
ATOM 2843 C C . LEU B 1 104 ? -11.695 -13.023 7.09 1 98.56 104 LEU B C 1
ATOM 2845 O O . LEU B 1 104 ? -10.609 -13.094 6.508 1 98.56 104 LEU B O 1
ATOM 2849 N N . GLY B 1 105 ? -11.836 -12.852 8.391 1 98.62 105 GLY B N 1
ATOM 2850 C CA . GLY B 1 105 ? -10.648 -12.852 9.234 1 98.62 105 GLY B CA 1
ATOM 2851 C C . GLY B 1 105 ? -9.867 -14.148 9.156 1 98.62 105 GLY B C 1
ATOM 2852 O O . GLY B 1 105 ? -8.633 -14.133 9.109 1 98.62 105 GLY B O 1
ATOM 2853 N N . GLY B 1 106 ? -10.555 -15.227 9.156 1 98.75 106 GLY B N 1
ATOM 2854 C CA . GLY B 1 106 ? -9.906 -16.516 9.008 1 98.75 106 GLY B CA 1
ATOM 2855 C C . GLY B 1 106 ? -9.172 -16.672 7.688 1 98.75 106 GLY B C 1
ATOM 2856 O O . GLY B 1 106 ? -8.062 -17.188 7.645 1 98.75 106 GLY B O 1
ATOM 2857 N N . TYR B 1 107 ? -9.773 -16.25 6.676 1 98.69 107 TYR B N 1
ATOM 2858 C CA . TYR B 1 107 ? -9.148 -16.266 5.359 1 98.69 107 TYR B CA 1
ATOM 2859 C C . TYR B 1 107 ? -7.832 -15.5 5.371 1 98.69 107 TYR B C 1
ATOM 2861 O O . TYR B 1 107 ? -6.789 -16.047 4.992 1 98.69 107 TYR B O 1
ATOM 2869 N N . LEU B 1 108 ? -7.859 -14.273 5.828 1 98.12 108 LEU B N 1
ATOM 2870 C CA . LEU B 1 108 ? -6.695 -13.398 5.801 1 98.12 108 LEU B CA 1
ATOM 2871 C C . LEU B 1 108 ? -5.609 -13.914 6.742 1 98.12 108 LEU B C 1
ATOM 2873 O O . LEU B 1 108 ? -4.418 -13.82 6.43 1 98.12 108 LEU B O 1
ATOM 2877 N N . LEU B 1 109 ? -5.992 -14.445 7.852 1 98.19 109 LEU B N 1
ATOM 2878 C CA . LEU B 1 109 ? -5.043 -14.992 8.812 1 98.19 109 LEU B CA 1
ATOM 2879 C C . LEU B 1 109 ? -4.293 -16.188 8.219 1 98.19 109 LEU B C 1
ATOM 2881 O O . LEU B 1 109 ? -3.064 -16.234 8.266 1 98.19 109 LEU B O 1
ATOM 2885 N N . LEU B 1 110 ? -5.035 -17.078 7.66 1 98.19 110 LEU B N 1
ATOM 2886 C CA . LEU B 1 110 ? -4.41 -18.266 7.078 1 98.19 110 LEU B CA 1
ATOM 2887 C C . LEU B 1 110 ? -3.541 -17.891 5.883 1 98.19 110 LEU B C 1
ATOM 2889 O O . LEU B 1 110 ? -2.459 -18.453 5.699 1 98.19 110 LEU B O 1
ATOM 2893 N N . GLU B 1 111 ? -4.039 -17 5.082 1 97.19 111 GLU B N 1
ATOM 2894 C CA . GLU B 1 111 ? -3.225 -16.531 3.963 1 97.19 111 GLU B CA 1
ATOM 2895 C C . GLU B 1 111 ? -1.915 -15.922 4.453 1 97.19 111 GLU B C 1
ATOM 2897 O O . GLU B 1 111 ? -0.859 -16.141 3.857 1 97.19 111 GLU B O 1
ATOM 2902 N N . ALA B 1 112 ? -1.987 -15.18 5.535 1 96.06 112 ALA B N 1
ATOM 2903 C CA . ALA B 1 112 ? -0.797 -14.547 6.102 1 96.06 112 ALA B CA 1
ATOM 2904 C C . ALA B 1 112 ? 0.243 -15.594 6.492 1 96.06 112 ALA B C 1
ATOM 2906 O O . ALA B 1 112 ? 1.444 -15.383 6.312 1 96.06 112 ALA B O 1
ATOM 2907 N N . PHE B 1 113 ? -0.183 -16.703 6.855 1 95.38 113 PHE B N 1
ATOM 2908 C CA . PHE B 1 113 ? 0.722 -17.766 7.309 1 95.38 113 PHE B CA 1
ATOM 2909 C C . PHE B 1 113 ? 1.451 -18.391 6.133 1 95.38 113 PHE B C 1
ATOM 2911 O O . PHE B 1 113 ? 2.463 -19.078 6.312 1 95.38 113 PHE B O 1
ATOM 2918 N N . THR B 1 114 ? 1.007 -18.172 5.016 1 96.19 114 THR B N 1
ATOM 2919 C CA . THR B 1 114 ? 1.609 -18.844 3.867 1 96.19 114 THR B CA 1
ATOM 2920 C C . THR B 1 114 ? 2.531 -17.891 3.109 1 96.19 114 THR B C 1
ATOM 2922 O O . THR B 1 114 ? 3.014 -18.219 2.023 1 96.19 114 THR B O 1
ATOM 2925 N N . ILE B 1 115 ? 2.801 -16.766 3.68 1 94.69 115 ILE B N 1
ATOM 2926 C CA . ILE B 1 115 ? 3.535 -15.719 2.963 1 94.69 115 ILE B CA 1
ATOM 2927 C C . ILE B 1 115 ? 4.965 -16.188 2.705 1 94.69 115 ILE B C 1
ATOM 2929 O O . ILE B 1 115 ? 5.527 -15.922 1.64 1 94.69 115 ILE B O 1
ATOM 2933 N N . LEU B 1 116 ? 5.629 -16.875 3.611 1 93.56 116 LEU B N 1
ATOM 2934 C CA . LEU B 1 116 ? 7.004 -17.328 3.438 1 93.56 116 LEU B CA 1
ATOM 2935 C C . LEU B 1 116 ? 7.102 -18.359 2.326 1 93.56 116 LEU B C 1
ATOM 2937 O O . LEU B 1 116 ? 8.086 -18.391 1.578 1 93.56 116 LEU B O 1
ATOM 2941 N N . ASP B 1 117 ? 6.07 -19.188 2.227 1 94.5 117 ASP B N 1
ATOM 2942 C CA . ASP B 1 117 ? 5.996 -20.156 1.131 1 94.5 117 ASP B CA 1
ATOM 2943 C C . ASP B 1 117 ? 5.797 -19.453 -0.208 1 94.5 117 ASP B C 1
ATOM 2945 O O . ASP B 1 117 ? 6.461 -19.781 -1.194 1 94.5 117 ASP B O 1
ATOM 2949 N N . ALA B 1 118 ? 4.945 -18.469 -0.192 1 92.81 118 ALA B N 1
ATOM 2950 C CA . ALA B 1 118 ? 4.652 -17.719 -1.413 1 92.81 118 ALA B CA 1
ATOM 2951 C C . ALA B 1 118 ? 5.895 -16.984 -1.914 1 92.81 118 ALA B C 1
ATOM 2953 O O . ALA B 1 118 ? 6.062 -16.797 -3.121 1 92.81 118 ALA B O 1
ATOM 2954 N N . LEU B 1 119 ? 6.793 -16.609 -1.008 1 91.88 119 LEU B N 1
ATOM 2955 C CA . LEU B 1 119 ? 8.031 -15.906 -1.343 1 91.88 119 LEU B CA 1
ATOM 2956 C C . LEU B 1 119 ? 9.141 -16.891 -1.681 1 91.88 119 LEU B C 1
ATOM 2958 O O . LEU B 1 119 ? 10.25 -16.484 -2.041 1 91.88 119 LEU B O 1
ATOM 2962 N N . ASN B 1 120 ? 8.852 -18.156 -1.5 1 90.12 120 ASN B N 1
ATOM 2963 C CA . ASN B 1 120 ? 9.828 -19.234 -1.702 1 90.12 120 ASN B CA 1
ATOM 2964 C C . ASN B 1 120 ? 11.023 -19.094 -0.76 1 90.12 120 ASN B C 1
ATOM 2966 O O . ASN B 1 120 ? 12.164 -19.344 -1.149 1 90.12 120 ASN B O 1
ATOM 2970 N N . ILE B 1 121 ? 10.805 -18.547 0.355 1 91.06 121 ILE B N 1
ATOM 2971 C CA . ILE B 1 121 ? 11.836 -18.422 1.384 1 91.06 121 ILE B CA 1
ATOM 2972 C C . ILE B 1 121 ? 11.906 -19.719 2.193 1 91.06 121 ILE B C 1
ATOM 2974 O O . ILE B 1 121 ? 12.992 -20.25 2.436 1 91.06 121 ILE B O 1
ATOM 2978 N N . TYR B 1 122 ? 10.719 -20.219 2.596 1 88.44 122 TYR B N 1
ATOM 2979 C CA . TYR B 1 122 ? 10.586 -21.469 3.342 1 88.44 122 TYR B CA 1
ATOM 2980 C C . TYR B 1 122 ? 9.43 -22.312 2.801 1 88.44 122 TYR B C 1
ATOM 2982 O O . TYR B 1 122 ? 8.328 -22.297 3.357 1 88.44 122 TYR B O 1
ATOM 2990 N N . PRO B 1 123 ? 9.82 -23.016 1.757 1 87.81 123 PRO B N 1
ATOM 2991 C CA . PRO B 1 123 ? 8.773 -23.891 1.219 1 87.81 123 PRO B CA 1
ATOM 2992 C C . PRO B 1 123 ? 8.359 -24.984 2.201 1 87.81 123 PRO B C 1
ATOM 2994 O O . PRO B 1 123 ? 9.211 -25.656 2.787 1 87.81 123 PRO B O 1
ATOM 2997 N N . THR B 1 124 ? 7.098 -24.984 2.572 1 89 124 THR B N 1
ATOM 2998 C CA . THR B 1 124 ? 6.566 -25.953 3.512 1 89 124 THR B CA 1
ATOM 2999 C C . THR B 1 124 ? 5.504 -26.828 2.842 1 89 124 THR B C 1
ATOM 3001 O O . THR B 1 124 ? 4.727 -26.344 2.02 1 89 124 THR B O 1
ATOM 3004 N N . PRO B 1 125 ? 5.484 -28.062 3.225 1 90.88 125 PRO B N 1
ATOM 3005 C CA . PRO B 1 125 ? 4.531 -28.969 2.6 1 90.88 125 PRO B CA 1
ATOM 3006 C C . PRO B 1 125 ? 3.084 -28.672 2.971 1 90.88 125 PRO B C 1
ATOM 3008 O O . PRO B 1 125 ? 2.16 -29.047 2.246 1 90.88 125 PRO B O 1
ATOM 3011 N N . TRP B 1 126 ? 2.898 -27.906 4.031 1 92.75 126 TRP B N 1
ATOM 3012 C CA . TRP B 1 126 ? 1.532 -27.688 4.496 1 92.75 126 TRP B CA 1
ATOM 3013 C C . TRP B 1 126 ? 0.979 -26.375 3.938 1 92.75 126 TRP B C 1
ATOM 3015 O O . TRP B 1 126 ? -0.208 -26.078 4.094 1 92.75 126 TRP B O 1
ATOM 3025 N N . ALA B 1 127 ? 1.771 -25.625 3.309 1 93.38 127 ALA B N 1
ATOM 3026 C CA . ALA B 1 127 ? 1.357 -24.297 2.863 1 93.38 127 ALA B CA 1
ATOM 3027 C C . ALA B 1 127 ? 0.213 -24.391 1.858 1 93.38 127 ALA B C 1
ATOM 3029 O O . ALA B 1 127 ? -0.729 -23.594 1.906 1 93.38 127 ALA B O 1
ATOM 3030 N N . GLU B 1 128 ? 0.3 -25.281 0.98 1 94.19 128 GLU B N 1
ATOM 3031 C CA . GLU B 1 128 ? -0.734 -25.438 -0.038 1 94.19 128 GLU B CA 1
ATOM 3032 C C . GLU B 1 128 ? -2.086 -25.766 0.592 1 94.19 128 GLU B C 1
ATOM 3034 O O . GLU B 1 128 ? -3.105 -25.188 0.217 1 94.19 128 GLU B O 1
ATOM 3039 N N . GLN B 1 129 ? -2.078 -26.609 1.5 1 96.62 129 GLN B N 1
ATOM 3040 C CA . GLN B 1 129 ? -3.318 -26.984 2.176 1 96.62 129 GLN B CA 1
ATOM 3041 C C . GLN B 1 129 ? -3.881 -25.812 2.973 1 96.62 129 GLN B C 1
ATOM 3043 O O . GLN B 1 129 ? -5.094 -25.594 2.99 1 96.62 129 GLN B O 1
ATOM 3048 N N . VAL B 1 130 ? -3.008 -25.125 3.645 1 97.5 130 VAL B N 1
ATOM 3049 C CA . VAL B 1 130 ? -3.432 -23.984 4.434 1 97.5 130 VAL B CA 1
ATOM 3050 C C . VAL B 1 130 ? -4.031 -22.922 3.518 1 97.5 130 VAL B C 1
ATOM 3052 O O . VAL B 1 130 ? -5.023 -22.281 3.869 1 97.5 130 VAL B O 1
ATOM 3055 N N . LEU B 1 131 ? -3.443 -22.797 2.389 1 96.81 131 LEU B N 1
ATOM 3056 C CA . LEU B 1 131 ? -3.984 -21.844 1.428 1 96.81 131 LEU B CA 1
ATOM 3057 C C . LEU B 1 131 ? -5.367 -22.281 0.954 1 96.81 131 LEU B C 1
ATOM 3059 O O . LEU B 1 131 ? -6.273 -21.438 0.832 1 96.81 131 LEU B O 1
ATOM 3063 N N . LEU B 1 132 ? -5.586 -23.516 0.712 1 97.56 132 LEU B N 1
ATOM 3064 C CA . LEU B 1 132 ? -6.895 -24.016 0.312 1 97.56 132 LEU B CA 1
ATOM 3065 C C . LEU B 1 132 ? -7.914 -23.828 1.428 1 97.56 132 LEU B C 1
ATOM 3067 O O . LEU B 1 132 ? -9.062 -23.469 1.167 1 97.56 132 LEU B O 1
ATOM 3071 N N . ASP B 1 133 ? -7.445 -24 2.613 1 98.31 133 ASP B N 1
ATOM 3072 C CA . ASP B 1 133 ? -8.32 -23.75 3.756 1 98.31 133 ASP B CA 1
ATOM 3073 C C . ASP B 1 133 ? -8.703 -22.281 3.836 1 98.31 133 ASP B C 1
ATOM 3075 O O . ASP B 1 133 ? -9.836 -21.938 4.176 1 98.31 133 ASP B O 1
ATOM 3079 N N . SER B 1 134 ? -7.754 -21.484 3.545 1 98.56 134 SER B N 1
ATOM 3080 C CA . SER B 1 134 ? -8.062 -20.047 3.537 1 98.56 134 SER B CA 1
ATOM 3081 C C . SER B 1 134 ? -9.141 -19.734 2.508 1 98.56 134 SER B C 1
ATOM 3083 O O . SER B 1 134 ? -10.016 -18.906 2.762 1 98.56 134 SER B O 1
ATOM 3085 N N . TYR B 1 135 ? -9.156 -20.406 1.424 1 98.44 135 TYR B N 1
ATOM 3086 C CA . TYR B 1 135 ? -10.141 -20.172 0.375 1 98.44 135 TYR B CA 1
ATOM 3087 C C . TYR B 1 135 ? -11.531 -20.625 0.815 1 98.44 135 TYR B C 1
ATOM 3089 O O . TYR B 1 135 ? -12.539 -20.031 0.429 1 98.44 135 TYR B O 1
ATOM 3097 N N . LYS B 1 136 ? -11.586 -21.656 1.591 1 98.81 136 LYS B N 1
ATOM 3098 C CA . LYS B 1 136 ? -12.867 -22.062 2.15 1 98.81 136 LYS B CA 1
ATOM 3099 C C . LYS B 1 136 ? -13.461 -20.969 3.021 1 98.81 136 LYS B C 1
ATOM 3101 O O . LYS B 1 136 ? -14.648 -20.641 2.908 1 98.81 136 LYS B O 1
ATOM 3106 N N . PHE B 1 137 ? -12.602 -20.453 3.82 1 98.81 137 PHE B N 1
ATOM 3107 C CA . PHE B 1 137 ? -13.047 -19.359 4.68 1 98.81 137 PHE B CA 1
ATOM 3108 C C . PHE B 1 137 ? -13.508 -18.172 3.85 1 98.81 137 PHE B C 1
ATOM 3110 O O . PHE B 1 137 ? -14.508 -17.531 4.176 1 98.81 137 PHE B O 1
ATOM 3117 N N . TRP B 1 138 ? -12.781 -17.906 2.818 1 98.69 138 TRP B N 1
ATOM 3118 C CA . TRP B 1 138 ? -13.164 -16.797 1.946 1 98.69 138 TRP B CA 1
ATOM 3119 C C . TRP B 1 138 ? -14.516 -17.062 1.29 1 98.69 138 TRP B C 1
ATOM 3121 O O . TRP B 1 138 ? -15.375 -16.172 1.251 1 98.69 138 TRP B O 1
ATOM 3131 N N . PHE B 1 139 ? -14.711 -18.266 0.849 1 98.75 139 PHE B N 1
ATOM 3132 C CA . PHE B 1 139 ? -15.969 -18.688 0.232 1 98.75 139 PHE B CA 1
ATOM 3133 C C . PHE B 1 139 ? -17.141 -18.484 1.19 1 98.75 139 PHE B C 1
ATOM 3135 O O . PHE B 1 139 ? -18.125 -17.844 0.837 1 98.75 139 PHE B O 1
ATOM 3142 N N . PHE B 1 140 ? -16.984 -18.906 2.363 1 98.81 140 PHE B N 1
ATOM 3143 C CA . PHE B 1 140 ? -18.078 -18.828 3.33 1 98.81 140 PHE B CA 1
ATOM 3144 C C . PHE B 1 140 ? -18.328 -17.391 3.756 1 98.81 140 PHE B C 1
ATOM 3146 O O . PHE B 1 140 ? -19.453 -17 4.027 1 98.81 140 PHE B O 1
ATOM 3153 N N . SER B 1 141 ? -17.297 -16.625 3.84 1 98.88 141 SER B N 1
ATOM 3154 C CA . SER B 1 141 ? -17.484 -15.211 4.105 1 98.88 141 SER B CA 1
ATOM 3155 C C . SER B 1 141 ? -18.422 -14.57 3.084 1 98.88 141 SER B C 1
ATOM 3157 O O . SER B 1 141 ? -19.344 -13.844 3.449 1 98.88 141 SER B O 1
ATOM 3159 N N . MET B 1 142 ? -18.219 -14.945 1.861 1 98.69 142 MET B N 1
ATOM 3160 C CA . MET B 1 142 ? -19.016 -14.359 0.787 1 98.69 142 MET B CA 1
ATOM 3161 C C . MET B 1 142 ? -20.438 -14.914 0.797 1 98.69 142 MET B C 1
ATOM 3163 O O . MET B 1 142 ? -21.391 -14.203 0.46 1 98.69 142 MET B O 1
ATOM 3167 N N . VAL B 1 143 ? -20.562 -16.094 1.211 1 98.69 143 VAL B N 1
ATOM 3168 C CA . VAL B 1 143 ? -21.891 -16.672 1.339 1 98.69 143 VAL B CA 1
ATOM 3169 C C . VAL B 1 143 ? -22.672 -15.945 2.43 1 98.69 143 VAL B C 1
ATOM 3171 O O . VAL B 1 143 ? -23.812 -15.523 2.211 1 98.69 143 VAL B O 1
ATOM 3174 N N . PHE B 1 144 ? -22.062 -15.742 3.58 1 98.5 144 PHE B N 1
ATOM 3175 C CA . PHE B 1 144 ? -22.719 -15.016 4.664 1 98.5 144 PHE B CA 1
ATOM 3176 C C . PHE B 1 144 ? -23.078 -13.602 4.227 1 98.5 144 PHE B C 1
ATOM 3178 O O . PHE B 1 144 ? -24.188 -13.133 4.492 1 98.5 144 PHE B O 1
ATOM 3185 N N . ALA B 1 145 ? -22.188 -12.992 3.549 1 98.06 145 ALA B N 1
ATOM 3186 C CA . ALA B 1 145 ? -22.438 -11.633 3.066 1 98.06 145 ALA B CA 1
ATOM 3187 C C . ALA B 1 145 ? -23.625 -11.609 2.102 1 98.06 145 ALA B C 1
ATOM 3189 O O . ALA B 1 145 ? -24.484 -10.734 2.193 1 98.06 145 ALA B O 1
ATOM 3190 N N . SER B 1 146 ? -23.656 -12.555 1.213 1 98.25 146 SER B N 1
ATOM 3191 C CA . SER B 1 146 ? -24.719 -12.617 0.211 1 98.25 146 SER B CA 1
ATOM 3192 C C . SER B 1 146 ? -26.078 -12.844 0.859 1 98.25 146 SER B C 1
ATOM 3194 O O . SER B 1 146 ? -27.062 -12.219 0.469 1 98.25 146 SER B O 1
ATOM 3196 N N . VAL B 1 147 ? -26.141 -13.68 1.805 1 97.62 147 VAL B N 1
ATOM 3197 C CA . VAL B 1 147 ? -27.391 -13.945 2.508 1 97.62 147 VAL B CA 1
ATOM 3198 C C . VAL B 1 147 ? -27.859 -12.688 3.236 1 97.62 147 VAL B C 1
ATOM 3200 O O . VAL B 1 147 ? -29.031 -12.336 3.199 1 97.62 147 VAL B O 1
ATOM 3203 N N . GLY B 1 148 ? -26.938 -12.008 3.895 1 95.5 148 GLY B N 1
ATOM 3204 C CA . GLY B 1 148 ? -27.281 -10.758 4.562 1 95.5 148 GLY B CA 1
ATOM 3205 C C . GLY B 1 148 ? -27.844 -9.711 3.621 1 95.5 148 GLY B C 1
ATOM 3206 O O . GLY B 1 148 ? -28.859 -9.078 3.92 1 95.5 148 GLY B O 1
ATOM 3207 N N . ILE B 1 149 ? -27.234 -9.586 2.516 1 96.06 149 ILE B N 1
ATOM 3208 C CA . ILE B 1 149 ? -27.672 -8.586 1.535 1 96.06 149 ILE B CA 1
ATOM 3209 C C . ILE B 1 149 ? -29.031 -8.969 0.978 1 96.06 149 ILE B C 1
ATOM 3211 O O . ILE B 1 149 ? -29.906 -8.109 0.843 1 96.06 149 ILE B O 1
ATOM 3215 N N . THR B 1 150 ? -29.156 -10.234 0.631 1 96 150 THR B N 1
ATOM 3216 C CA . THR B 1 150 ? -30.438 -10.703 0.117 1 96 150 THR B CA 1
ATOM 3217 C C . THR B 1 150 ? -31.547 -10.453 1.132 1 96 150 THR B C 1
ATOM 3219 O O . THR B 1 150 ? -32.656 -10.031 0.767 1 96 150 THR B O 1
ATOM 3222 N N . TRP B 1 151 ? -31.219 -10.688 2.375 1 93.38 151 TRP B N 1
ATOM 3223 C CA . TRP B 1 151 ? -32.188 -10.438 3.436 1 93.38 151 TRP B CA 1
ATOM 3224 C C . TRP B 1 151 ? -32.562 -8.953 3.492 1 93.38 151 TRP B C 1
ATOM 3226 O O . TRP B 1 151 ? -33.719 -8.609 3.658 1 93.38 151 TRP B O 1
ATOM 3236 N N . GLN B 1 152 ? -31.656 -8.117 3.383 1 91.62 152 GLN B N 1
ATOM 3237 C CA . GLN B 1 152 ? -31.891 -6.676 3.406 1 91.62 152 GLN B CA 1
ATOM 3238 C C . GLN B 1 152 ? -32.75 -6.238 2.225 1 91.62 152 GLN B C 1
ATOM 3240 O O . GLN B 1 152 ? -33.531 -5.285 2.332 1 91.62 152 GLN B O 1
ATOM 3245 N N . LEU B 1 153 ? -32.562 -6.898 1.114 1 91.94 153 LEU B N 1
ATOM 3246 C CA . LEU B 1 153 ? -33.344 -6.562 -0.078 1 91.94 153 LEU B CA 1
ATOM 3247 C C . LEU B 1 153 ? -34.812 -6.957 0.091 1 91.94 153 LEU B C 1
ATOM 3249 O O . LEU B 1 153 ? -35.688 -6.27 -0.403 1 91.94 153 LEU B O 1
ATOM 3253 N N . PHE B 1 154 ? -35.094 -7.918 0.809 1 90.25 154 PHE B N 1
ATOM 3254 C CA . PHE B 1 154 ? -36.469 -8.406 0.961 1 90.25 154 PHE B CA 1
ATOM 3255 C C . PHE B 1 154 ? -37.125 -7.824 2.209 1 90.25 154 PHE B C 1
ATOM 3257 O O . PHE B 1 154 ? -38.344 -7.719 2.287 1 90.25 154 PHE B O 1
ATOM 3264 N N . MET B 1 155 ? -36.344 -7.477 3.26 1 80.25 155 MET B N 1
ATOM 3265 C CA . MET B 1 155 ? -36.812 -6.887 4.5 1 80.25 155 MET B CA 1
ATOM 3266 C C . MET B 1 155 ? -36.156 -5.547 4.773 1 80.25 155 MET B C 1
ATOM 3268 O O . MET B 1 155 ? -35.281 -5.449 5.648 1 80.25 155 MET B O 1
ATOM 3272 N N . PRO B 1 156 ? -36.5 -4.551 3.963 1 64.38 156 PRO B N 1
ATOM 3273 C CA . PRO B 1 156 ? -35.812 -3.281 4.215 1 64.38 156 PRO B CA 1
ATOM 3274 C C . PRO B 1 156 ? -36.094 -2.727 5.609 1 64.38 156 PRO B C 1
ATOM 3276 O O . PRO B 1 156 ? -37.188 -2.889 6.133 1 64.38 156 PRO B O 1
ATOM 3279 N N . VAL B 1 157 ? -35.094 -2.658 6.418 1 56.41 157 VAL B N 1
ATOM 3280 C CA . VAL B 1 157 ? -35.25 -2.09 7.754 1 56.41 157 VAL B CA 1
ATOM 3281 C C . VAL B 1 157 ? -36.156 -0.854 7.684 1 56.41 157 VAL B C 1
ATOM 3283 O O . VAL B 1 157 ? -35.875 0.068 6.91 1 56.41 157 VAL B O 1
ATOM 3286 N N . SER B 1 158 ? -37.344 -1.042 7.84 1 49.09 158 SER B N 1
ATOM 3287 C CA . SER B 1 158 ? -38.281 0.065 8.016 1 49.09 158 SER B CA 1
ATOM 3288 C C . SER B 1 158 ? -37.656 1.209 8.797 1 49.09 158 SER B C 1
ATOM 3290 O O . SER B 1 158 ? -37.156 1.011 9.906 1 49.09 158 SER B O 1
ATOM 3292 N N . SER B 1 159 ? -36.906 2.031 8.141 1 45.16 159 SER B N 1
ATOM 3293 C CA . SER B 1 159 ? -36.719 3.24 8.938 1 45.16 159 SER B CA 1
ATOM 3294 C C . SER B 1 159 ? -37.938 3.516 9.805 1 45.16 159 SER B C 1
ATOM 3296 O O . SER B 1 159 ? -39.031 3.803 9.289 1 45.16 159 SER B O 1
ATOM 3298 N N . LYS B 1 160 ? -38.219 2.82 10.82 1 38.16 160 LYS B N 1
ATOM 3299 C CA . LYS B 1 160 ? -39.25 3.264 11.758 1 38.16 160 LYS B CA 1
ATOM 3300 C C . LYS B 1 160 ? -39.25 4.785 11.875 1 38.16 160 LYS B C 1
ATOM 3302 O O . LYS B 1 160 ? -38.375 5.375 12.492 1 38.16 160 LYS B O 1
ATOM 3307 N N . SER B 1 161 ? -39.469 5.602 10.898 1 36.59 161 SER B N 1
ATOM 3308 C CA . SER B 1 161 ? -40.094 6.844 11.352 1 36.59 161 SER B CA 1
ATOM 3309 C C . SER B 1 161 ? -41.156 6.582 12.438 1 36.59 161 SER B C 1
ATOM 3311 O O . SER B 1 161 ? -42.219 6.062 12.148 1 36.59 161 SER B O 1
ATOM 3313 N N . GLU B 1 162 ? -40.75 5.992 13.523 1 35.44 162 GLU B N 1
ATOM 3314 C CA . GLU B 1 162 ? -41.594 6.145 14.695 1 35.44 162 GLU B CA 1
ATOM 3315 C C . GLU B 1 162 ? -42.344 7.473 14.656 1 35.44 162 GLU B C 1
ATOM 3317 O O . GLU B 1 162 ? -41.781 8.523 14.945 1 35.44 162 GLU B O 1
ATOM 3322 N N . GLU B 1 163 ? -43.062 7.73 13.641 1 35.69 163 GLU B N 1
ATOM 3323 C CA . GLU B 1 163 ? -44.125 8.664 13.938 1 35.69 163 GLU B CA 1
ATOM 3324 C C . GLU B 1 163 ? -44.781 8.344 15.281 1 35.69 163 GLU B C 1
ATOM 3326 O O . GLU B 1 163 ? -45.625 7.438 15.375 1 35.69 163 GLU B O 1
ATOM 3331 N N . THR B 1 164 ? -43.906 8.18 16.25 1 33.84 164 THR B N 1
ATOM 3332 C CA . THR B 1 164 ? -44.531 8.32 17.562 1 33.84 164 THR B CA 1
ATOM 3333 C C . THR B 1 164 ? -45.5 9.484 17.578 1 33.84 164 THR B C 1
ATOM 3335 O O . THR B 1 164 ? -45.094 10.648 17.516 1 33.84 164 THR B O 1
ATOM 3338 N N . LYS B 1 165 ? -46.531 9.312 16.875 1 34.81 165 LYS B N 1
ATOM 3339 C CA . LYS B 1 165 ? -47.656 10.188 17.234 1 34.81 165 LYS B CA 1
ATOM 3340 C C . LYS B 1 165 ? -47.781 10.312 18.75 1 34.81 165 LYS B C 1
ATOM 3342 O O . LYS B 1 165 ? -47.938 9.305 19.453 1 34.81 165 LYS B O 1
ATOM 3347 N N . PRO B 1 166 ? -46.969 11.273 19.344 1 32.84 166 PRO B N 1
ATOM 3348 C CA . PRO B 1 166 ? -47.312 11.453 20.766 1 32.84 166 PRO B CA 1
ATOM 3349 C C . PRO B 1 166 ? -48.781 11.211 21.047 1 32.84 166 PRO B C 1
ATOM 3351 O O . PRO B 1 166 ? -49.656 11.672 20.297 1 32.84 166 PRO B O 1
ATOM 3354 N N . ASN B 1 167 ? -49.031 10.016 21.5 1 35.44 167 ASN B N 1
ATOM 3355 C CA . ASN B 1 167 ? -50.375 9.859 22.094 1 35.44 167 ASN B CA 1
ATOM 3356 C C . ASN B 1 167 ? -50.781 11.117 22.859 1 35.44 167 ASN B C 1
ATOM 3358 O O . ASN B 1 167 ? -50.219 11.438 23.891 1 35.44 167 ASN B O 1
ATOM 3362 N N . ASP B 1 168 ? -50.938 12.273 22.141 1 32.84 168 ASP B N 1
ATOM 3363 C CA . ASP B 1 168 ? -51.625 13.359 22.828 1 32.84 168 ASP B CA 1
ATOM 3364 C C . ASP B 1 168 ? -52.75 12.828 23.719 1 32.84 168 ASP B C 1
ATOM 3366 O O . ASP B 1 168 ? -53.75 12.32 23.219 1 32.84 168 ASP B O 1
ATOM 3370 N N . VAL B 1 169 ? -52.312 12.078 24.703 1 30.58 169 VAL B N 1
ATOM 3371 C CA . VAL B 1 169 ? -53.344 11.875 25.719 1 30.58 169 VAL B CA 1
ATOM 3372 C C . VAL B 1 169 ? -54.094 13.18 25.969 1 30.58 169 VAL B C 1
ATOM 3374 O O . VAL B 1 169 ? -53.5 14.141 26.469 1 30.58 169 VAL B O 1
ATOM 3377 N N . LYS B 1 170 ? -54.969 13.641 25.031 1 28.78 170 LYS B N 1
ATOM 3378 C CA . LYS B 1 170 ? -55.938 14.68 25.328 1 28.78 170 LYS B CA 1
ATOM 3379 C C . LYS B 1 170 ? -56.625 14.43 26.672 1 28.78 170 LYS B C 1
ATOM 3381 O O . LYS B 1 170 ? -57.219 13.375 26.875 1 28.78 170 LYS B O 1
ATOM 3386 N N . GLU B 1 171 ? -55.938 14.766 27.734 1 28.41 171 GLU B N 1
ATOM 3387 C CA . GLU B 1 171 ? -56.781 15.062 28.875 1 28.41 171 GLU B CA 1
ATOM 3388 C C . GLU B 1 171 ? -58.125 15.641 28.406 1 28.41 171 GLU B C 1
ATOM 3390 O O . GLU B 1 171 ? -58.188 16.281 27.359 1 28.41 171 GLU B O 1
ATOM 3395 N N . GLY B 1 172 ? -59.25 15.336 29.109 1 26.12 172 GLY B N 1
ATOM 3396 C CA . GLY B 1 172 ? -60.688 15.422 28.969 1 26.12 172 GLY B CA 1
ATOM 3397 C C . GLY B 1 172 ? -61.188 16.828 28.672 1 26.12 172 GLY B C 1
ATOM 3398 O O . GLY B 1 172 ? -62.375 17.094 28.719 1 26.12 172 GLY B O 1
ATOM 3399 N N . ASP B 1 173 ? -60.312 17.875 28.953 1 26.16 173 ASP B N 1
ATOM 3400 C CA . ASP B 1 173 ? -61.219 18.969 29.25 1 26.16 173 ASP B CA 1
ATOM 3401 C C . ASP B 1 173 ? -62.156 19.234 28.078 1 26.16 173 ASP B C 1
ATOM 3403 O O . ASP B 1 173 ? -61.812 18.906 26.938 1 26.16 173 ASP B O 1
ATOM 3407 N N . GLU B 1 174 ? -63.188 20.125 28.359 1 27.22 174 GLU B N 1
ATOM 3408 C CA . GLU B 1 174 ? -64.562 20.391 27.906 1 27.22 174 GLU B CA 1
ATOM 3409 C C . GLU B 1 174 ? -64.562 20.844 26.453 1 27.22 174 GLU B C 1
ATOM 3411 O O . GLU B 1 174 ? -65.312 20.281 25.641 1 27.22 174 GLU B O 1
ATOM 3416 N N . LYS B 1 175 ? -64.562 22.25 26.25 1 25.17 175 LYS B N 1
ATOM 3417 C CA . LYS B 1 175 ? -65.688 22.891 25.625 1 25.17 175 LYS B CA 1
ATOM 3418 C C . LYS B 1 175 ? -65.562 22.859 24.094 1 25.17 175 LYS B C 1
ATOM 3420 O O . LYS B 1 175 ? -66.5 22.469 23.391 1 25.17 175 LYS B O 1
ATOM 3425 N N . GLU B 1 176 ? -64.812 23.906 23.531 1 25.03 176 GLU B N 1
ATOM 3426 C CA . GLU B 1 176 ? -65.438 24.797 22.547 1 25.03 176 GLU B CA 1
ATOM 3427 C C . GLU B 1 176 ? -65.312 24.219 21.141 1 25.03 176 GLU B C 1
ATOM 3429 O O . GLU B 1 176 ? -64.312 23.531 20.812 1 25.03 176 GLU B O 1
ATOM 3434 N N . SER B 1 177 ? -66.375 24.328 20.312 1 25.92 177 SER B N 1
ATOM 3435 C CA . SER B 1 177 ? -66.938 23.844 19.062 1 25.92 177 SER B CA 1
ATOM 3436 C C . SER B 1 177 ? -66.062 24.125 17.875 1 25.92 177 SER B C 1
ATOM 3438 O O . SER B 1 177 ? -66.125 23.469 16.844 1 25.92 177 SER B O 1
ATOM 3440 N N . SER B 1 178 ? -65.188 25.234 17.859 1 25.72 178 SER B N 1
ATOM 3441 C CA . SER B 1 178 ? -65.375 25.844 16.547 1 25.72 178 SER B CA 1
ATOM 3442 C C . SER B 1 178 ? -64.688 25.016 15.469 1 25.72 178 SER B C 1
ATOM 3444 O O . SER B 1 178 ? -63.781 24.219 15.766 1 25.72 178 SER B O 1
ATOM 3446 N N . ARG B 1 179 ? -64.812 25.312 14.125 1 25.19 179 ARG B N 1
ATOM 3447 C CA . ARG B 1 179 ? -64.812 24.953 12.711 1 25.19 179 ARG B CA 1
ATOM 3448 C C . ARG B 1 179 ? -63.375 24.75 12.203 1 25.19 179 ARG B C 1
ATOM 3450 O O . ARG B 1 179 ? -62.906 25.531 11.391 1 25.19 179 ARG B O 1
ATOM 3457 N N . LYS B 1 180 ? -62.375 24.5 13.062 1 27.2 180 LYS B N 1
ATOM 3458 C CA . LYS B 1 180 ? -61.156 24.703 12.297 1 27.2 180 LYS B CA 1
ATOM 3459 C C . LYS B 1 180 ? -61 23.641 11.219 1 27.2 180 LYS B C 1
ATOM 3461 O O . LYS B 1 180 ? -61.219 22.469 11.461 1 27.2 180 LYS B O 1
ATOM 3466 N N . ALA B 1 181 ? -60.938 24.078 9.922 1 27.58 181 ALA B N 1
ATOM 3467 C CA . ALA B 1 181 ? -60.719 23.531 8.586 1 27.58 181 ALA B CA 1
ATOM 3468 C C . ALA B 1 181 ? -59.469 22.656 8.547 1 27.58 181 ALA B C 1
ATOM 3470 O O . ALA B 1 181 ? -58.406 23.047 9.078 1 27.58 181 ALA B O 1
ATOM 3471 N N . ASN B 1 182 ? -59.562 21.344 8.555 1 28.27 182 ASN B N 1
ATOM 3472 C CA . ASN B 1 182 ? -58.688 20.203 8.398 1 28.27 182 ASN B CA 1
ATOM 3473 C C . ASN B 1 182 ? -57.75 20.359 7.203 1 28.27 182 ASN B C 1
ATOM 3475 O O . ASN B 1 182 ? -58.125 20.031 6.07 1 28.27 182 ASN B O 1
ATOM 3479 N N . LYS B 1 183 ? -57.156 21.547 6.879 1 27.7 183 LYS B N 1
ATOM 3480 C CA . LYS B 1 183 ? -56.25 21.422 5.746 1 27.7 183 LYS B CA 1
ATOM 3481 C C . LYS B 1 183 ? -55.219 20.328 5.98 1 27.7 183 LYS B C 1
ATOM 3483 O O . LYS B 1 183 ? -54.375 20.422 6.895 1 27.7 183 LYS B O 1
ATOM 3488 N N . GLU B 1 184 ? -55.5 19.078 5.82 1 34.72 184 GLU B N 1
ATOM 3489 C CA . GLU B 1 184 ? -54.594 17.938 5.637 1 34.72 184 GLU B CA 1
ATOM 3490 C C . GLU B 1 184 ? -53.438 18.297 4.715 1 34.72 184 GLU B C 1
ATOM 3492 O O . GLU B 1 184 ? -53.625 18.562 3.525 1 34.72 184 GLU B O 1
ATOM 3497 N N . SER B 1 185 ? -52.469 19.109 5.152 1 34.84 185 SER B N 1
ATOM 3498 C CA . SER B 1 185 ? -51.281 19.312 4.344 1 34.84 185 SER B CA 1
ATOM 3499 C C . SER B 1 185 ? -50.656 17.984 3.938 1 34.84 185 SER B C 1
ATOM 3501 O O . SER B 1 185 ? -50.344 17.141 4.789 1 34.84 185 SER B O 1
ATOM 3503 N N . LYS B 1 186 ? -50.969 17.406 2.756 1 35.78 186 LYS B N 1
ATOM 3504 C CA . LYS B 1 186 ? -50.25 16.344 2.047 1 35.78 186 LYS B CA 1
ATOM 3505 C C . LYS B 1 186 ? -48.75 16.438 2.314 1 35.78 186 LYS B C 1
ATOM 3507 O O . LYS B 1 186 ? -48.156 17.516 2.25 1 35.78 186 LYS B O 1
ATOM 3512 N N . PRO B 1 187 ? -48.281 15.562 3.18 1 44.31 187 PRO B N 1
ATOM 3513 C CA . PRO B 1 187 ? -46.812 15.586 3.23 1 44.31 187 PRO B CA 1
ATOM 3514 C C . PRO B 1 187 ? -46.188 15.938 1.885 1 44.31 187 PRO B C 1
ATOM 3516 O O . PRO B 1 187 ? -46.688 15.547 0.836 1 44.31 187 PRO B O 1
ATOM 3519 N N . SER B 1 188 ? -45.5 17.031 1.731 1 41.78 188 SER B N 1
ATOM 3520 C CA . SER B 1 188 ? -44.938 17.578 0.508 1 41.78 188 SER B CA 1
ATOM 3521 C C . SER B 1 188 ? -44.188 16.516 -0.279 1 41.78 188 SER B C 1
ATOM 3523 O O . SER B 1 188 ? -43.5 15.68 0.305 1 41.78 188 SER B O 1
ATOM 3525 N N . GLU B 1 189 ? -44.469 16.266 -1.602 1 51.22 189 GLU B N 1
ATOM 3526 C CA . GLU B 1 189 ? -43.875 15.477 -2.664 1 51.22 189 GLU B CA 1
ATOM 3527 C C . GLU B 1 189 ? -42.344 15.477 -2.562 1 51.22 189 GLU B C 1
ATOM 3529 O O . GLU B 1 189 ? -41.688 14.508 -2.949 1 51.22 189 GLU B O 1
ATOM 3534 N N . SER B 1 190 ? -41.75 16.438 -1.914 1 52.12 190 SER B N 1
ATOM 3535 C CA . SER B 1 190 ? -40.312 16.531 -1.884 1 52.12 190 SER B CA 1
ATOM 3536 C C . SER B 1 190 ? -39.719 15.516 -0.916 1 52.12 190 SER B C 1
ATOM 3538 O O . SER B 1 190 ? -38.625 14.969 -1.164 1 52.12 190 SER B O 1
ATOM 3540 N N . GLU B 1 191 ? -40.344 15.266 0.236 1 50.09 191 GLU B N 1
ATOM 3541 C CA . GLU B 1 191 ? -39.812 14.312 1.207 1 50.09 191 GLU B CA 1
ATOM 3542 C C . GLU B 1 191 ? -39.938 12.883 0.701 1 50.09 191 GLU B C 1
ATOM 3544 O O . GLU B 1 191 ? -39.031 12.062 0.909 1 50.09 191 GLU B O 1
ATOM 3549 N N . VAL B 1 192 ? -41.094 12.602 0.009 1 49.28 192 VAL B N 1
ATOM 3550 C CA . VAL B 1 192 ? -41.312 11.273 -0.552 1 49.28 192 VAL B CA 1
ATOM 3551 C C . VAL B 1 192 ? -40.312 11.008 -1.673 1 49.28 192 VAL B C 1
ATOM 3553 O O . VAL B 1 192 ? -39.781 9.898 -1.815 1 49.28 192 VAL B O 1
ATOM 3556 N N . THR B 1 193 ? -39.844 12.016 -2.43 1 50.78 193 THR B N 1
ATOM 3557 C CA . THR B 1 193 ? -38.938 11.867 -3.543 1 50.78 193 THR B CA 1
ATOM 3558 C C . THR B 1 193 ? -37.5 11.609 -3.031 1 50.78 193 THR B C 1
ATOM 3560 O O . THR B 1 193 ? -36.781 10.781 -3.584 1 50.78 193 THR B O 1
ATOM 3563 N N . VAL B 1 194 ? -37.156 12.312 -1.937 1 50.66 194 VAL B N 1
ATOM 3564 C CA . VAL B 1 194 ? -35.812 12.141 -1.385 1 50.66 194 VAL B CA 1
ATOM 3565 C C . VAL B 1 194 ? -35.719 10.766 -0.737 1 50.66 194 VAL B C 1
ATOM 3567 O O . VAL B 1 194 ? -34.688 10.078 -0.9 1 50.66 194 VAL B O 1
ATOM 3570 N N . ALA B 1 195 ? -36.781 10.352 0.038 1 49.03 195 ALA B N 1
ATOM 3571 C CA . ALA B 1 195 ? -36.812 9.023 0.649 1 49.03 195 ALA B CA 1
ATOM 3572 C C . ALA B 1 195 ? -36.781 7.934 -0.415 1 49.03 195 ALA B C 1
ATOM 3574 O O . ALA B 1 195 ? -36.094 6.918 -0.267 1 49.03 195 ALA B O 1
ATOM 3575 N N . GLY B 1 196 ? -37.594 8.133 -1.413 1 50.91 196 GLY B N 1
ATOM 3576 C CA . GLY B 1 196 ? -37.594 7.203 -2.529 1 50.91 196 GLY B CA 1
ATOM 3577 C C . GLY B 1 196 ? -36.281 7.105 -3.248 1 50.91 196 GLY B C 1
ATOM 3578 O O . GLY B 1 196 ? -35.844 6.012 -3.625 1 50.91 196 GLY B O 1
ATOM 3579 N N . SER B 1 197 ? -35.562 8.195 -3.459 1 60.41 197 SER B N 1
ATOM 3580 C CA . SER B 1 197 ? -34.281 8.258 -4.109 1 60.41 197 SER B CA 1
ATOM 3581 C C . SER B 1 197 ? -33.219 7.566 -3.266 1 60.41 197 SER B C 1
ATOM 3583 O O . SER B 1 197 ? -32.375 6.82 -3.791 1 60.41 197 SER B O 1
ATOM 3585 N N . ASN B 1 198 ? -33.375 7.734 -1.946 1 65.88 198 ASN B N 1
ATOM 3586 C CA . ASN B 1 198 ? -32.406 7.102 -1.039 1 65.88 198 ASN B CA 1
ATOM 3587 C C . ASN B 1 198 ? -32.625 5.59 -0.985 1 65.88 198 ASN B C 1
ATOM 3589 O O . ASN B 1 198 ? -31.641 4.836 -0.956 1 65.88 198 ASN B O 1
ATOM 3593 N N . ALA B 1 199 ? -33.938 5.227 -0.996 1 67.19 199 ALA B N 1
ATOM 3594 C CA . ALA B 1 199 ? -34.219 3.795 -0.982 1 67.19 199 ALA B CA 1
ATOM 3595 C C . ALA B 1 199 ? -33.719 3.123 -2.262 1 67.19 199 ALA B C 1
ATOM 3597 O O . ALA B 1 199 ? -33.188 2.021 -2.217 1 67.19 199 ALA B O 1
ATOM 3598 N N . ASN B 1 200 ? -33.906 3.855 -3.336 1 76.75 200 ASN B N 1
ATOM 3599 C CA . ASN B 1 200 ? -33.469 3.324 -4.613 1 76.75 200 ASN B CA 1
ATOM 3600 C C . ASN B 1 200 ? -31.938 3.244 -4.668 1 76.75 200 ASN B C 1
ATOM 3602 O O . ASN B 1 200 ? -31.375 2.252 -5.145 1 76.75 200 ASN B O 1
ATOM 3606 N N . ALA B 1 201 ? -31.297 4.215 -4.074 1 79.19 201 ALA B N 1
ATOM 3607 C CA . ALA B 1 201 ? -29.828 4.238 -4.059 1 79.19 201 ALA B CA 1
ATOM 3608 C C . ALA B 1 201 ? -29.281 3.098 -3.213 1 79.19 201 ALA B C 1
ATOM 3610 O O . ALA B 1 201 ? -28.281 2.479 -3.574 1 79.19 201 ALA B O 1
ATOM 3611 N N . ASN B 1 202 ? -29.984 2.799 -2.24 1 86.75 202 ASN B N 1
ATOM 3612 C CA . ASN B 1 202 ? -29.562 1.708 -1.368 1 86.75 202 ASN B CA 1
ATOM 3613 C C . ASN B 1 202 ? -29.75 0.35 -2.039 1 86.75 202 ASN B C 1
ATOM 3615 O O . ASN B 1 202 ? -28.891 -0.528 -1.918 1 86.75 202 ASN B O 1
ATOM 3619 N N . THR B 1 203 ? -30.812 0.195 -2.711 1 91.38 203 THR B N 1
ATOM 3620 C CA . THR B 1 203 ? -31.078 -1.055 -3.418 1 91.38 203 THR B CA 1
ATOM 3621 C C . THR B 1 203 ? -30.016 -1.291 -4.496 1 91.38 203 THR B C 1
ATOM 3623 O O . THR B 1 203 ? -29.516 -2.402 -4.641 1 91.38 203 THR B O 1
ATOM 3626 N N . VAL B 1 204 ? -29.688 -0.263 -5.223 1 92.38 204 VAL B N 1
ATOM 3627 C CA . VAL B 1 204 ? -28.672 -0.368 -6.27 1 92.38 204 VAL B CA 1
ATOM 3628 C C . VAL B 1 204 ? -27.328 -0.744 -5.656 1 92.38 204 VAL B C 1
ATOM 3630 O O . VAL B 1 204 ? -26.609 -1.581 -6.199 1 92.38 204 VAL B O 1
ATOM 3633 N N . ARG B 1 205 ? -27.062 -0.142 -4.59 1 93 205 ARG B N 1
ATOM 3634 C CA . ARG B 1 205 ? -25.812 -0.454 -3.898 1 93 205 ARG B CA 1
ATOM 3635 C C . ARG B 1 205 ? -25.766 -1.92 -3.479 1 93 205 ARG B C 1
ATOM 3637 O O . ARG B 1 205 ? -24.766 -2.605 -3.693 1 93 205 ARG B O 1
ATOM 3644 N N . LEU B 1 206 ? -26.812 -2.342 -2.91 1 94.69 206 LEU B N 1
ATOM 3645 C CA . LEU B 1 206 ? -26.875 -3.721 -2.438 1 94.69 206 LEU B CA 1
ATOM 3646 C C . LEU B 1 206 ? -26.797 -4.699 -3.604 1 94.69 206 LEU B C 1
ATOM 3648 O O . LEU B 1 206 ? -26.094 -5.699 -3.535 1 94.69 206 LEU B O 1
ATOM 3652 N N . LEU B 1 207 ? -27.5 -4.41 -4.633 1 96.31 207 LEU B N 1
ATOM 3653 C CA . LEU B 1 207 ? -27.484 -5.277 -5.805 1 96.31 207 LEU B CA 1
ATOM 3654 C C . LEU B 1 207 ? -26.094 -5.312 -6.434 1 96.31 207 LEU B C 1
ATOM 3656 O O . LEU B 1 207 ? -25.641 -6.371 -6.871 1 96.31 207 LEU B O 1
ATOM 3660 N N . THR B 1 208 ? -25.453 -4.18 -6.52 1 96.88 208 THR B N 1
ATOM 3661 C CA . THR B 1 208 ? -24.094 -4.105 -7.039 1 96.88 208 THR B CA 1
ATOM 3662 C C . THR B 1 208 ? -23.156 -4.961 -6.207 1 96.88 208 THR B C 1
ATOM 3664 O O . THR B 1 208 ? -22.312 -5.68 -6.758 1 96.88 208 THR B O 1
ATOM 3667 N N . GLU B 1 209 ? -23.312 -4.883 -4.938 1 97.25 209 GLU B N 1
ATOM 3668 C CA . GLU B 1 209 ? -22.484 -5.684 -4.047 1 97.25 209 GLU B CA 1
ATOM 3669 C C . GLU B 1 209 ? -22.734 -7.176 -4.25 1 97.25 209 GLU B C 1
ATOM 3671 O O . GLU B 1 209 ? -21.797 -7.977 -4.223 1 97.25 209 GLU B O 1
ATOM 3676 N N . LEU B 1 210 ? -23.969 -7.469 -4.418 1 97.88 210 LEU B N 1
ATOM 3677 C CA . LEU B 1 210 ? -24.328 -8.867 -4.645 1 97.88 210 LEU B CA 1
ATOM 3678 C C . LEU B 1 210 ? -23.703 -9.383 -5.938 1 97.88 210 LEU B C 1
ATOM 3680 O O . LEU B 1 210 ? -23.172 -10.5 -5.977 1 97.88 210 LEU B O 1
ATOM 3684 N N . VAL B 1 211 ? -23.734 -8.578 -6.953 1 98.19 211 VAL B N 1
ATOM 3685 C CA . VAL B 1 211 ? -23.125 -8.961 -8.227 1 98.19 211 VAL B CA 1
ATOM 3686 C C . VAL B 1 211 ? -21.625 -9.117 -8.047 1 98.19 211 VAL B C 1
ATOM 3688 O O . VAL B 1 211 ? -21.031 -10.086 -8.539 1 98.19 211 VAL B O 1
ATOM 3691 N N . ALA B 1 212 ? -20.984 -8.242 -7.355 1 98.25 212 ALA B N 1
ATOM 3692 C CA . ALA B 1 212 ? -19.547 -8.312 -7.117 1 98.25 212 ALA B CA 1
ATOM 3693 C C . ALA B 1 212 ? -19.188 -9.578 -6.352 1 98.25 212 ALA B C 1
ATOM 3695 O O . ALA B 1 212 ? -18.203 -10.25 -6.684 1 98.25 212 ALA B O 1
ATOM 3696 N N . LEU B 1 213 ? -19.984 -9.859 -5.355 1 98.44 213 LEU B N 1
ATOM 3697 C CA . LEU B 1 213 ? -19.766 -11.078 -4.59 1 98.44 213 LEU B CA 1
ATOM 3698 C C . LEU B 1 213 ? -19.922 -12.312 -5.473 1 98.44 213 LEU B C 1
ATOM 3700 O O . LEU B 1 213 ? -19.141 -13.266 -5.359 1 98.44 213 LEU B O 1
ATOM 3704 N N . GLY B 1 214 ? -20.938 -12.25 -6.332 1 98.19 214 GLY B N 1
ATOM 3705 C CA . GLY B 1 214 ? -21.156 -13.344 -7.262 1 98.19 214 GLY B CA 1
ATOM 3706 C C . GLY B 1 214 ? -19.984 -13.562 -8.211 1 98.19 214 GLY B C 1
ATOM 3707 O O . GLY B 1 214 ? -19.672 -14.695 -8.57 1 98.19 214 GLY B O 1
ATOM 3708 N N . CYS B 1 215 ? -19.328 -12.555 -8.539 1 98.44 215 CYS B N 1
ATOM 3709 C CA . CYS B 1 215 ? -18.125 -12.633 -9.375 1 98.44 215 CYS B CA 1
ATOM 3710 C C . CYS B 1 215 ? -16.938 -13.164 -8.57 1 98.44 215 CYS B C 1
ATOM 3712 O O . CYS B 1 215 ? -16.25 -14.078 -9.016 1 98.44 215 CYS B O 1
ATOM 3714 N N . ASP B 1 216 ? -16.75 -12.688 -7.402 1 98.5 216 ASP B N 1
ATOM 3715 C CA . ASP B 1 216 ? -15.562 -13 -6.613 1 98.5 216 ASP B CA 1
ATOM 3716 C C . ASP B 1 216 ? -15.617 -14.438 -6.09 1 98.5 216 ASP B C 1
ATOM 3718 O O . ASP B 1 216 ? -14.578 -15.07 -5.891 1 98.5 216 ASP B O 1
ATOM 3722 N N . ILE B 1 217 ? -16.812 -14.953 -5.902 1 98.5 217 ILE B N 1
ATOM 3723 C CA . ILE B 1 217 ? -16.938 -16.297 -5.328 1 98.5 217 ILE B CA 1
ATOM 3724 C C . ILE B 1 217 ? -16.375 -17.328 -6.301 1 98.5 217 ILE B C 1
ATOM 3726 O O . ILE B 1 217 ? -16.047 -18.438 -5.898 1 98.5 217 ILE B O 1
ATOM 3730 N N . LEU B 1 218 ? -16.266 -17.031 -7.551 1 98.56 218 LEU B N 1
ATOM 3731 C CA . LEU B 1 218 ? -15.734 -17.938 -8.562 1 98.56 218 LEU B CA 1
ATOM 3732 C C . LEU B 1 218 ? -14.273 -18.266 -8.281 1 98.56 218 LEU B C 1
ATOM 3734 O O . LEU B 1 218 ? -13.805 -19.359 -8.625 1 98.56 218 LEU B O 1
ATOM 3738 N N . ILE B 1 219 ? -13.578 -17.422 -7.633 1 98.31 219 ILE B N 1
ATOM 3739 C CA . ILE B 1 219 ? -12.148 -17.594 -7.395 1 98.31 219 ILE B CA 1
ATOM 3740 C C . ILE B 1 219 ? -11.93 -18.766 -6.434 1 98.31 219 ILE B C 1
ATOM 3742 O O . ILE B 1 219 ? -11.328 -19.781 -6.805 1 98.31 219 ILE B O 1
ATOM 3746 N N . PRO B 1 220 ? -12.484 -18.672 -5.246 1 98.38 220 PRO B N 1
ATOM 3747 C CA . PRO B 1 220 ? -12.266 -19.812 -4.355 1 98.38 220 PRO B CA 1
ATOM 3748 C C . PRO B 1 220 ? -13 -21.062 -4.824 1 98.38 220 PRO B C 1
ATOM 3750 O O . PRO B 1 220 ? -12.508 -22.172 -4.621 1 98.38 220 PRO B O 1
ATOM 3753 N N . ALA B 1 221 ? -14.148 -20.922 -5.457 1 98.38 221 ALA B N 1
ATOM 3754 C CA . ALA B 1 221 ? -14.875 -22.094 -5.945 1 98.38 221 ALA B CA 1
ATOM 3755 C C . ALA B 1 221 ? -14.055 -22.859 -6.973 1 98.38 221 ALA B C 1
ATOM 3757 O O . ALA B 1 221 ? -14.047 -24.094 -6.977 1 98.38 221 ALA B O 1
ATOM 3758 N N . GLN B 1 222 ? -13.422 -22.156 -7.82 1 98 222 GLN B N 1
ATOM 3759 C CA . GLN B 1 222 ? -12.555 -22.797 -8.812 1 98 222 GLN B CA 1
ATOM 3760 C C . GLN B 1 222 ? -11.32 -23.406 -8.156 1 98 222 GLN B C 1
ATOM 3762 O O . GLN B 1 222 ? -10.961 -24.547 -8.445 1 98 222 GLN B O 1
ATOM 3767 N N . ALA B 1 223 ? -10.703 -22.688 -7.305 1 97 223 ALA B N 1
ATOM 3768 C CA . ALA B 1 223 ? -9.469 -23.141 -6.656 1 97 223 ALA B CA 1
ATOM 3769 C C . ALA B 1 223 ? -9.711 -24.406 -5.844 1 97 223 ALA B C 1
ATOM 3771 O O . ALA B 1 223 ? -8.836 -25.281 -5.766 1 97 223 ALA B O 1
ATOM 3772 N N . LEU B 1 224 ? -10.867 -24.5 -5.262 1 97.94 224 LEU B N 1
ATOM 3773 C CA . LEU B 1 224 ? -11.219 -25.641 -4.418 1 97.94 224 LEU B CA 1
ATOM 3774 C C . LEU B 1 224 ? -11.727 -26.797 -5.258 1 97.94 224 LEU B C 1
ATOM 3776 O O . LEU B 1 224 ? -11.93 -27.906 -4.746 1 97.94 224 LEU B O 1
ATOM 3780 N N . GLY B 1 225 ? -11.961 -26.547 -6.516 1 97.56 225 GLY B N 1
ATOM 3781 C CA . GLY B 1 225 ? -12.469 -27.578 -7.402 1 97.56 225 GLY B CA 1
ATOM 3782 C C . GLY B 1 225 ? -13.969 -27.797 -7.262 1 97.56 225 GLY B C 1
ATOM 3783 O O . GLY B 1 225 ? -14.484 -28.844 -7.652 1 97.56 225 GLY B O 1
ATOM 3784 N N . TRP B 1 226 ? -14.586 -26.812 -6.617 1 98.12 226 TRP B N 1
ATOM 3785 C CA . TRP B 1 226 ? -16.016 -26.953 -6.395 1 98.12 226 TRP B CA 1
ATOM 3786 C C . TRP B 1 226 ? -16.797 -26.547 -7.637 1 98.12 226 TRP B C 1
ATOM 3788 O O . TRP B 1 226 ? -17.969 -26.922 -7.805 1 98.12 226 TRP B O 1
ATOM 3798 N N . LEU B 1 227 ? -16.266 -25.703 -8.508 1 97.31 227 LEU B N 1
ATOM 3799 C CA . LEU B 1 227 ? -16.875 -25.25 -9.758 1 97.31 227 LEU B CA 1
ATOM 3800 C C . LEU B 1 227 ? -15.867 -25.328 -10.898 1 97.31 227 LEU B C 1
ATOM 3802 O O . LEU B 1 227 ? -14.727 -24.859 -10.766 1 97.31 227 LEU B O 1
ATOM 3806 N N . ASN B 1 228 ? -16.281 -25.922 -12.055 1 97.19 228 ASN B N 1
ATOM 3807 C CA . ASN B 1 228 ? -15.43 -26.047 -13.227 1 97.19 228 ASN B CA 1
ATOM 3808 C C . ASN B 1 228 ? -15.57 -24.859 -14.156 1 97.19 228 ASN B C 1
ATOM 3810 O O . ASN B 1 228 ? -16.281 -24.922 -15.156 1 97.19 228 ASN B O 1
ATOM 3814 N N . VAL B 1 229 ? -15 -23.797 -13.844 1 97.31 229 VAL B N 1
ATOM 3815 C CA . VAL B 1 229 ? -14.969 -22.594 -14.656 1 97.31 229 VAL B CA 1
ATOM 3816 C C . VAL B 1 229 ? -13.539 -22.297 -15.109 1 97.31 229 VAL B C 1
ATOM 3818 O O . VAL B 1 229 ? -12.586 -22.578 -14.391 1 97.31 229 VAL B O 1
ATOM 3821 N N . ASP B 1 230 ? -13.383 -21.781 -16.297 1 97.44 230 ASP B N 1
ATOM 3822 C CA . ASP B 1 230 ? -12.039 -21.562 -16.828 1 97.44 230 ASP B CA 1
ATOM 3823 C C . ASP B 1 230 ? -11.422 -20.281 -16.281 1 97.44 230 ASP B C 1
ATOM 3825 O O . ASP B 1 230 ? -12.133 -19.438 -15.719 1 97.44 230 ASP B O 1
ATOM 3829 N N . ASP B 1 231 ? -10.18 -20.109 -16.5 1 97.44 231 ASP B N 1
ATOM 3830 C CA . ASP B 1 231 ? -9.414 -19 -15.945 1 97.44 231 ASP B CA 1
ATOM 3831 C C . ASP B 1 231 ? -9.852 -17.672 -16.562 1 97.44 231 ASP B C 1
ATOM 3833 O O . ASP B 1 231 ? -9.812 -16.641 -15.891 1 97.44 231 ASP B O 1
ATOM 3837 N N . LEU B 1 232 ? -10.234 -17.688 -17.766 1 98.25 232 LEU B N 1
ATOM 3838 C CA . LEU B 1 232 ? -10.672 -16.469 -18.422 1 98.25 232 LEU B CA 1
ATOM 3839 C C . LEU B 1 232 ? -11.938 -15.922 -17.766 1 98.25 232 LEU B C 1
ATOM 3841 O O . LEU B 1 232 ? -12.047 -14.719 -17.531 1 98.25 232 LEU B O 1
ATOM 3845 N N . THR B 1 233 ? -12.844 -16.797 -17.484 1 98.56 233 THR B N 1
ATOM 3846 C CA . THR B 1 233 ? -14.094 -16.406 -16.812 1 98.56 233 THR B CA 1
ATOM 3847 C C . THR B 1 233 ? -13.812 -15.844 -15.43 1 98.56 233 THR B C 1
ATOM 3849 O O . THR B 1 233 ? -14.32 -14.773 -15.078 1 98.56 233 THR B O 1
ATOM 3852 N N . VAL B 1 234 ? -13.008 -16.5 -14.703 1 98.5 234 VAL B N 1
ATOM 3853 C CA . VAL B 1 234 ? -12.703 -16.109 -13.328 1 98.5 234 VAL B CA 1
ATOM 3854 C C . VAL B 1 234 ? -12 -14.75 -13.328 1 98.5 234 VAL B C 1
ATOM 3856 O O . VAL B 1 234 ? -12.359 -13.852 -12.562 1 98.5 234 VAL B O 1
ATOM 3859 N N . SER B 1 235 ? -10.977 -14.594 -14.18 1 98.62 235 SER B N 1
ATOM 3860 C CA . SER B 1 235 ? -10.219 -13.344 -14.219 1 98.62 235 SER B CA 1
ATOM 3861 C C . SER B 1 235 ? -11.078 -12.195 -14.742 1 98.62 235 SER B C 1
ATOM 3863 O O . SER B 1 235 ? -10.969 -11.062 -14.266 1 98.62 235 SER B O 1
ATOM 3865 N N . SER B 1 236 ? -11.961 -12.438 -15.688 1 98.81 236 SER B N 1
ATOM 3866 C CA . SER B 1 236 ? -12.867 -11.414 -16.188 1 98.81 236 SER B CA 1
ATOM 3867 C C . SER B 1 236 ? -13.867 -10.984 -15.109 1 98.81 236 SER B C 1
ATOM 3869 O O . SER B 1 236 ? -14.172 -9.805 -14.969 1 98.81 236 SER B O 1
ATOM 3871 N N . ALA B 1 237 ? -14.344 -11.984 -14.43 1 98.81 237 ALA B N 1
ATOM 3872 C CA . ALA B 1 237 ? -15.242 -11.695 -13.32 1 98.81 237 ALA B CA 1
ATOM 3873 C C . ALA B 1 237 ? -14.547 -10.836 -12.266 1 98.81 237 ALA B C 1
ATOM 3875 O O . ALA B 1 237 ? -15.164 -9.938 -11.68 1 98.81 237 ALA B O 1
ATOM 3876 N N . ALA B 1 238 ? -13.297 -11.109 -12.047 1 98.69 238 ALA B N 1
ATOM 3877 C CA . ALA B 1 238 ? -12.523 -10.32 -11.086 1 98.69 238 ALA B CA 1
ATOM 3878 C C . ALA B 1 238 ? -12.383 -8.875 -11.547 1 98.69 238 ALA B C 1
ATOM 3880 O O . ALA B 1 238 ? -12.445 -7.949 -10.734 1 98.69 238 ALA B O 1
ATOM 3881 N N . VAL B 1 239 ? -12.164 -8.672 -12.852 1 98.75 239 VAL B N 1
ATOM 3882 C CA . VAL B 1 239 ? -12.117 -7.32 -13.391 1 98.75 239 VAL B CA 1
ATOM 3883 C C . VAL B 1 239 ? -13.438 -6.602 -13.117 1 98.75 239 VAL B C 1
ATOM 3885 O O . VAL B 1 239 ? -13.438 -5.477 -12.609 1 98.75 239 VAL B O 1
ATOM 3888 N N . LEU B 1 240 ? -14.469 -7.332 -13.359 1 98.62 240 LEU B N 1
ATOM 3889 C CA . LEU B 1 240 ? -15.797 -6.738 -13.219 1 98.62 240 LEU B CA 1
ATOM 3890 C C . LEU B 1 240 ? -16.078 -6.383 -11.758 1 98.62 240 LEU B C 1
ATOM 3892 O O . LEU B 1 240 ? -16.5 -5.266 -11.461 1 98.62 240 LEU B O 1
ATOM 3896 N N . SER B 1 241 ? -15.859 -7.281 -10.875 1 98.56 241 SER B N 1
ATOM 3897 C CA . SER B 1 241 ? -16.141 -7.012 -9.469 1 98.56 241 SER B CA 1
ATOM 3898 C C . SER B 1 241 ? -15.266 -5.871 -8.945 1 98.56 241 SER B C 1
ATOM 3900 O O . SER B 1 241 ? -15.727 -5.047 -8.156 1 98.56 241 SER B O 1
ATOM 3902 N N . THR B 1 242 ? -14.023 -5.797 -9.422 1 98.5 242 THR B N 1
ATOM 3903 C CA . THR B 1 242 ? -13.109 -4.754 -8.977 1 98.5 242 THR B CA 1
ATOM 3904 C C . THR B 1 242 ? -13.586 -3.381 -9.438 1 98.5 242 THR B C 1
ATOM 3906 O O . THR B 1 242 ? -13.555 -2.414 -8.672 1 98.5 242 THR B O 1
ATOM 3909 N N . LEU B 1 243 ? -14.07 -3.32 -10.633 1 98.06 243 LEU B N 1
ATOM 3910 C CA . LEU B 1 243 ? -14.594 -2.062 -11.156 1 98.06 243 LEU B CA 1
ATOM 3911 C C . LEU B 1 243 ? -15.859 -1.646 -10.414 1 98.06 243 LEU B C 1
ATOM 3913 O O . LEU B 1 243 ? -16.031 -0.472 -10.078 1 98.06 243 LEU B O 1
ATOM 3917 N N . LEU B 1 244 ? -16.672 -2.584 -10.117 1 97.19 244 LEU B N 1
ATOM 3918 C CA . LEU B 1 244 ? -17.922 -2.289 -9.422 1 97.19 244 LEU B CA 1
ATOM 3919 C C . LEU B 1 244 ? -17.641 -1.77 -8.016 1 97.19 244 LEU B C 1
ATOM 3921 O O . LEU B 1 244 ? -18.219 -0.758 -7.602 1 97.19 244 LEU B O 1
ATOM 3925 N N . MET B 1 245 ? -16.766 -2.422 -7.352 1 95.44 245 MET B N 1
ATOM 3926 C CA . MET B 1 245 ? -16.453 -2.02 -5.984 1 95.44 245 MET B CA 1
ATOM 3927 C C . MET B 1 245 ? -15.633 -0.736 -5.973 1 95.44 245 MET B C 1
ATOM 3929 O O . MET B 1 245 ? -15.672 0.024 -5.004 1 95.44 245 MET B O 1
ATOM 3933 N N . GLY B 1 246 ? -14.875 -0.559 -7.043 1 96.38 246 GLY B N 1
ATOM 3934 C CA . GLY B 1 246 ? -14.016 0.608 -7.152 1 96.38 246 GLY B CA 1
ATOM 3935 C C . GLY B 1 246 ? -14.781 1.917 -7.164 1 96.38 246 GLY B C 1
ATOM 3936 O O . GLY B 1 246 ? -14.305 2.928 -6.645 1 96.38 246 GLY B O 1
ATOM 3937 N N . LYS B 1 247 ? -15.961 1.88 -7.66 1 94 247 LYS B N 1
ATOM 3938 C CA . LYS B 1 247 ? -16.781 3.092 -7.711 1 94 247 LYS B CA 1
ATOM 3939 C C . LYS B 1 247 ? -17.109 3.588 -6.309 1 94 247 LYS B C 1
ATOM 3941 O O . LYS B 1 247 ? -16.969 4.777 -6.012 1 94 247 LYS B O 1
ATOM 3946 N N . GLU B 1 248 ? -17.531 2.701 -5.555 1 91.81 248 GLU B N 1
ATOM 3947 C CA . GLU B 1 248 ? -17.875 3.055 -4.18 1 91.81 248 GLU B CA 1
ATOM 3948 C C . GLU B 1 248 ? -16.641 3.492 -3.398 1 91.81 248 GLU B C 1
ATOM 3950 O O . GLU B 1 248 ? -16.688 4.457 -2.629 1 91.81 248 GLU B O 1
ATOM 3955 N N . LYS B 1 249 ? -15.594 2.846 -3.598 1 94.19 249 LYS B N 1
ATOM 3956 C CA . LYS B 1 249 ? -14.344 3.178 -2.916 1 94.19 249 LYS B CA 1
ATOM 3957 C C . LYS B 1 249 ? -13.836 4.555 -3.336 1 94.19 249 LYS B C 1
ATOM 3959 O O . LYS B 1 249 ? -13.312 5.309 -2.512 1 94.19 249 LYS B O 1
ATOM 3964 N N . TRP B 1 250 ? -14.016 4.785 -4.621 1 95.25 250 TRP B N 1
ATOM 3965 C CA . TRP B 1 250 ? -13.602 6.082 -5.152 1 95.25 250 TRP B CA 1
ATOM 3966 C C . TRP B 1 250 ? -14.328 7.219 -4.438 1 95.25 250 TRP B C 1
ATOM 3968 O O . TRP B 1 250 ? -13.703 8.164 -3.957 1 95.25 250 TRP B O 1
ATOM 3978 N N . VAL B 1 251 ? -15.641 7.066 -4.258 1 92.75 251 VAL B N 1
ATOM 3979 C CA . VAL B 1 251 ? -16.453 8.102 -3.621 1 92.75 251 VAL B CA 1
ATOM 3980 C C . VAL B 1 251 ? -16.047 8.242 -2.156 1 92.75 251 VAL B C 1
ATOM 3982 O O . VAL B 1 251 ? -15.891 9.359 -1.656 1 92.75 251 VAL B O 1
ATOM 3985 N N . LYS B 1 252 ? -15.859 7.184 -1.563 1 90.5 252 LYS B N 1
ATOM 3986 C CA . LYS B 1 252 ? -15.484 7.188 -0.153 1 90.5 252 LYS B CA 1
ATOM 3987 C C . LYS B 1 252 ? -14.156 7.902 0.061 1 90.5 252 LYS B C 1
ATOM 3989 O O . LYS B 1 252 ? -14.023 8.719 0.973 1 90.5 252 LYS B O 1
ATOM 3994 N N . VAL B 1 253 ? -13.219 7.637 -0.775 1 91.69 253 VAL B N 1
ATOM 3995 C CA . VAL B 1 253 ? -11.883 8.211 -0.636 1 91.69 253 VAL B CA 1
ATOM 3996 C C . VAL B 1 253 ? -11.938 9.711 -0.915 1 91.69 253 VAL B C 1
ATOM 3998 O O . VAL B 1 253 ? -11.266 10.492 -0.24 1 91.69 253 VAL B O 1
ATOM 4001 N N . GLN B 1 254 ? -12.711 10.133 -1.902 1 92.44 254 GLN B N 1
ATOM 4002 C CA . GLN B 1 254 ? -12.82 11.555 -2.205 1 92.44 254 GLN B CA 1
ATOM 4003 C C . GLN B 1 254 ? -13.453 12.312 -1.047 1 92.44 254 GLN B C 1
ATOM 4005 O O . GLN B 1 254 ? -13.062 13.445 -0.747 1 92.44 254 GLN B O 1
ATOM 4010 N N . ALA B 1 255 ? -14.398 11.703 -0.396 1 86.88 255 ALA B N 1
ATOM 4011 C CA . ALA B 1 255 ? -15.055 12.328 0.748 1 86.88 255 ALA B CA 1
ATOM 4012 C C . ALA B 1 255 ? -14.07 12.516 1.903 1 86.88 255 ALA B C 1
ATOM 4014 O O . ALA B 1 255 ? -14.125 13.531 2.607 1 86.88 255 ALA B O 1
ATOM 4015 N N . GLN B 1 256 ? -13.242 11.641 2.039 1 82.31 256 GLN B N 1
ATOM 4016 C CA . GLN B 1 256 ? -12.266 11.695 3.119 1 82.31 256 GLN B CA 1
ATOM 4017 C C . GLN B 1 256 ? -11.18 12.734 2.824 1 82.31 256 GLN B C 1
ATOM 4019 O O . GLN B 1 256 ? -10.648 13.359 3.742 1 82.31 256 GLN B O 1
ATOM 4024 N N . ALA B 1 257 ? -10.781 12.82 1.598 1 78.75 257 ALA B N 1
ATOM 4025 C CA . ALA B 1 257 ? -9.742 13.766 1.195 1 78.75 257 ALA B CA 1
ATOM 4026 C C . ALA B 1 257 ? -10.25 15.203 1.26 1 78.75 257 ALA B C 1
ATOM 4028 O O . ALA B 1 257 ? -9.477 16.125 1.507 1 78.75 257 ALA B O 1
ATOM 4029 N N . GLY B 1 258 ? -11.453 15.492 0.889 1 68.25 258 GLY B N 1
ATOM 4030 C CA . GLY B 1 258 ? -12.055 16.812 0.956 1 68.25 258 GLY B CA 1
ATOM 4031 C C . GLY B 1 258 ? -12.258 17.312 2.377 1 68.25 258 GLY B C 1
ATOM 4032 O O . GLY B 1 258 ? -12.328 18.516 2.617 1 68.25 258 GLY B O 1
ATOM 4033 N N . ALA B 1 259 ? -12.273 16.469 3.26 1 56.72 259 ALA B N 1
ATOM 4034 C CA . ALA B 1 259 ? -12.438 16.859 4.66 1 56.72 259 ALA B CA 1
ATOM 4035 C C . ALA B 1 259 ? -11.102 17.297 5.266 1 56.72 259 ALA B C 1
ATOM 4037 O O . ALA B 1 259 ? -11.062 17.797 6.391 1 56.72 259 ALA B O 1
ATOM 4038 N N . ARG B 1 260 ? -10.07 17.203 4.562 1 53.47 260 ARG B N 1
ATOM 4039 C CA . ARG B 1 260 ? -8.758 17.609 5.051 1 53.47 260 ARG B CA 1
ATOM 4040 C C . ARG B 1 260 ? -8.469 19.062 4.66 1 53.47 260 ARG B C 1
ATOM 4042 O O . ARG B 1 260 ? -8.82 19.5 3.562 1 53.47 260 ARG B O 1
#

Nearest PDB structures (foldseek):
  7piv-assembly1_R  TM=3.256E-01  e=7.445E+00  Homo sapiens
  7rg9-assembly1_R  TM=2.087E-01  e=3.022E+00  Homo sapiens
  7rg9-assembly1_R  TM=2.087E-01  e=3.772E+00  Homo sapiens
  7v9l-assembly1_R  TM=1.875E-01  e=5.333E+00  Homo sapiens

pLDDT: mean 83.7, std 22.29, range [25.03, 98.88]

Solvent-accessible surface area (backbone atoms only — not comparable to full-atom values): 27507 Å² total; per-residue (Å²): 125,82,71,80,71,75,75,52,70,66,54,49,49,48,53,28,46,53,30,36,70,37,28,54,47,51,50,49,34,54,23,22,50,28,41,31,52,23,66,68,37,92,45,70,78,70,13,44,48,29,47,53,47,21,53,49,43,55,55,43,51,47,66,66,43,50,66,48,26,55,57,22,46,50,48,21,49,30,39,72,72,57,75,29,77,52,40,76,68,37,68,67,41,32,52,22,48,34,47,17,27,43,22,41,15,46,15,36,47,37,45,50,71,30,47,48,38,76,67,62,57,52,78,49,90,60,38,64,57,41,42,53,51,15,31,51,26,41,42,50,13,49,50,26,45,45,53,38,48,53,47,42,72,76,51,59,74,66,75,69,71,69,71,65,64,68,75,70,70,70,71,78,79,83,78,87,78,79,80,79,79,81,73,79,74,68,79,58,71,64,60,58,48,51,52,50,50,50,53,50,51,48,50,51,50,48,51,52,49,45,52,28,46,62,28,50,47,44,50,37,31,35,76,72,64,74,40,98,65,56,68,50,59,40,24,47,26,38,34,50,25,39,55,60,52,40,54,58,47,49,54,54,45,51,56,58,57,68,72,100,125,82,71,80,72,75,73,52,68,67,55,50,50,48,54,29,46,53,30,34,70,38,29,52,45,50,50,49,34,54,24,21,48,28,40,32,52,23,65,67,36,91,43,69,79,69,13,44,50,28,45,52,49,21,53,50,43,54,55,44,50,47,66,66,43,49,65,47,23,55,57,22,45,51,50,21,48,31,38,74,72,57,76,29,77,52,39,76,68,37,69,66,40,30,51,23,47,34,46,17,26,44,21,40,15,47,14,36,47,38,45,49,71,30,46,47,37,75,65,64,56,52,77,50,90,58,38,64,58,42,43,54,50,14,30,52,25,40,43,48,14,49,49,26,45,45,52,37,49,54,46,44,72,76,51,59,74,66,75,70,73,68,72,66,64,70,75,70,72,72,72,79,80,82,80,86,80,77,83,76,79,79,75,75,74,66,78,60,70,65,60,56,50,53,53,50,51,50,52,50,50,47,50,52,50,48,52,52,49,46,52,26,47,62,28,51,46,44,50,37,32,36,74,70,65,75,40,96,65,57,67,51,58,40,24,48,28,40,34,50,24,39,55,60,52,40,52,58,49,48,52,52,46,52,57,59,57,68,72,102

InterPro domains:
  IPR008733 Peroxisomal biogenesis factor 11 [PF05648] (10-245)

Secondary structure (DSSP, 8-state):
-----PPPHHHHHHHHHHSHHHHHHHHHHHHHHHHHHHHH-SSHHHHHHHHHHHHHHHHHHHHHTTTHHHHHHHHHHHHHHT-SGGGGG-HHHHHHHHHHHHHHHHHHHHHHHTHHHHTTSS--TTHHHHHHHHHHHHHHHHHHHHHHHHHHHHS---------------------------------HHHHHHHHHHHHHHHHHHHHHHHHHHHHTHHHHHHTTSS---HHHHHHHHHHHHHHHHHHHHHHHHHHHHT-/-----PPPHHHHHHHHHHSHHHHHHHHHHHHHHHHHHHHH-SSHHHHHHHHHHHHHHHHHHHHHTTTHHHHHHHHHHHHHHT-SGGGGG-HHHHHHHHHHHHHHHHHHHHHHHTHHHHTTSS--TTHHHHHHHHHHHHHHHHHHHHHHHHHHHHS---------------------------------HHHHHHHHHHHHHHHHHHHHHHHHHHHHTHHHHHHTTSS---HHHHHHHHHHHHHHHHHHHHHHHHHHHHT-

Organism: NCBI:txid1955775

Radius of gyration: 29.99 Å; Cα contacts (8 Å, |Δi|>4): 528; chains: 2; bounding box: 99×96×66 Å